Protein 4HLC (pdb70)

Organism: Staphylococcus aureus (strain MRSA252) (NCBI:txid282458)

Structure (mmCIF, N/CA/C/O backbone):
data_4HLC
#
_entry.id   4HLC
#
_cell.length_a   46.200
_cell.length_b   90.970
_cell.length_c   48.330
_cell.angle_alpha   90.00
_cell.angle_beta   102.85
_cell.angle_gamma   90.00
#
_symmetry.space_group_name_H-M   'P 1 21 1'
#
loop_
_entity.id
_entity.type
_entity.pdbx_description
1 polymer 'Thymidylate kinase'
2 non-polymer '4-{[(3S)-3-(5-methyl-2,4-dioxo-3,4-dihydropyrimidin-1(2H)-yl)piperidin-1-yl]sulfonyl}-2-(3-methylphenoxy)benzoic acid'
3 water water
#
loop_
_atom_site.group_PDB
_atom_site.id
_atom_site.type_symbol
_atom_site.label_atom_id
_atom_site.label_alt_id
_atom_site.label_comp_id
_atom_site.label_asym_id
_atom_site.label_entity_id
_atom_site.label_seq_id
_atom_site.pdbx_PDB_ins_code
_atom_site.Cartn_x
_atom_site.Cartn_y
_atom_site.Cartn_z
_atom_site.occupancy
_atom_site.B_iso_or_equiv
_atom_site.auth_seq_id
_atom_site.auth_comp_id
_atom_site.auth_asym_id
_atom_site.auth_atom_id
_atom_site.pdbx_PDB_model_num
ATOM 1 N N . SER A 1 2 ? 2.429 -26.814 46.413 1.00 26.92 2 SER A N 1
ATOM 2 C CA . SER A 1 2 ? 2.675 -25.409 46.740 1.00 25.70 2 SER A CA 1
ATOM 3 C C . SER A 1 2 ? 1.503 -24.531 46.303 1.00 24.17 2 SER A C 1
ATOM 4 O O . SER A 1 2 ? 0.736 -24.902 45.417 1.00 23.06 2 SER A O 1
ATOM 7 N N . ALA A 1 3 ? 1.389 -23.332 46.894 1.00 17.63 3 ALA A N 1
ATOM 8 C CA . ALA A 1 3 ? 0.299 -22.426 46.526 1.00 16.45 3 ALA A CA 1
ATOM 9 C C . ALA A 1 3 ? 0.688 -21.027 46.888 1.00 16.63 3 ALA A C 1
ATOM 10 O O . ALA A 1 3 ? 1.241 -20.790 47.965 1.00 18.23 3 ALA A O 1
ATOM 12 N N . PHE A 1 4 ? 0.411 -20.095 45.984 1.00 13.95 4 PHE A N 1
ATOM 13 C CA . PHE A 1 4 ? 0.725 -18.689 46.188 1.00 13.31 4 PHE A CA 1
ATOM 14 C C . PHE A 1 4 ? -0.618 -17.982 46.414 1.00 13.87 4 PHE A C 1
ATOM 15 O O . PHE A 1 4 ? -1.422 -17.847 45.486 1.00 15.33 4 PHE A O 1
ATOM 23 N N . ILE A 1 5 ? -0.866 -17.574 47.672 1.00 12.73 5 ILE A N 1
ATOM 24 C CA . ILE A 1 5 ? -2.140 -16.965 48.068 1.00 12.08 5 ILE A CA 1
ATOM 25 C C . ILE A 1 5 ? -1.912 -15.541 48.515 1.00 15.08 5 ILE A C 1
ATOM 26 O O . ILE A 1 5 ? -1.123 -15.313 49.438 1.00 15.61 5 ILE A O 1
ATOM 31 N N . THR A 1 6 ? -2.592 -14.567 47.869 1.00 12.71 6 THR A N 1
ATOM 32 C CA . THR A 1 6 ? -2.430 -13.180 48.267 1.00 11.45 6 THR A CA 1
ATOM 33 C C . THR A 1 6 ? -3.670 -12.709 48.977 1.00 15.29 6 THR A C 1
ATOM 34 O O . THR A 1 6 ? -4.757 -13.284 48.798 1.00 14.76 6 THR A O 1
ATOM 38 N N . PHE A 1 7 ? -3.495 -11.676 49.794 1.00 13.48 7 PHE A N 1
ATOM 39 C CA . PHE A 1 7 ? -4.569 -11.085 50.581 1.00 13.50 7 PHE A CA 1
ATOM 40 C C . PHE A 1 7 ? -4.627 -9.627 50.214 1.00 15.84 7 PHE A C 1
ATOM 41 O O . PHE A 1 7 ? -3.590 -8.935 50.180 1.00 15.69 7 PHE A O 1
ATOM 49 N N . GLU A 1 8 ? -5.840 -9.161 49.951 1.00 14.19 8 GLU A N 1
ATOM 50 C CA . GLU A 1 8 ? -6.063 -7.791 49.518 1.00 14.45 8 GLU A CA 1
ATOM 51 C C . GLU A 1 8 ? -7.210 -7.195 50.295 1.00 17.91 8 GLU A C 1
ATOM 52 O O . GLU A 1 8 ? -8.126 -7.900 50.713 1.00 17.21 8 GLU A O 1
ATOM 58 N N . GLY A 1 9 ? -7.182 -5.886 50.406 1.00 16.78 9 GLY A N 1
ATOM 59 C CA . GLY A 1 9 ? -8.260 -5.163 51.056 1.00 17.23 9 GLY A CA 1
ATOM 60 C C . GLY A 1 9 ? -7.772 -3.796 51.458 1.00 20.70 9 GLY A C 1
ATOM 61 O O . GLY A 1 9 ? -6.566 -3.530 51.507 1.00 19.33 9 GLY A O 1
ATOM 62 N N . PRO A 1 10 ? -8.692 -2.900 51.784 1.00 18.68 10 PRO A N 1
ATOM 63 C CA . PRO A 1 10 ? -8.272 -1.594 52.294 1.00 18.85 10 PRO A CA 1
ATOM 64 C C . PRO A 1 10 ? -7.877 -1.705 53.763 1.00 23.31 10 PRO A C 1
ATOM 65 O O . PRO A 1 10 ? -8.085 -2.761 54.386 1.00 22.69 10 PRO A O 1
ATOM 69 N N . GLU A 1 11 ? -7.389 -0.599 54.352 1.00 22.40 11 GLU A N 1
ATOM 70 C CA . GLU A 1 11 ? -7.125 -0.542 55.780 1.00 23.27 11 GLU A CA 1
ATOM 71 C C . GLU A 1 11 ? -8.476 -0.749 56.489 1.00 23.92 11 GLU A C 1
ATOM 72 O O . GLU A 1 11 ? -9.517 -0.378 55.928 1.00 21.62 11 GLU A O 1
ATOM 78 N N . GLY A 1 12 ? -8.465 -1.392 57.659 1.00 20.87 12 GLY A N 1
ATOM 79 C CA . GLY A 1 12 ? -9.697 -1.661 58.402 1.00 19.82 12 GLY A CA 1
ATOM 80 C C . GLY A 1 12 ? -10.489 -2.873 57.930 1.00 20.44 12 GLY A C 1
ATOM 81 O O . GLY A 1 12 ? -11.603 -3.126 58.402 1.00 20.29 12 GLY A O 1
ATOM 82 N N . SER A 1 13 ? -9.896 -3.681 57.035 1.00 17.08 13 SER A N 1
ATOM 83 C CA . SER A 1 13 ? -10.558 -4.893 56.558 1.00 16.56 13 SER A CA 1
ATOM 84 C C . SER A 1 13 ? -10.256 -6.114 57.454 1.00 21.46 13 SER A C 1
ATOM 85 O O . SER A 1 13 ? -10.781 -7.186 57.196 1.00 22.95 13 SER A O 1
ATOM 88 N N . GLY A 1 14 ? -9.400 -5.932 58.452 1.00 19.62 14 GLY A N 1
ATOM 89 C CA . GLY A 1 14 ? -8.997 -6.995 59.379 1.00 19.83 14 GLY A CA 1
ATOM 90 C C . GLY A 1 14 ? -7.925 -7.883 58.789 1.00 24.08 14 GLY A C 1
ATOM 91 O O . GLY A 1 14 ? -7.645 -8.952 59.342 1.00 22.98 14 GLY A O 1
ATOM 92 N N . LYS A 1 15 ? -7.314 -7.447 57.675 1.00 18.98 15 LYS A N 1
ATOM 93 C CA . LYS A 1 15 ? -6.311 -8.214 56.926 1.00 17.69 15 LYS A CA 1
ATOM 94 C C . LYS A 1 15 ? -5.162 -8.829 57.766 1.00 22.72 15 LYS A C 1
ATOM 95 O O . LYS A 1 15 ? -4.921 -10.035 57.638 1.00 20.90 15 LYS A O 1
ATOM 101 N N . THR A 1 16 ? -4.543 -8.057 58.697 1.00 20.46 16 THR A N 1
ATOM 102 C CA . THR A 1 16 ? -3.457 -8.543 59.599 1.00 21.35 16 THR A CA 1
ATOM 103 C C . THR A 1 16 ? -3.935 -9.678 60.513 1.00 25.93 16 THR A C 1
ATOM 104 O O . THR A 1 16 ? -3.283 -10.733 60.584 1.00 25.93 16 THR A O 1
ATOM 108 N N . THR A 1 17 ? -5.084 -9.492 61.186 1.00 22.19 17 THR A N 1
ATOM 109 C CA . THR A 1 17 ? -5.627 -10.519 62.080 1.00 21.00 17 THR A CA 1
ATOM 110 C C . THR A 1 17 ? -5.963 -11.756 61.274 1.00 22.96 17 THR A C 1
ATOM 111 O O . THR A 1 17 ? -5.651 -12.887 61.672 1.00 22.20 17 THR A O 1
ATOM 115 N N . VAL A 1 18 ? -6.583 -11.533 60.113 1.00 17.64 18 VAL A N 1
ATOM 116 C CA . VAL A 1 18 ? -7.000 -12.632 59.292 1.00 17.32 18 VAL A CA 1
ATOM 117 C C . VAL A 1 18 ? -5.797 -13.465 58.843 1.00 21.21 18 VAL A C 1
ATOM 118 O O . VAL A 1 18 ? -5.790 -14.688 59.046 1.00 19.79 18 VAL A O 1
ATOM 122 N N . ILE A 1 19 ? -4.791 -12.831 58.249 1.00 17.06 19 ILE A N 1
ATOM 123 C CA . ILE A 1 19 ? -3.642 -13.632 57.799 1.00 15.06 19 ILE A CA 1
ATOM 124 C C . ILE A 1 19 ? -2.989 -14.401 58.949 1.00 17.78 19 ILE A C 1
ATOM 125 O O . ILE A 1 19 ? -2.714 -15.604 58.785 1.00 18.09 19 ILE A O 1
ATOM 130 N N . ASN A 1 20 ? -2.746 -13.733 60.085 1.00 16.83 20 ASN A N 1
ATOM 131 C CA . ASN A 1 20 ? -2.090 -14.381 61.217 1.00 17.61 20 ASN A CA 1
ATOM 132 C C . ASN A 1 20 ? -2.878 -15.569 61.751 1.00 19.96 20 ASN A C 1
ATOM 133 O O . ASN A 1 20 ? -2.294 -16.648 61.995 1.00 18.49 20 ASN A O 1
ATOM 138 N N . GLU A 1 21 ? -4.212 -15.413 61.886 1.00 17.04 21 GLU A N 1
ATOM 139 C CA . GLU A 1 21 ? -5.061 -16.506 62.369 1.00 18.02 21 GLU A CA 1
ATOM 140 C C . GLU A 1 21 ? -5.146 -17.655 61.375 1.00 20.29 21 GLU A C 1
ATOM 141 O O . GLU A 1 21 ? -5.061 -18.820 61.770 1.00 21.55 21 GLU A O 1
ATOM 147 N N . VAL A 1 22 ? -5.245 -17.349 60.079 1.00 18.04 22 VAL A N 1
ATOM 148 C CA . VAL A 1 22 ? -5.303 -18.359 59.048 1.00 18.65 22 VAL A CA 1
ATOM 149 C C . VAL A 1 22 ? -3.935 -19.123 58.995 1.00 19.98 22 VAL A C 1
ATOM 150 O O . VAL A 1 22 ? -3.932 -20.353 58.886 1.00 20.55 22 VAL A O 1
ATOM 154 N N . TYR A 1 23 ? -2.790 -18.409 59.163 1.00 15.57 23 TYR A N 1
ATOM 155 C CA . TYR A 1 23 ? -1.441 -19.008 59.230 1.00 15.24 23 TYR A CA 1
ATOM 156 C C . TYR A 1 23 ? -1.396 -20.040 60.384 1.00 16.54 23 TYR A C 1
ATOM 157 O O . TYR A 1 23 ? -0.920 -21.165 60.187 1.00 16.32 23 TYR A O 1
ATOM 166 N N . HIS A 1 24 ? -1.843 -19.628 61.587 1.00 16.30 24 HIS A N 1
ATOM 167 C CA . HIS A 1 24 ? -1.796 -20.550 62.730 1.00 17.07 24 HIS A CA 1
ATOM 168 C C . HIS A 1 24 ? -2.632 -21.817 62.515 1.00 19.75 24 HIS A C 1
ATOM 169 O O . HIS A 1 24 ? -2.276 -22.876 63.045 1.00 20.16 24 HIS A O 1
ATOM 176 N N . ARG A 1 25 ? -3.707 -21.738 61.727 1.00 16.74 25 ARG A N 1
ATOM 177 C CA . ARG A 1 25 ? -4.533 -22.923 61.446 1.00 17.00 25 ARG A CA 1
ATOM 178 C C . ARG A 1 25 ? -3.910 -23.773 60.325 1.00 19.22 25 ARG A C 1
ATOM 179 O O . ARG A 1 25 ? -3.943 -25.006 60.377 1.00 19.83 25 ARG A O 1
ATOM 187 N N . LEU A 1 26 ? -3.377 -23.117 59.292 1.00 15.53 26 LEU A N 1
ATOM 188 C CA . LEU A 1 26 ? -2.814 -23.849 58.163 1.00 14.88 26 LEU A CA 1
ATOM 189 C C . LEU A 1 26 ? -1.513 -24.581 58.482 1.00 16.90 26 LEU A C 1
ATOM 190 O O . LEU A 1 26 ? -1.222 -25.605 57.863 1.00 16.70 26 LEU A O 1
ATOM 195 N N . VAL A 1 27 ? -0.732 -24.057 59.416 1.00 15.43 27 VAL A N 1
ATOM 196 C CA . VAL A 1 27 ? 0.592 -24.645 59.767 1.00 14.73 27 VAL A CA 1
ATOM 197 C C . VAL A 1 27 ? 0.454 -26.086 60.307 1.00 17.19 27 VAL A C 1
ATOM 198 O O . VAL A 1 27 ? 1.410 -26.868 60.244 1.00 16.23 27 VAL A O 1
ATOM 202 N N . LYS A 1 28 ? -0.747 -26.443 60.754 1.00 15.52 28 LYS A N 1
ATOM 203 C CA . LYS A 1 28 ? -0.995 -27.797 61.274 1.00 15.47 28 LYS A CA 1
ATOM 204 C C . LYS A 1 28 ? -0.852 -28.841 60.160 1.00 20.85 28 LYS A C 1
ATOM 205 O O . LYS A 1 28 ? -0.444 -29.968 60.428 1.00 21.30 28 LYS A O 1
ATOM 211 N N . ASP A 1 29 ? -1.188 -28.473 58.921 1.00 15.85 29 ASP A N 1
ATOM 212 C CA . ASP A 1 29 ? -1.226 -29.434 57.811 1.00 16.59 29 ASP A CA 1
ATOM 213 C C . ASP A 1 29 ? -0.320 -29.078 56.634 1.00 18.48 29 ASP A C 1
ATOM 214 O O . ASP A 1 29 ? -0.086 -29.923 55.778 1.00 17.80 29 ASP A O 1
ATOM 219 N N . TYR A 1 30 ? 0.157 -27.826 56.560 1.00 14.73 30 TYR A N 1
ATOM 220 C CA . TYR A 1 30 ? 0.957 -27.367 55.425 1.00 14.37 30 TYR A CA 1
ATOM 221 C C . TYR A 1 30 ? 2.265 -26.711 55.871 1.00 16.28 30 TYR A C 1
ATOM 222 O O . TYR A 1 30 ? 2.368 -26.245 57.013 1.00 16.28 30 TYR A O 1
ATOM 231 N N . ASP A 1 31 ? 3.264 -26.640 54.979 1.00 15.42 31 ASP A N 1
ATOM 232 C CA . ASP A 1 31 ? 4.490 -25.909 55.328 1.00 14.64 31 ASP A CA 1
ATOM 233 C C . ASP A 1 31 ? 4.153 -24.513 54.787 1.00 18.19 31 ASP A C 1
ATOM 234 O O . ASP A 1 31 ? 4.148 -24.302 53.577 1.00 19.01 31 ASP A O 1
ATOM 239 N N . VAL A 1 32 ? 3.803 -23.615 55.692 1.00 16.80 32 VAL A N 1
ATOM 240 C CA A VAL A 1 32 ? 3.300 -22.264 55.375 0.50 16.82 32 VAL A CA 1
ATOM 241 C CA B VAL A 1 32 ? 3.335 -22.272 55.340 0.50 16.34 32 VAL A CA 1
ATOM 242 C C . VAL A 1 32 ? 4.252 -21.180 55.815 1.00 19.76 32 VAL A C 1
ATOM 243 O O . VAL A 1 32 ? 4.844 -21.288 56.889 1.00 19.02 32 VAL A O 1
ATOM 250 N N . ILE A 1 33 ? 4.330 -20.094 55.038 1.00 15.20 33 ILE A N 1
ATOM 251 C CA . ILE A 1 33 ? 5.063 -18.896 55.427 1.00 14.83 33 ILE A CA 1
ATOM 252 C C . ILE A 1 33 ? 4.121 -17.726 55.182 1.00 17.65 33 ILE A C 1
ATOM 253 O O . ILE A 1 33 ? 3.253 -17.794 54.297 1.00 16.73 33 ILE A O 1
ATOM 258 N N . MET A 1 34 ? 4.310 -16.686 55.993 1.00 15.84 34 MET A N 1
ATOM 259 C CA . MET A 1 34 ? 3.655 -15.379 55.891 1.00 15.00 34 MET A CA 1
ATOM 260 C C . MET A 1 34 ? 4.719 -14.394 55.416 1.00 17.49 34 MET A C 1
ATOM 261 O O . MET A 1 34 ? 5.859 -14.402 55.888 1.00 16.49 34 MET A O 1
ATOM 266 N N . THR A 1 35 ? 4.337 -13.500 54.500 1.00 15.25 35 THR A N 1
ATOM 267 C CA . THR A 1 35 ? 5.273 -12.508 53.973 1.00 14.56 35 THR A CA 1
ATOM 268 C C . THR A 1 35 ? 4.520 -11.292 53.469 1.00 15.96 35 THR A C 1
ATOM 269 O O . THR A 1 35 ? 3.295 -11.304 53.345 1.00 15.98 35 THR A O 1
ATOM 273 N N . ARG A 1 36 ? 5.270 -10.225 53.239 1.00 14.58 36 ARG A N 1
ATOM 274 C CA . ARG A 1 36 ? 4.787 -9.016 52.603 1.00 14.34 36 ARG A CA 1
ATOM 275 C C . ARG A 1 36 ? 5.975 -8.363 51.939 1.00 15.24 36 ARG A C 1
ATOM 276 O O . ARG A 1 36 ? 7.108 -8.639 52.298 1.00 16.21 36 ARG A O 1
ATOM 284 N N . GLU A 1 37 ? 5.727 -7.517 50.933 1.00 13.07 37 GLU A N 1
ATOM 285 C CA . GLU A 1 37 ? 6.841 -6.834 50.287 1.00 13.42 37 GLU A CA 1
ATOM 286 C C . GLU A 1 37 ? 7.295 -5.664 51.166 1.00 15.51 37 GLU A C 1
ATOM 287 O O . GLU A 1 37 ? 6.452 -4.967 51.741 1.00 15.96 37 GLU A O 1
ATOM 293 N N . PRO A 1 38 ? 8.611 -5.355 51.198 1.00 15.13 38 PRO A N 1
ATOM 294 C CA . PRO A 1 38 ? 9.742 -6.041 50.544 1.00 15.32 38 PRO A CA 1
ATOM 295 C C . PRO A 1 38 ? 10.180 -7.346 51.199 1.00 17.88 38 PRO A C 1
ATOM 296 O O . PRO A 1 38 ? 10.892 -8.126 50.573 1.00 19.05 38 PRO A O 1
ATOM 300 N N . GLY A 1 39 ? 9.750 -7.567 52.435 1.00 17.42 39 GLY A N 1
ATOM 301 C CA . GLY A 1 39 ? 9.942 -8.824 53.142 1.00 18.63 39 GLY A CA 1
ATOM 302 C C . GLY A 1 39 ? 11.360 -9.248 53.455 1.00 22.33 39 GLY A C 1
ATOM 303 O O . GLY A 1 39 ? 11.626 -10.440 53.578 1.00 21.97 39 GLY A O 1
ATOM 304 N N . GLY A 1 40 ? 12.254 -8.289 53.633 1.00 19.80 40 GLY A N 1
ATOM 305 C CA . GLY A 1 40 ? 13.622 -8.618 54.017 1.00 19.99 40 GLY A CA 1
ATOM 306 C C . GLY A 1 40 ? 14.623 -8.770 52.893 1.00 24.60 40 GLY A C 1
ATOM 307 O O . GLY A 1 40 ? 15.809 -8.963 53.154 1.00 23.68 40 GLY A O 1
ATOM 308 N N . VAL A 1 41 ? 14.161 -8.722 51.626 1.00 20.72 41 VAL A N 1
ATOM 309 C CA . VAL A 1 41 ? 15.040 -8.836 50.464 1.00 20.52 41 VAL A CA 1
ATOM 310 C C . VAL A 1 41 ? 15.860 -7.530 50.377 1.00 23.61 41 VAL A C 1
ATOM 311 O O . VAL A 1 41 ? 15.247 -6.456 50.368 1.00 21.74 41 VAL A O 1
ATOM 315 N N . PRO A 1 42 ? 17.222 -7.597 50.402 1.00 22.97 42 PRO A N 1
ATOM 316 C CA . PRO A 1 42 ? 18.041 -6.359 50.477 1.00 23.57 42 PRO A CA 1
ATOM 317 C C . PRO A 1 42 ? 17.713 -5.223 49.527 1.00 24.83 42 PRO A C 1
ATOM 318 O O . PRO A 1 42 ? 17.516 -4.098 49.997 1.00 23.78 42 PRO A O 1
ATOM 322 N N A THR A 1 43 ? 17.632 -5.507 48.205 0.66 20.59 43 THR A N 1
ATOM 323 N N B THR A 1 43 ? 17.626 -5.507 48.222 0.34 19.99 43 THR A N 1
ATOM 324 C CA A THR A 1 43 ? 17.284 -4.494 47.196 0.66 19.66 43 THR A CA 1
ATOM 325 C CA B THR A 1 43 ? 17.275 -4.524 47.189 0.34 18.91 43 THR A CA 1
ATOM 326 C C A THR A 1 43 ? 15.889 -3.906 47.490 0.66 19.24 43 THR A C 1
ATOM 327 C C B THR A 1 43 ? 15.903 -3.914 47.477 0.34 20.31 43 THR A C 1
ATOM 328 O O A THR A 1 43 ? 15.711 -2.693 47.466 0.66 18.60 43 THR A O 1
ATOM 329 O O B THR A 1 43 ? 15.750 -2.698 47.403 0.34 20.05 43 THR A O 1
ATOM 336 N N . GLY A 1 44 ? 14.923 -4.762 47.802 1.00 16.76 44 GLY A N 1
ATOM 337 C CA . GLY A 1 44 ? 13.570 -4.315 48.129 1.00 16.17 44 GLY A CA 1
ATOM 338 C C . GLY A 1 44 ? 13.554 -3.439 49.366 1.00 17.39 44 GLY A C 1
ATOM 339 O O . GLY A 1 44 ? 12.843 -2.443 49.407 1.00 17.58 44 GLY A O 1
ATOM 340 N N . GLU A 1 45 ? 14.357 -3.799 50.385 1.00 16.99 45 GLU A N 1
ATOM 341 C CA . GLU A 1 45 ? 14.470 -2.966 51.589 1.00 17.96 45 GLU A CA 1
ATOM 342 C C . GLU A 1 45 ? 15.070 -1.586 51.241 1.00 19.32 45 GLU A C 1
ATOM 343 O O . GLU A 1 45 ? 14.584 -0.585 51.768 1.00 19.11 45 GLU A O 1
ATOM 349 N N . GLU A 1 46 ? 16.072 -1.537 50.340 1.00 17.66 46 GLU A N 1
ATOM 350 C CA . GLU A 1 46 ? 16.660 -0.265 49.894 1.00 17.66 46 GLU A CA 1
ATOM 351 C C . GLU A 1 46 ? 15.613 0.579 49.144 1.00 19.84 46 GLU A C 1
ATOM 352 O O . GLU A 1 46 ? 15.555 1.802 49.331 1.00 20.01 46 GLU A O 1
ATOM 358 N N . ILE A 1 47 ? 14.747 -0.076 48.333 1.00 15.81 47 ILE A N 1
ATOM 359 C CA . ILE A 1 47 ? 13.675 0.645 47.619 1.00 16.39 47 ILE A CA 1
ATOM 360 C C . ILE A 1 47 ? 12.665 1.223 48.626 1.00 19.18 47 ILE A C 1
ATOM 361 O O . ILE A 1 47 ? 12.254 2.381 48.520 1.00 18.99 47 ILE A O 1
ATOM 366 N N . ARG A 1 48 ? 12.325 0.425 49.650 1.00 17.06 48 ARG A N 1
ATOM 367 C CA . ARG A 1 48 ? 11.411 0.880 50.691 1.00 17.04 48 ARG A CA 1
ATOM 368 C C . ARG A 1 48 ? 11.963 2.129 51.419 1.00 20.15 48 ARG A C 1
ATOM 369 O O . ARG A 1 48 ? 11.210 3.058 51.649 1.00 20.60 48 ARG A O 1
ATOM 377 N N . LYS A 1 49 ? 13.287 2.174 51.679 1.00 17.98 49 LYS A N 1
ATOM 378 C CA . LYS A 1 49 ? 13.898 3.364 52.320 1.00 18.04 49 LYS A CA 1
ATOM 379 C C . LYS A 1 49 ? 13.702 4.586 51.424 1.00 21.89 49 LYS A C 1
ATOM 380 O O . LYS A 1 49 ? 13.421 5.655 51.946 1.00 24.35 49 LYS A O 1
ATOM 386 N N . ILE A 1 50 ? 13.817 4.441 50.077 1.00 18.20 50 ILE A N 1
ATOM 387 C CA . ILE A 1 50 ? 13.564 5.585 49.181 1.00 18.78 50 ILE A CA 1
ATOM 388 C C . ILE A 1 50 ? 12.122 6.069 49.314 1.00 22.92 50 ILE A C 1
ATOM 389 O O . ILE A 1 50 ? 11.884 7.279 49.424 1.00 22.50 50 ILE A O 1
ATOM 394 N N . VAL A 1 51 ? 11.157 5.126 49.293 1.00 21.29 51 VAL A N 1
ATOM 395 C CA . VAL A 1 51 ? 9.743 5.455 49.365 1.00 20.98 51 VAL A CA 1
ATOM 396 C C . VAL A 1 51 ? 9.447 6.195 50.704 1.00 26.24 51 VAL A C 1
ATOM 397 O O . VAL A 1 51 ? 8.768 7.234 50.714 1.00 29.13 51 VAL A O 1
ATOM 401 N N . LEU A 1 52 ? 9.978 5.664 51.810 1.00 22.58 52 LEU A N 1
ATOM 402 C CA . LEU A 1 52 ? 9.716 6.221 53.139 1.00 23.40 52 LEU A CA 1
ATOM 403 C C . LEU A 1 52 ? 10.537 7.435 53.547 1.00 29.53 52 LEU A C 1
ATOM 404 O O . LEU A 1 52 ? 10.015 8.277 54.289 1.00 28.19 52 LEU A O 1
ATOM 409 N N . GLU A 1 53 ? 11.850 7.464 53.207 1.00 28.02 53 GLU A N 1
ATOM 410 C CA . GLU A 1 53 ? 12.785 8.465 53.749 1.00 30.82 53 GLU A CA 1
ATOM 411 C C . GLU A 1 53 ? 12.984 9.821 53.059 1.00 43.69 53 GLU A C 1
ATOM 412 O O . GLU A 1 53 ? 14.040 10.446 53.223 1.00 42.74 53 GLU A O 1
ATOM 418 N N . GLY A 1 54 ? 11.940 10.326 52.404 1.00 46.17 54 GLY A N 1
ATOM 419 C CA . GLY A 1 54 ? 11.983 11.677 51.854 1.00 47.24 54 GLY A CA 1
ATOM 420 C C . GLY A 1 54 ? 11.939 11.907 50.363 1.00 53.85 54 GLY A C 1
ATOM 421 O O . GLY A 1 54 ? 12.857 11.517 49.630 1.00 54.14 54 GLY A O 1
ATOM 422 N N . ASN A 1 55 ? 10.904 12.677 49.953 1.00 51.52 55 ASN A N 1
ATOM 423 C CA . ASN A 1 55 ? 10.548 13.171 48.615 1.00 51.22 55 ASN A CA 1
ATOM 424 C C . ASN A 1 55 ? 9.066 13.566 48.618 1.00 55.25 55 ASN A C 1
ATOM 425 O O . ASN A 1 55 ? 8.317 13.177 49.522 1.00 56.18 55 ASN A O 1
ATOM 427 N N . ASP A 1 56 ? 8.650 14.345 47.611 1.00 49.99 56 ASP A N 1
ATOM 428 C CA . ASP A 1 56 ? 7.250 14.707 47.377 1.00 48.64 56 ASP A CA 1
ATOM 429 C C . ASP A 1 56 ? 6.804 13.790 46.222 1.00 47.09 56 ASP A C 1
ATOM 430 O O . ASP A 1 56 ? 5.671 13.886 45.735 1.00 47.32 56 ASP A O 1
ATOM 435 N N . MET A 1 57 ? 7.739 12.876 45.832 1.00 37.43 57 MET A N 1
ATOM 436 C CA . MET A 1 57 ? 7.732 11.851 44.783 1.00 32.13 57 MET A CA 1
ATOM 437 C C . MET A 1 57 ? 6.546 11.774 43.810 1.00 29.89 57 MET A C 1
ATOM 438 O O . MET A 1 57 ? 5.402 11.637 44.224 1.00 31.51 57 MET A O 1
ATOM 443 N N . ASP A 1 58 ? 6.860 11.766 42.509 1.00 25.08 58 ASP A N 1
ATOM 444 C CA . ASP A 1 58 ? 5.913 11.602 41.405 1.00 24.12 58 ASP A CA 1
ATOM 445 C C . ASP A 1 58 ? 5.225 10.235 41.556 1.00 23.94 58 ASP A C 1
ATOM 446 O O . ASP A 1 58 ? 5.900 9.238 41.844 1.00 22.55 58 ASP A O 1
ATOM 451 N N . ILE A 1 59 ? 3.908 10.192 41.340 1.00 19.81 59 ILE A N 1
ATOM 452 C CA . ILE A 1 59 ? 3.110 8.970 41.516 1.00 19.87 59 ILE A CA 1
ATOM 453 C C . ILE A 1 59 ? 3.561 7.813 40.622 1.00 20.09 59 ILE A C 1
ATOM 454 O O . ILE A 1 59 ? 3.483 6.647 41.040 1.00 19.55 59 ILE A O 1
ATOM 459 N N . ARG A 1 60 ? 4.039 8.125 39.400 1.00 17.46 60 ARG A N 1
ATOM 460 C CA . ARG A 1 60 ? 4.512 7.036 38.522 1.00 16.64 60 ARG A CA 1
ATOM 461 C C . ARG A 1 60 ? 5.847 6.501 39.009 1.00 17.01 60 ARG A C 1
ATOM 462 O O . ARG A 1 60 ? 6.064 5.290 38.930 1.00 15.35 60 ARG A O 1
ATOM 470 N N . THR A 1 61 ? 6.745 7.363 39.516 1.00 15.49 61 THR A N 1
ATOM 471 C CA . THR A 1 61 ? 7.997 6.860 40.072 1.00 14.01 61 THR A CA 1
ATOM 472 C C . THR A 1 61 ? 7.664 5.945 41.272 1.00 16.82 61 THR A C 1
ATOM 473 O O . THR A 1 61 ? 8.202 4.836 41.380 1.00 16.28 61 THR A O 1
ATOM 477 N N . GLU A 1 62 ? 6.729 6.389 42.130 1.00 14.96 62 GLU A N 1
ATOM 478 C CA . GLU A 1 62 ? 6.289 5.560 43.279 1.00 14.87 62 GLU A CA 1
ATOM 479 C C . GLU A 1 62 ? 5.749 4.205 42.791 1.00 16.23 62 GLU A C 1
ATOM 480 O O . GLU A 1 62 ? 6.157 3.159 43.321 1.00 16.11 62 GLU A O 1
ATOM 486 N N . ALA A 1 63 ? 4.880 4.201 41.751 1.00 14.56 63 ALA A N 1
ATOM 487 C CA . ALA A 1 63 ? 4.348 2.936 41.225 1.00 14.51 63 ALA A CA 1
ATOM 488 C C . ALA A 1 63 ? 5.495 2.022 40.736 1.00 15.78 63 ALA A C 1
ATOM 489 O O . ALA A 1 63 ? 5.467 0.784 40.981 1.00 14.91 63 ALA A O 1
ATOM 491 N N . MET A 1 64 ? 6.506 2.611 40.045 1.00 13.28 64 MET A N 1
ATOM 492 C CA . MET A 1 64 ? 7.638 1.789 39.575 1.00 11.80 64 MET A CA 1
ATOM 493 C C . MET A 1 64 ? 8.474 1.235 40.721 1.00 14.58 64 MET A C 1
ATOM 494 O O . MET A 1 64 ? 8.972 0.109 40.604 1.00 14.57 64 MET A O 1
ATOM 499 N N . LEU A 1 65 ? 8.605 1.995 41.836 1.00 14.19 65 LEU A N 1
ATOM 500 C CA . LEU A 1 65 ? 9.356 1.490 42.984 1.00 14.21 65 LEU A CA 1
ATOM 501 C C . LEU A 1 65 ? 8.582 0.350 43.664 1.00 16.23 65 LEU A C 1
ATOM 502 O O . LEU A 1 65 ? 9.212 -0.651 44.030 1.00 16.49 65 LEU A O 1
ATOM 507 N N . PHE A 1 66 ? 7.232 0.477 43.802 1.00 13.71 66 PHE A N 1
ATOM 508 C CA . PHE A 1 66 ? 6.457 -0.658 44.363 1.00 13.01 66 PHE A CA 1
ATOM 509 C C . PHE A 1 66 ? 6.623 -1.902 43.448 1.00 15.49 66 PHE A C 1
ATOM 510 O O . PHE A 1 66 ? 6.729 -3.037 43.945 1.00 14.56 66 PHE A O 1
ATOM 518 N N . ALA A 1 67 ? 6.642 -1.690 42.104 1.00 12.34 67 ALA A N 1
ATOM 519 C CA . ALA A 1 67 ? 6.763 -2.808 41.172 1.00 11.52 67 ALA A CA 1
ATOM 520 C C . ALA A 1 67 ? 8.151 -3.436 41.246 1.00 13.07 67 ALA A C 1
ATOM 521 O O . ALA A 1 67 ? 8.265 -4.663 41.147 1.00 13.18 67 ALA A O 1
ATOM 523 N N . ALA A 1 68 ? 9.221 -2.617 41.405 1.00 11.73 68 ALA A N 1
ATOM 524 C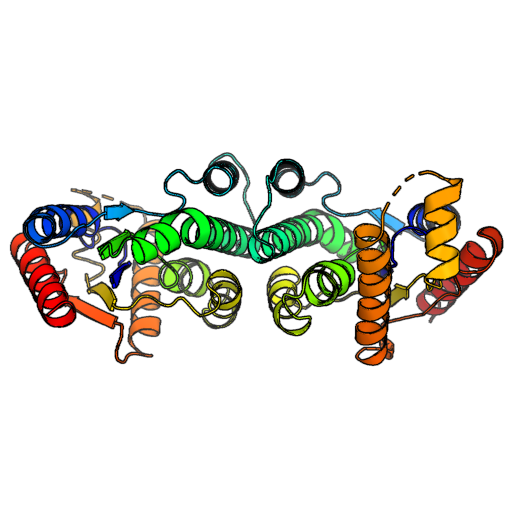 CA . ALA A 1 68 ? 10.589 -3.159 41.501 1.00 11.83 68 ALA A CA 1
ATOM 525 C C . ALA A 1 68 ? 10.751 -3.952 42.808 1.00 13.12 68 ALA A C 1
ATOM 526 O O . ALA A 1 68 ? 11.269 -5.067 42.767 1.00 13.74 68 ALA A O 1
ATOM 528 N N . SER A 1 69 ? 10.235 -3.423 43.932 1.00 11.97 69 SER A N 1
ATOM 529 C CA . SER A 1 69 ? 10.264 -4.150 45.218 1.00 12.53 69 SER A CA 1
ATOM 530 C C . SER A 1 69 ? 9.461 -5.468 45.067 1.00 14.60 69 SER A C 1
ATOM 531 O O . SER A 1 69 ? 9.883 -6.529 45.554 1.00 15.20 69 SER A O 1
ATOM 534 N N . ARG A 1 70 ? 8.329 -5.401 44.364 1.00 12.47 70 ARG A N 1
ATOM 535 C CA . ARG A 1 70 ? 7.476 -6.593 44.113 1.00 12.87 70 ARG A CA 1
ATOM 536 C C . ARG A 1 70 ? 8.281 -7.685 43.386 1.00 13.12 70 ARG A C 1
ATOM 537 O O . ARG A 1 70 ? 8.247 -8.852 43.804 1.00 13.82 70 ARG A O 1
ATOM 545 N N . ARG A 1 71 ? 9.020 -7.300 42.306 1.00 10.97 71 ARG A N 1
ATOM 546 C CA . ARG A 1 71 ? 9.814 -8.295 41.563 1.00 10.20 71 ARG A CA 1
ATOM 547 C C . ARG A 1 71 ? 10.917 -8.893 42.449 1.00 13.47 71 ARG A C 1
ATOM 548 O O . ARG A 1 71 ? 11.077 -10.105 42.454 1.00 13.10 71 ARG A O 1
ATOM 556 N N . GLU A 1 72 ? 11.621 -8.057 43.232 1.00 13.01 72 GLU A N 1
ATOM 557 C CA . GLU A 1 72 ? 12.698 -8.576 44.081 1.00 14.21 72 GLU A CA 1
ATOM 558 C C . GLU A 1 72 ? 12.149 -9.566 45.102 1.00 15.09 72 GLU A C 1
ATOM 559 O O . GLU A 1 72 ? 12.726 -10.633 45.283 1.00 14.94 72 GLU A O 1
ATOM 565 N N . HIS A 1 73 ? 10.986 -9.234 45.712 1.00 11.22 73 HIS A N 1
ATOM 566 C CA . HIS A 1 73 ? 10.350 -10.108 46.706 1.00 11.49 73 HIS A CA 1
ATOM 567 C C . HIS A 1 73 ? 9.892 -11.403 46.040 1.00 14.72 73 HIS A C 1
ATOM 568 O O . HIS A 1 73 ? 10.048 -12.491 46.608 1.00 15.05 73 HIS A O 1
ATOM 575 N N . LEU A 1 74 ? 9.347 -11.306 44.822 1.00 12.72 74 LEU A N 1
ATOM 576 C CA . LEU A 1 74 ? 8.885 -12.499 44.107 1.00 14.49 74 LEU A CA 1
ATOM 577 C C . LEU A 1 74 ? 10.051 -13.446 43.773 1.00 16.48 74 LEU A C 1
ATOM 578 O O . LEU A 1 74 ? 9.977 -14.652 44.054 1.00 16.81 74 LEU A O 1
ATOM 583 N N . VAL A 1 75 ? 11.131 -12.900 43.196 1.00 14.49 75 VAL A N 1
ATOM 584 C CA . VAL A 1 75 ? 12.258 -13.720 42.736 1.00 15.57 75 VAL A CA 1
ATOM 585 C C . VAL A 1 75 ? 13.105 -14.285 43.843 1.00 18.37 75 VAL A C 1
ATOM 586 O O . VAL A 1 75 ? 13.531 -15.440 43.733 1.00 19.37 75 VAL A O 1
ATOM 590 N N . LEU A 1 76 ? 13.360 -13.500 44.894 1.00 15.83 76 LEU A N 1
ATOM 591 C CA . LEU A 1 76 ? 14.236 -13.956 45.956 1.00 17.27 76 LEU A CA 1
ATOM 59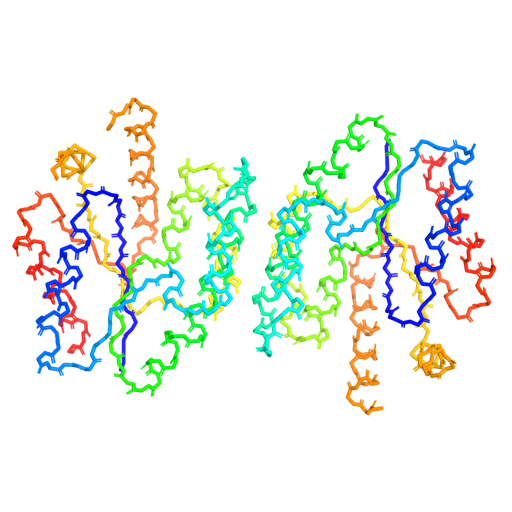2 C C . LEU A 1 76 ? 13.541 -14.564 47.160 1.00 19.94 76 LEU A C 1
ATOM 593 O O . LEU A 1 76 ? 14.204 -15.221 47.957 1.00 21.49 76 LEU A O 1
ATOM 598 N N . LYS A 1 77 ? 12.219 -14.383 47.293 1.00 14.47 77 LYS A N 1
ATOM 599 C CA . LYS A 1 77 ? 11.541 -14.936 48.443 1.00 15.08 77 LYS A CA 1
ATOM 600 C C . LYS A 1 77 ? 10.387 -15.865 48.084 1.00 17.88 77 LYS A C 1
ATOM 601 O O . LYS A 1 77 ? 10.377 -17.007 48.549 1.00 17.98 77 LYS A O 1
ATOM 607 N N . VAL A 1 78 ? 9.417 -15.403 47.281 1.00 13.39 78 VAL A N 1
ATOM 608 C CA . VAL A 1 78 ? 8.227 -16.180 46.935 1.00 11.83 78 VAL A CA 1
ATOM 609 C C . VAL A 1 78 ? 8.579 -17.408 46.105 1.00 16.04 78 VAL A C 1
ATOM 610 O O . VAL A 1 78 ? 8.207 -18.513 46.512 1.00 16.76 78 VAL A O 1
ATOM 614 N N . ILE A 1 79 ? 9.243 -17.219 44.951 1.00 14.13 79 ILE A N 1
ATOM 615 C CA . ILE A 1 79 ? 9.559 -18.354 44.057 1.00 13.51 79 ILE A CA 1
ATOM 616 C C . ILE A 1 79 ? 10.379 -19.454 44.757 1.00 17.27 79 ILE A C 1
ATOM 617 O O . ILE A 1 79 ? 9.971 -20.621 44.713 1.00 18.23 79 ILE A O 1
ATOM 622 N N . PRO A 1 80 ? 11.460 -19.128 45.497 1.00 16.39 80 PRO A N 1
ATOM 623 C CA . PRO A 1 80 ? 12.184 -20.188 46.223 1.00 16.41 80 PRO A CA 1
ATOM 624 C C . PRO A 1 80 ? 11.297 -20.933 47.229 1.00 20.50 80 PRO A C 1
ATOM 625 O O . PRO A 1 80 ? 11.407 -22.161 47.336 1.00 18.97 80 PRO A O 1
ATOM 629 N N . ALA A 1 81 ? 10.371 -20.214 47.928 1.00 15.40 81 ALA A N 1
ATOM 630 C CA . ALA A 1 81 ? 9.457 -20.890 48.867 1.00 15.99 81 ALA A CA 1
ATOM 631 C C . ALA A 1 81 ? 8.513 -21.839 48.117 1.00 18.10 81 ALA A C 1
ATOM 632 O O . ALA A 1 81 ? 8.291 -22.980 48.547 1.00 18.98 81 ALA A O 1
ATOM 634 N N . LEU A 1 82 ? 7.959 -21.393 46.977 1.00 15.58 82 LEU A N 1
ATOM 635 C CA . LEU A 1 82 ? 7.077 -22.246 46.172 1.00 15.80 82 LEU A CA 1
ATOM 636 C C . LEU A 1 82 ? 7.825 -23.491 45.672 1.00 19.75 82 LEU A C 1
ATOM 637 O O . LEU A 1 82 ? 7.256 -24.578 45.678 1.00 20.75 82 LEU A O 1
ATOM 642 N N . LYS A 1 83 ? 9.108 -23.341 45.327 1.00 16.45 83 LYS A N 1
ATOM 643 C CA . LYS A 1 83 ? 9.948 -24.486 44.864 1.00 17.97 83 LYS A CA 1
ATOM 644 C C . LYS A 1 83 ? 10.172 -25.505 45.989 1.00 23.35 83 LYS A C 1
ATOM 645 O O . LYS A 1 83 ? 10.401 -26.695 45.714 1.00 22.74 83 LYS A O 1
ATOM 651 N N . GLU A 1 84 ? 10.103 -25.053 47.253 1.00 20.49 84 GLU A N 1
ATOM 652 C CA . GLU A 1 84 ? 10.222 -25.932 48.421 1.00 21.53 84 GLU A CA 1
ATOM 653 C C . GLU A 1 84 ? 8.885 -26.621 48.751 1.00 24.72 84 GLU A C 1
ATOM 654 O O . GLU A 1 84 ? 8.835 -27.432 49.679 1.00 26.24 84 GLU A O 1
ATOM 660 N N . GLY A 1 85 ? 7.826 -26.283 48.013 1.00 20.66 85 GLY A N 1
ATOM 661 C CA . GLY A 1 85 ? 6.483 -26.840 48.188 1.00 20.65 85 GLY A CA 1
ATOM 662 C C . GLY A 1 85 ? 5.632 -26.119 49.216 1.00 22.90 85 GLY A C 1
ATOM 663 O O . GLY A 1 85 ? 4.585 -26.629 49.632 1.00 22.16 85 GLY A O 1
ATOM 664 N N . LYS A 1 86 ? 6.058 -24.910 49.620 1.00 17.76 86 LYS A N 1
ATOM 665 C CA . LYS A 1 86 ? 5.352 -24.122 50.613 1.00 15.39 86 LYS A CA 1
ATOM 666 C C . LYS A 1 86 ? 4.076 -23.465 50.113 1.00 18.08 86 LYS A C 1
ATOM 667 O O . LYS A 1 86 ? 3.912 -23.191 48.914 1.00 16.99 86 LYS A O 1
ATOM 673 N N . VAL A 1 87 ? 3.186 -23.193 51.074 1.00 14.16 87 VAL A N 1
ATOM 674 C CA . VAL A 1 87 ? 1.999 -22.379 50.866 1.00 14.24 87 VAL A CA 1
ATOM 675 C C . VAL A 1 87 ? 2.491 -20.998 51.289 1.00 16.71 87 VAL A C 1
ATOM 676 O O . VAL A 1 87 ? 2.908 -20.816 52.436 1.00 15.45 87 VAL A O 1
ATOM 680 N N . VAL A 1 88 ? 2.471 -20.017 50.359 1.00 13.60 88 VAL A N 1
ATOM 681 C CA . VAL A 1 88 ? 2.939 -18.685 50.664 1.00 12.57 88 VAL A CA 1
ATOM 682 C C . VAL A 1 88 ? 1.731 -17.787 50.842 1.00 15.36 88 VAL A C 1
ATOM 683 O O . VAL A 1 88 ? 0.968 -17.639 49.889 1.00 16.91 88 VAL A O 1
ATOM 687 N N . LEU A 1 89 ? 1.576 -17.193 52.040 1.00 12.76 89 LEU A N 1
ATOM 688 C CA . LEU A 1 89 ? 0.498 -16.230 52.307 1.00 12.14 89 LEU A CA 1
ATOM 689 C C . LEU A 1 89 ? 1.136 -14.848 52.187 1.00 16.22 89 LEU A C 1
ATOM 690 O O . LEU A 1 89 ? 2.029 -14.513 52.984 1.00 15.46 89 LEU A O 1
ATOM 695 N N . CYS A 1 90 ? 0.745 -14.065 51.162 1.00 14.53 90 CYS A N 1
ATOM 696 C CA . CYS A 1 90 ? 1.383 -12.777 50.892 1.00 14.94 90 CYS A CA 1
ATOM 697 C C . CYS A 1 90 ? 0.409 -11.657 51.129 1.00 14.84 90 CYS A C 1
ATOM 698 O O . CYS A 1 90 ? -0.668 -11.644 50.559 1.00 13.62 90 CYS A O 1
ATOM 701 N N . ASP A 1 91 ? 0.775 -10.747 52.012 1.00 13.71 91 ASP A N 1
ATOM 702 C CA . ASP A 1 91 ? -0.041 -9.603 52.379 1.00 12.91 91 ASP A CA 1
ATOM 703 C C . ASP A 1 91 ? 0.202 -8.506 51.345 1.00 15.56 91 ASP A C 1
ATOM 704 O O . ASP A 1 91 ? 1.245 -7.832 51.406 1.00 14.86 91 ASP A O 1
ATOM 709 N N . ARG A 1 92 ? -0.738 -8.351 50.380 1.00 12.37 92 ARG A N 1
ATOM 710 C CA . ARG A 1 92 ? -0.723 -7.358 49.284 1.00 12.15 92 ARG A CA 1
ATOM 711 C C . ARG A 1 92 ? 0.181 -7.781 48.132 1.00 13.91 92 ARG A C 1
ATOM 712 O O . ARG A 1 92 ? 1.297 -8.275 48.336 1.00 14.50 92 ARG A O 1
ATOM 720 N N . TYR A 1 93 ? -0.304 -7.573 46.917 1.00 12.08 93 TYR A N 1
ATOM 721 C CA . TYR A 1 93 ? 0.428 -7.920 45.698 1.00 12.37 93 TYR A CA 1
ATOM 722 C C . TYR A 1 93 ? -0.073 -6.999 44.575 1.00 13.33 93 TYR A C 1
ATOM 723 O O . TYR A 1 93 ? -0.388 -5.849 44.857 1.00 13.74 93 TYR A O 1
ATOM 732 N N . ILE A 1 94 ? -0.144 -7.484 43.327 1.00 12.12 94 ILE A N 1
ATOM 733 C CA A ILE A 1 94 ? -0.516 -6.627 42.192 0.49 12.09 94 ILE A CA 1
ATOM 734 C CA B ILE A 1 94 ? -0.520 -6.662 42.167 0.51 11.90 94 ILE A CA 1
ATOM 735 C C . ILE A 1 94 ? -1.793 -5.822 42.379 1.00 15.12 94 ILE A C 1
ATOM 736 O O . ILE A 1 94 ? -1.828 -4.646 42.008 1.00 15.07 94 ILE A O 1
ATOM 745 N N . ASP A 1 95 ? -2.817 -6.430 42.990 1.00 14.28 95 ASP A N 1
ATOM 746 C CA . ASP A 1 95 ? -4.095 -5.717 43.151 1.00 13.71 95 ASP A CA 1
ATOM 747 C C . ASP A 1 95 ? -4.010 -4.496 44.022 1.00 15.25 95 ASP A C 1
ATOM 748 O O . ASP A 1 95 ? -4.762 -3.537 43.791 1.00 16.54 95 ASP A O 1
ATOM 753 N N . SER A 1 96 ? -3.069 -4.472 44.991 1.00 13.02 96 SER A N 1
ATOM 754 C CA . SER A 1 96 ? -2.875 -3.249 45.803 1.00 13.40 96 SER A CA 1
ATOM 755 C C . SER A 1 96 ? -2.333 -2.117 44.896 1.00 15.50 96 SER A C 1
ATOM 756 O O . SER A 1 96 ? -2.782 -0.974 45.029 1.00 16.03 96 SER A O 1
ATOM 759 N N . SER A 1 97 ? -1.395 -2.421 43.964 1.00 12.63 97 SER A N 1
ATOM 760 C CA A SER A 1 97 ? -0.904 -1.377 43.065 0.14 12.18 97 SER A CA 1
ATOM 761 C CA B SER A 1 97 ? -0.910 -1.346 43.073 0.86 11.83 97 SER A CA 1
ATOM 762 C C . SER A 1 97 ? -2.057 -0.892 42.182 1.00 16.00 97 SER A C 1
ATOM 763 O O . SER A 1 97 ? -2.192 0.306 41.960 1.00 15.89 97 SER A O 1
ATOM 768 N N . LEU A 1 98 ? -2.892 -1.826 41.707 1.00 15.44 98 LEU A N 1
ATOM 769 C CA . LEU A 1 98 ? -4.017 -1.431 40.838 1.00 14.92 98 LEU A CA 1
ATOM 770 C C . LEU A 1 98 ? -5.000 -0.512 41.579 1.00 19.18 98 LEU A C 1
ATOM 771 O O . LEU A 1 98 ? -5.405 0.532 41.051 1.00 17.95 98 LEU A O 1
ATOM 776 N N . ALA A 1 99 ? -5.374 -0.892 42.812 1.00 15.43 99 ALA A N 1
ATOM 777 C CA . ALA A 1 99 ? -6.349 -0.091 43.577 1.00 15.50 99 ALA A CA 1
ATOM 778 C C . ALA A 1 99 ? -5.785 1.229 44.093 1.00 17.91 99 ALA A C 1
ATOM 779 O O . ALA A 1 99 ? -6.517 2.226 44.088 1.00 19.23 99 ALA A O 1
ATOM 781 N N . TYR A 1 100 ? -4.521 1.245 44.595 1.00 15.37 100 TYR A N 1
ATOM 782 C CA . TYR A 1 100 ? -3.912 2.443 45.186 1.00 16.11 100 TYR A CA 1
ATOM 783 C C . TYR A 1 100 ? -3.280 3.357 44.152 1.00 19.47 100 TYR A C 1
ATOM 784 O O . TYR A 1 100 ? -3.661 4.527 44.050 1.00 20.07 100 TYR A O 1
ATOM 793 N N . GLN A 1 101 ? -2.324 2.832 43.374 1.00 16.68 101 GLN A N 1
ATOM 794 C CA . GLN A 1 101 ? -1.652 3.660 42.348 1.00 16.32 101 GLN A CA 1
ATOM 795 C C . GLN A 1 101 ? -2.527 3.901 41.127 1.00 20.07 101 GLN A C 1
ATOM 796 O O . GLN A 1 101 ? -2.553 5.026 40.625 1.00 20.50 101 GLN A O 1
ATOM 802 N N . GLY A 1 102 ? -3.182 2.842 40.632 1.00 16.53 102 GLY A N 1
ATOM 803 C CA . GLY A 1 102 ? -4.008 2.909 39.431 1.00 16.85 102 GLY A CA 1
ATOM 804 C C . GLY A 1 102 ? -5.277 3.717 39.620 1.00 21.62 102 GLY A C 1
ATOM 805 O O . GLY A 1 102 ? -5.512 4.705 38.914 1.00 19.51 102 GLY A O 1
ATOM 806 N N . TYR A 1 103 ? -6.103 3.295 40.573 1.00 18.33 103 TYR A N 1
ATOM 807 C CA . TYR A 1 103 ? -7.399 3.937 40.797 1.00 18.73 103 TYR A CA 1
ATOM 808 C C . TYR A 1 103 ? -7.381 5.149 41.726 1.00 22.82 103 TYR A C 1
ATOM 809 O O . TYR A 1 103 ? -7.664 6.275 41.265 1.00 23.88 103 TYR A O 1
ATOM 818 N N . ALA A 1 104 ? -7.042 4.950 43.017 1.00 21.14 104 ALA A N 1
ATOM 819 C CA . ALA A 1 104 ? -7.072 6.008 44.042 1.00 21.42 104 ALA A CA 1
ATOM 820 C C . ALA A 1 104 ? -6.151 7.201 43.742 1.00 26.22 104 ALA A C 1
ATOM 821 O O . ALA A 1 104 ? -6.578 8.344 43.890 1.00 25.89 104 ALA A O 1
ATOM 823 N N . ARG A 1 105 ? -4.902 6.934 43.304 1.00 22.01 105 ARG A N 1
ATOM 824 C CA . ARG A 1 105 ? -3.947 8.007 42.955 1.00 21.65 105 ARG A CA 1
ATOM 825 C C . ARG A 1 105 ? -4.159 8.560 41.551 1.00 25.52 105 ARG A C 1
ATOM 826 O O . ARG A 1 105 ? -3.525 9.562 41.202 1.00 25.68 105 ARG A O 1
ATOM 834 N N . GLY A 1 106 ? -4.968 7.876 40.749 1.00 21.77 106 GLY A N 1
ATOM 835 C CA . GLY A 1 106 ? -5.371 8.305 39.417 1.00 22.56 106 GLY A CA 1
ATOM 836 C C . GLY A 1 106 ? -4.454 8.108 38.228 1.00 25.78 106 GLY A C 1
ATOM 837 O O . GLY A 1 106 ? -4.671 8.726 37.181 1.00 24.29 106 GLY A O 1
ATOM 838 N N . ILE A 1 107 ? -3.450 7.224 38.328 1.00 21.59 107 ILE A N 1
ATOM 839 C CA . ILE A 1 107 ? -2.608 6.964 37.154 1.00 19.14 107 ILE A CA 1
ATOM 840 C C .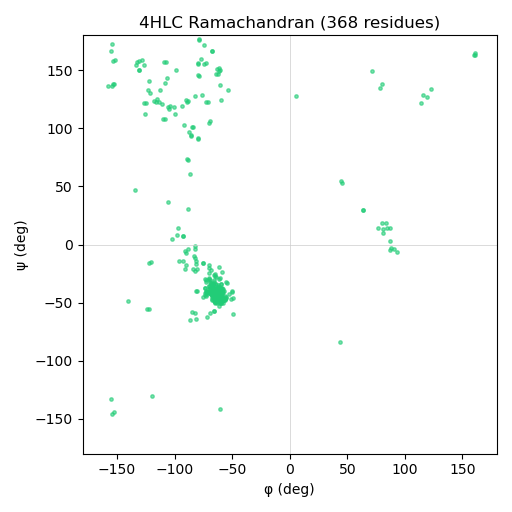 ILE A 1 107 ? -3.417 6.270 36.056 1.00 22.86 107 ILE A C 1
ATOM 841 O O . ILE A 1 107 ? -3.179 6.507 34.865 1.00 26.17 107 ILE A O 1
ATOM 846 N N . GLY A 1 108 ? -4.328 5.391 36.456 1.00 18.83 108 GLY A N 1
ATOM 847 C CA . GLY A 1 108 ? -5.088 4.578 35.529 1.00 19.77 108 GLY A CA 1
ATOM 848 C C . GLY A 1 108 ? -4.803 3.121 35.811 1.00 25.18 108 GLY A C 1
ATOM 849 O O . GLY A 1 108 ? -3.629 2.713 35.849 1.00 23.26 108 GLY A O 1
ATOM 850 N N . VAL A 1 109 ? -5.858 2.324 36.017 1.00 22.26 109 VAL A N 1
ATOM 851 C CA . VAL A 1 109 ? -5.703 0.897 36.318 1.00 21.48 109 VAL A CA 1
ATOM 852 C C . VAL A 1 109 ? -5.003 0.144 35.161 1.00 25.33 109 VAL A C 1
ATOM 853 O O . VAL A 1 109 ? -4.128 -0.677 35.425 1.00 23.95 109 VAL A O 1
ATOM 857 N N . GLU A 1 110 ? -5.358 0.437 33.881 1.00 23.98 110 GLU A N 1
ATOM 858 C CA . GLU A 1 110 ? -4.740 -0.264 32.747 1.00 25.20 110 GLU A CA 1
ATOM 859 C C . GLU A 1 110 ? -3.255 0.002 32.628 1.00 24.25 110 GLU A C 1
ATOM 860 O O . GLU A 1 110 ? -2.508 -0.935 32.370 1.00 24.07 110 GLU A O 1
ATOM 866 N N . GLU A 1 111 ? -2.825 1.250 32.891 1.00 21.01 111 GLU A N 1
ATOM 867 C CA . GLU A 1 111 ? -1.398 1.608 32.873 1.00 19.72 111 GLU A CA 1
ATOM 868 C C . GLU A 1 111 ? -0.659 0.870 33.983 1.00 20.58 111 GLU A C 1
ATOM 869 O O . GLU A 1 111 ? 0.411 0.286 33.751 1.00 19.85 111 GLU A O 1
ATOM 875 N N . VAL A 1 112 ? -1.241 0.880 35.182 1.00 16.46 112 VAL A N 1
ATOM 876 C CA . VAL A 1 112 ? -0.605 0.208 36.327 1.00 14.95 112 VAL A CA 1
ATOM 877 C C . VAL A 1 112 ? -0.578 -1.303 36.135 1.00 17.58 112 VAL A C 1
ATOM 878 O O . VAL A 1 112 ? 0.408 -1.945 36.517 1.00 16.69 112 VAL A O 1
ATOM 882 N N . ARG A 1 113 ? -1.618 -1.876 35.480 1.00 16.62 113 ARG A N 1
ATOM 883 C CA A ARG A 1 113 ? -1.624 -3.317 35.211 0.53 16.64 113 ARG A CA 1
ATOM 884 C CA B ARG A 1 113 ? -1.651 -3.310 35.198 0.47 16.84 113 ARG A CA 1
ATOM 885 C C . ARG A 1 113 ? -0.490 -3.678 34.279 1.00 19.27 113 ARG A C 1
ATOM 886 O O . ARG A 1 113 ? 0.174 -4.682 34.503 1.00 19.92 113 ARG A O 1
ATOM 901 N N . ALA A 1 114 ? -0.263 -2.872 33.236 1.00 19.11 114 ALA A N 1
ATOM 902 C CA . ALA A 1 114 ? 0.824 -3.146 32.275 1.00 19.99 114 ALA A CA 1
ATOM 903 C C . ALA A 1 114 ? 2.174 -3.095 32.989 1.00 18.20 114 ALA A C 1
ATOM 904 O O . ALA A 1 114 ? 3.016 -3.968 32.760 1.00 18.36 114 ALA A O 1
ATOM 906 N N . LEU A 1 115 ? 2.366 -2.107 33.883 1.00 14.58 115 LEU A N 1
ATOM 907 C CA . LEU A 1 115 ? 3.617 -2.018 34.648 1.00 13.24 115 LEU A CA 1
ATOM 908 C C . LEU A 1 115 ? 3.785 -3.275 35.514 1.00 15.74 115 LEU A C 1
ATOM 909 O O . LEU A 1 115 ? 4.869 -3.877 35.527 1.00 14.87 115 LEU A O 1
ATOM 914 N N . ASN A 1 116 ? 2.710 -3.686 36.206 1.00 14.09 116 ASN A N 1
ATOM 915 C CA . ASN A 1 116 ? 2.783 -4.858 37.077 1.00 14.06 116 ASN A CA 1
ATOM 916 C C . ASN A 1 116 ? 2.923 -6.188 36.378 1.00 16.92 116 ASN A C 1
ATOM 917 O O . ASN A 1 116 ? 3.591 -7.089 36.881 1.00 16.11 116 ASN A O 1
ATOM 922 N N . GLU A 1 117 ? 2.393 -6.287 35.161 1.00 14.95 117 GLU A N 1
ATOM 923 C CA . GLU A 1 117 ? 2.614 -7.498 34.375 1.00 15.92 117 GLU A CA 1
ATOM 924 C C . GLU A 1 117 ? 4.078 -7.606 33.951 1.00 16.67 117 GLU A C 1
ATOM 925 O O . GLU A 1 117 ? 4.611 -8.713 33.903 1.00 16.34 117 GLU A O 1
ATOM 931 N N . PHE A 1 118 ? 4.736 -6.451 33.702 1.00 14.16 118 PHE A N 1
ATOM 932 C CA . PHE A 1 118 ? 6.180 -6.474 33.430 1.00 14.17 118 PHE A CA 1
ATOM 933 C C . PHE A 1 118 ? 6.914 -7.021 34.687 1.00 16.78 118 PHE A C 1
ATOM 934 O O . PHE A 1 118 ? 7.820 -7.847 34.570 1.00 14.47 118 PHE A O 1
ATOM 942 N N . ALA A 1 119 ? 6.516 -6.557 35.881 1.00 13.93 119 ALA A N 1
ATOM 943 C CA . ALA A 1 119 ? 7.166 -6.962 37.134 1.00 14.44 119 ALA A CA 1
ATOM 944 C C . ALA A 1 119 ? 6.929 -8.419 37.489 1.00 17.06 119 ALA A C 1
ATOM 945 O O . ALA A 1 119 ? 7.843 -9.062 37.958 1.00 15.97 119 ALA A O 1
ATOM 947 N N . ILE A 1 120 ? 5.698 -8.927 37.318 1.00 12.78 120 ILE A N 1
ATOM 948 C CA . ILE A 1 120 ? 5.454 -10.305 37.748 1.00 12.04 120 ILE A CA 1
ATOM 949 C C . ILE A 1 120 ? 5.704 -11.373 36.691 1.00 15.25 120 ILE A C 1
ATOM 950 O O . ILE A 1 120 ? 5.782 -12.564 37.022 1.00 15.30 120 ILE A O 1
ATOM 955 N N . ASN A 1 121 ? 5.763 -10.940 35.410 1.00 14.05 121 ASN A N 1
ATOM 956 C CA . ASN A 1 121 ? 6.041 -11.832 34.277 1.00 14.17 121 ASN A CA 1
ATOM 957 C C . ASN A 1 121 ? 5.259 -13.156 34.335 1.00 18.95 121 ASN A C 1
ATOM 958 O O . ASN A 1 121 ? 5.867 -14.242 34.329 1.00 20.23 121 ASN A O 1
ATOM 963 N N . GLY A 1 122 ? 3.941 -13.044 34.448 1.00 18.68 122 GLY A N 1
ATOM 964 C CA . GLY A 1 122 ? 3.050 -14.197 34.442 1.00 20.36 122 GLY A CA 1
ATOM 965 C C . GLY A 1 122 ? 2.778 -14.881 35.768 1.00 23.95 122 GLY A C 1
ATOM 966 O O . GLY A 1 122 ? 1.948 -15.803 35.819 1.00 24.26 122 GLY A O 1
ATOM 967 N N . LEU A 1 123 ? 3.446 -14.447 36.844 1.00 19.39 123 LEU A N 1
ATOM 968 C CA . LEU A 1 123 ? 3.246 -15.074 38.137 1.00 19.06 123 LEU A CA 1
ATOM 969 C C . LEU A 1 123 ? 2.117 -14.453 38.921 1.00 19.99 123 LEU A C 1
ATOM 970 O O . LEU A 1 123 ? 2.323 -13.717 39.887 1.00 18.76 123 LEU A O 1
ATOM 975 N N . TYR A 1 124 ? 0.880 -14.748 38.460 1.00 18.58 124 TYR A N 1
ATOM 976 C CA . TYR A 1 124 ? -0.307 -14.273 39.150 1.00 18.78 124 TYR A CA 1
ATOM 977 C C . TYR A 1 124 ? -0.542 -15.222 40.360 1.00 21.10 124 TYR A C 1
ATOM 978 O O . TYR A 1 124 ? -0.091 -16.378 40.367 1.00 19.73 124 TYR A O 1
ATOM 987 N N . PRO A 1 125 ? -1.227 -14.750 41.418 1.00 16.68 125 PRO A N 1
ATOM 988 C CA . PRO A 1 125 ? -1.510 -15.638 42.563 1.00 16.60 125 PRO A CA 1
ATOM 989 C C . PRO A 1 125 ? -2.372 -16.825 42.121 1.00 18.17 125 PRO A C 1
ATOM 990 O O . PRO A 1 125 ? -3.165 -16.701 41.178 1.00 19.14 125 PRO A O 1
ATOM 994 N N . ASP A 1 126 ? -2.245 -17.956 42.819 1.00 15.60 126 ASP A N 1
ATOM 995 C CA . ASP A 1 126 ? -3.131 -19.075 42.543 1.00 15.71 126 ASP A CA 1
ATOM 996 C C . ASP A 1 126 ? -4.521 -18.750 43.100 1.00 19.00 126 ASP A C 1
ATOM 997 O O . ASP A 1 126 ? -5.526 -19.236 42.578 1.00 19.07 126 ASP A O 1
ATOM 1002 N N . LEU A 1 127 ? -4.580 -17.951 44.171 1.00 14.69 127 LEU A N 1
ATOM 1003 C CA . LEU A 1 127 ? -5.821 -17.565 44.828 1.00 14.62 127 LEU A CA 1
ATOM 1004 C C . LEU A 1 127 ? -5.619 -16.221 45.495 1.00 17.72 127 LEU A C 1
ATOM 1005 O O . LEU A 1 127 ? -4.553 -15.992 46.064 1.00 15.80 127 LEU A O 1
ATOM 1010 N N . THR A 1 128 ? -6.600 -15.326 45.406 1.00 13.60 128 THR A N 1
ATOM 1011 C CA . THR A 1 128 ? -6.500 -14.034 46.079 1.00 13.63 128 THR A CA 1
ATOM 1012 C C . THR A 1 128 ? -7.731 -13.835 46.938 1.00 17.59 128 THR A C 1
ATOM 1013 O O . THR A 1 128 ? -8.842 -13.852 46.426 1.00 17.66 128 THR A O 1
ATOM 1017 N N . ILE A 1 129 ? -7.528 -13.638 48.241 1.00 14.97 129 ILE A N 1
ATOM 1018 C CA . ILE A 1 129 ? -8.630 -13.365 49.155 1.00 14.63 129 ILE A CA 1
ATOM 1019 C C . ILE A 1 129 ? -8.809 -11.859 49.177 1.00 17.52 129 ILE A C 1
ATOM 1020 O O . ILE A 1 129 ? -7.869 -11.151 49.520 1.00 16.11 129 ILE A O 1
ATOM 1025 N N . TYR A 1 130 ? -10.010 -11.384 48.844 1.00 16.42 130 TYR A N 1
ATOM 1026 C CA . TYR A 1 130 ? -10.320 -9.964 48.948 1.00 16.37 130 TYR A CA 1
ATOM 1027 C C . TYR A 1 130 ? -11.217 -9.801 50.192 1.00 18.08 130 TYR A C 1
ATOM 1028 O O . TYR A 1 130 ? -12.306 -10.385 50.255 1.00 18.88 130 TYR A O 1
ATOM 1037 N N . LEU A 1 131 ? -10.728 -9.070 51.184 1.00 15.50 131 LEU A N 1
ATOM 1038 C CA . LEU A 1 131 ? -11.468 -8.822 52.420 1.00 16.08 131 LEU A CA 1
ATOM 1039 C C . LEU A 1 131 ? -12.358 -7.618 52.157 1.00 18.68 131 LEU A C 1
ATOM 1040 O O . LEU A 1 131 ? -11.926 -6.459 52.205 1.00 18.43 131 LEU A O 1
ATOM 1045 N N . ASN A 1 132 ? -13.584 -7.939 51.754 1.00 17.47 132 ASN A N 1
ATOM 1046 C CA . ASN A 1 132 ? -14.598 -6.992 51.308 1.00 17.08 132 ASN A CA 1
ATOM 1047 C C . ASN A 1 132 ? -15.281 -6.309 52.484 1.00 20.61 132 ASN A C 1
ATOM 1048 O O . ASN A 1 132 ? -16.264 -6.824 53.026 1.00 20.40 132 ASN A O 1
ATOM 1053 N N . VAL A 1 133 ? -14.726 -5.162 52.888 1.00 18.58 133 VAL A N 1
ATOM 1054 C CA . VAL A 1 133 ? -15.260 -4.379 53.993 1.00 16.33 133 VAL A CA 1
ATOM 1055 C C . VAL A 1 133 ? -15.951 -3.126 53.428 1.00 19.40 133 VAL A C 1
ATOM 1056 O O . VAL A 1 133 ? -15.452 -2.533 52.465 1.00 19.35 133 VAL A O 1
ATOM 1060 N N . SER A 1 134 ? -17.074 -2.699 54.040 1.00 16.69 134 SER A N 1
ATOM 1061 C CA . SER A 1 134 ? -17.669 -1.433 53.639 1.00 16.89 134 SER A CA 1
ATOM 1062 C C . SER A 1 134 ? -16.774 -0.298 54.177 1.00 20.21 134 SER A C 1
ATOM 1063 O O . SER A 1 134 ? -16.067 -0.469 55.192 1.00 19.11 134 SER A O 1
ATOM 1066 N N . ALA A 1 135 ? -16.832 0.878 53.550 1.00 17.80 135 ALA A N 1
ATOM 1067 C CA . ALA A 1 135 ? -16.046 2.015 54.002 1.00 18.71 135 ALA A CA 1
ATOM 1068 C C . ALA A 1 135 ? -16.337 2.363 55.476 1.00 21.03 135 ALA A C 1
ATOM 1069 O O . ALA A 1 135 ? -15.414 2.620 56.245 1.00 19.48 135 ALA A O 1
ATOM 1071 N N . GLU A 1 136 ? -17.619 2.296 55.882 1.00 18.34 136 GLU A N 1
ATOM 1072 C CA . GLU A 1 136 ? -18.048 2.654 57.241 1.00 18.10 136 GLU A CA 1
ATOM 1073 C C . GLU A 1 136 ? -17.513 1.704 58.301 1.00 20.93 136 GLU A C 1
ATOM 1074 O O . GLU A 1 136 ? -17.043 2.163 59.343 1.00 23.35 136 GLU A O 1
ATOM 1080 N N . VAL A 1 137 ? -17.562 0.378 58.044 1.00 18.38 137 VAL A N 1
ATOM 1081 C CA . VAL A 1 137 ? -17.041 -0.607 59.013 1.00 17.84 137 VAL A CA 1
ATOM 1082 C C . VAL A 1 137 ? -15.506 -0.455 59.085 1.00 21.70 137 VAL A C 1
ATOM 1083 O O . VAL A 1 137 ? -14.931 -0.420 60.172 1.00 21.90 137 VAL A O 1
ATOM 1087 N N . GLY A 1 138 ? -14.885 -0.303 57.906 1.00 20.20 138 GLY A N 1
ATOM 1088 C CA . GLY A 1 138 ? -13.449 -0.104 57.816 1.00 20.10 138 GLY A CA 1
ATOM 1089 C C . GLY A 1 138 ? -12.984 1.088 58.628 1.00 24.69 138 GLY A C 1
ATOM 1090 O O . GLY A 1 138 ? -12.011 0.976 59.372 1.00 24.25 138 GLY A O 1
ATOM 1091 N N . ARG A 1 139 ? -13.685 2.225 58.494 1.00 23.21 139 ARG A N 1
ATOM 1092 C CA A ARG A 1 139 ? -13.339 3.436 59.229 0.56 24.05 139 ARG A CA 1
ATOM 1093 C CA B ARG A 1 139 ? -13.402 3.450 59.244 0.44 23.81 139 ARG A CA 1
ATOM 1094 C C . ARG A 1 139 ? -13.405 3.200 60.744 1.00 29.53 139 ARG A C 1
ATOM 1095 O O . ARG A 1 139 ? -12.517 3.671 61.455 1.00 30.10 139 ARG A O 1
ATOM 1110 N N . GLU A 1 140 ? -14.394 2.420 61.231 1.00 27.30 140 GLU A N 1
ATOM 1111 C CA . GLU A 1 140 ? -14.511 2.096 62.658 1.00 28.33 140 GLU A CA 1
ATOM 1112 C C . GLU A 1 140 ? -13.373 1.178 63.141 1.00 34.88 140 GLU A C 1
ATOM 1113 O O . GLU A 1 140 ? -12.906 1.334 64.277 1.00 37.13 140 GLU A O 1
ATOM 1119 N N . ARG A 1 141 ? -12.892 0.264 62.279 1.00 29.72 141 ARG A N 1
ATOM 1120 C CA . ARG A 1 141 ? -11.761 -0.601 62.634 1.00 29.37 141 ARG A CA 1
ATOM 1121 C C . ARG A 1 141 ? -10.445 0.179 62.652 1.00 34.07 141 ARG A C 1
ATOM 1122 O O . ARG A 1 141 ? -9.534 -0.158 63.418 1.00 34.00 141 ARG A O 1
ATOM 1130 N N . ILE A 1 142 ? -10.330 1.191 61.780 1.00 30.67 142 ILE A N 1
ATOM 1131 C CA . 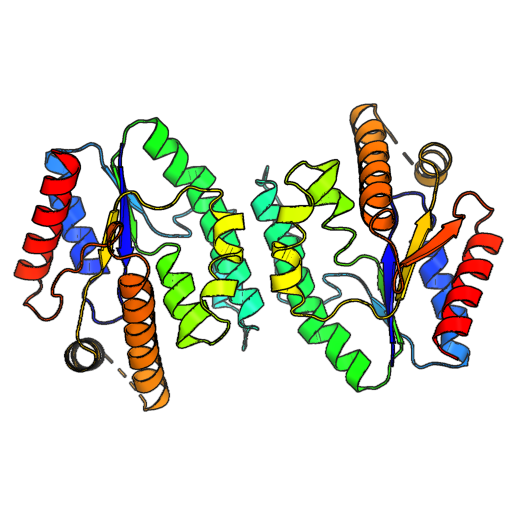ILE A 1 142 ? -9.143 2.049 61.704 1.00 30.88 142 ILE A CA 1
ATOM 1132 C C . ILE A 1 142 ? -8.954 2.778 63.042 1.00 40.71 142 ILE A C 1
ATOM 1133 O O . ILE A 1 142 ? -7.846 2.768 63.581 1.00 40.43 142 ILE A O 1
ATOM 1138 N N . ILE A 1 143 ? -10.040 3.337 63.606 1.00 41.72 143 ILE A N 1
ATOM 1139 C CA . ILE A 1 143 ? -9.967 4.043 64.892 1.00 43.83 143 ILE A CA 1
ATOM 1140 C C . ILE A 1 143 ? -9.722 3.139 66.120 1.00 49.09 143 ILE A C 1
ATOM 1141 O O . ILE A 1 143 ? -9.250 3.631 67.147 1.00 49.63 143 ILE A O 1
ATOM 1146 N N . LYS A 1 144 ? -9.958 1.816 65.979 1.00 45.15 144 LYS A N 1
ATOM 1147 C CA . LYS A 1 144 ? -9.710 0.812 67.017 1.00 66.10 144 LYS A CA 1
ATOM 1148 C C . LYS A 1 144 ? -8.358 0.138 66.763 1.00 87.59 144 LYS A C 1
ATOM 1149 O O . LYS A 1 144 ? -7.482 0.136 67.628 1.00 45.34 144 LYS A O 1
ATOM 1151 N N . LEU A 1 152 ? -9.893 9.129 59.743 1.00 51.85 152 LEU A N 1
ATOM 1152 C CA . LEU A 1 152 ? -9.201 10.369 60.095 1.00 51.55 152 LEU A CA 1
ATOM 1153 C C . LEU A 1 152 ? -9.925 11.579 59.513 1.00 53.55 152 LEU A C 1
ATOM 1154 O O . LEU A 1 152 ? -11.148 11.672 59.624 1.00 53.76 152 LEU A O 1
ATOM 1155 N N . ASP A 1 153 ? -9.171 12.497 58.879 1.00 48.04 153 ASP A N 1
ATOM 1156 C CA . ASP A 1 153 ? -9.721 13.701 58.247 1.00 46.89 153 ASP A CA 1
ATOM 1157 C C . ASP A 1 153 ? -10.449 13.386 56.927 1.00 46.78 153 ASP A C 1
ATOM 1158 O O . ASP A 1 153 ? -10.376 12.246 56.452 1.00 45.01 153 ASP A O 1
ATOM 1163 N N . GLN A 1 154 ? -11.150 14.393 56.344 1.00 41.05 154 GLN A N 1
ATOM 1164 C CA . GLN A 1 154 ? -11.921 14.273 55.101 1.00 40.08 154 GLN A CA 1
ATOM 1165 C C . GLN A 1 154 ? -11.132 13.696 53.920 1.00 41.81 154 GLN A C 1
ATOM 1166 O O . GLN A 1 154 ? -11.666 12.849 53.197 1.00 40.87 154 GLN A O 1
ATOM 1172 N N . GLU A 1 155 ? -9.868 14.145 53.746 1.00 36.71 155 GLU A N 1
ATOM 1173 C CA . GLU A 1 155 ? -8.964 13.695 52.685 1.00 35.49 155 GLU A CA 1
ATOM 1174 C C . GLU A 1 155 ? -8.699 12.201 52.805 1.00 35.83 155 GLU A C 1
ATOM 1175 O O . GLU A 1 155 ? -8.835 11.477 51.818 1.00 34.02 155 GLU A O 1
ATOM 1177 N N . ASP A 1 156 ? -8.362 11.748 54.027 1.00 32.88 156 ASP A N 1
ATOM 1178 C CA . ASP A 1 156 ? -8.071 10.350 54.371 1.00 32.45 156 ASP A CA 1
ATOM 1179 C C . ASP A 1 156 ? -9.303 9.482 54.163 1.00 32.86 156 ASP A C 1
ATOM 1180 O O . ASP A 1 156 ? -9.179 8.402 53.577 1.00 30.91 156 ASP A O 1
ATOM 1185 N N . LEU A 1 157 ? -10.499 9.960 54.615 1.00 27.17 157 LEU A N 1
ATOM 1186 C CA . LEU A 1 157 ? -11.762 9.242 54.450 1.00 26.60 157 LEU A CA 1
ATOM 1187 C C . LEU A 1 157 ? -12.095 9.074 52.978 1.00 25.72 157 LEU A C 1
ATOM 1188 O O . LEU A 1 157 ? -12.513 7.986 52.566 1.00 24.00 157 LEU A O 1
ATOM 1193 N N . LYS A 1 158 ? -11.948 10.154 52.174 1.00 22.09 158 LYS A N 1
ATOM 1194 C CA . LYS A 1 158 ? -12.239 10.059 50.744 1.00 20.13 158 LYS A CA 1
ATOM 1195 C C . LYS A 1 158 ? -11.252 9.124 50.014 1.00 22.05 158 LYS A C 1
ATOM 1196 O O . LYS A 1 158 ? -11.688 8.394 49.116 1.00 22.12 158 LYS A O 1
ATOM 1202 N N . PHE A 1 159 ? -9.956 9.145 50.414 1.00 19.79 159 PHE A N 1
ATOM 1203 C CA . PHE A 1 159 ? -8.927 8.270 49.813 1.00 20.85 159 PHE A CA 1
ATOM 1204 C C . PHE A 1 159 ? -9.277 6.808 50.094 1.00 24.47 159 PHE A C 1
ATOM 1205 O O . PHE A 1 159 ? -9.207 5.986 49.193 1.00 23.42 159 PHE A O 1
ATOM 1213 N N . HIS A 1 160 ? -9.680 6.507 51.341 1.00 21.78 160 HIS A N 1
ATOM 1214 C CA . HIS A 1 160 ? -10.094 5.158 51.771 1.00 19.59 160 HIS A CA 1
ATOM 1215 C C . HIS A 1 160 ? -11.284 4.708 50.918 1.00 20.57 160 HIS A C 1
ATOM 1216 O O . HIS A 1 160 ? -11.328 3.579 50.427 1.00 19.71 160 HIS A O 1
ATOM 1223 N N . GLU A 1 161 ? -12.267 5.611 50.711 1.00 17.59 161 GLU A N 1
ATOM 1224 C CA . GLU A 1 161 ? -13.425 5.297 49.860 1.00 17.90 161 GLU A CA 1
ATOM 1225 C C . GLU A 1 161 ? -12.996 5.011 48.429 1.00 21.55 161 GLU A C 1
ATOM 1226 O O . GLU A 1 161 ? -13.539 4.105 47.794 1.00 20.77 161 GLU A O 1
ATOM 1232 N N . LYS A 1 162 ? -12.030 5.794 47.906 1.00 20.73 162 LYS A N 1
ATOM 1233 C CA . LYS A 1 162 ? -11.514 5.629 46.549 1.00 20.59 162 LYS A CA 1
ATOM 1234 C C . LYS A 1 162 ? -10.782 4.276 46.404 1.00 21.60 162 LYS A C 1
ATOM 1235 O O . LYS A 1 162 ? -10.956 3.625 45.380 1.00 21.64 162 LYS A O 1
ATOM 1241 N N . VAL A 1 163 ? -10.000 3.853 47.430 1.00 18.99 163 VAL A N 1
ATOM 1242 C CA . VAL A 1 163 ? -9.319 2.542 47.424 1.00 16.93 163 VAL A CA 1
ATOM 1243 C C . VAL A 1 163 ? -10.386 1.427 47.278 1.00 19.36 163 VAL A C 1
ATOM 1244 O O . VAL A 1 163 ? -10.262 0.528 46.433 1.00 18.88 163 VAL A O 1
ATOM 1248 N N . ILE A 1 164 ? -11.468 1.523 48.079 1.00 17.10 164 ILE A N 1
ATOM 1249 C CA . ILE A 1 164 ? -12.544 0.533 48.004 1.00 16.77 164 ILE A CA 1
ATOM 1250 C C . ILE A 1 164 ? -13.214 0.528 46.636 1.00 19.26 164 ILE A C 1
ATOM 1251 O O . ILE A 1 164 ? -13.428 -0.530 46.062 1.00 18.98 164 ILE A O 1
ATOM 1256 N N . GLU A 1 165 ? -13.477 1.714 46.076 1.00 19.96 165 GLU A N 1
ATOM 1257 C CA . GLU A 1 165 ? -14.045 1.824 44.731 1.00 20.65 165 GLU A CA 1
ATOM 1258 C C . GLU A 1 165 ? -13.112 1.160 43.693 1.00 22.90 165 GLU A C 1
ATOM 1259 O O . GLU A 1 165 ? -13.578 0.456 42.790 1.00 22.73 165 GLU A O 1
ATOM 1261 N N . GLY A 1 166 ? -11.810 1.336 43.894 1.00 18.68 166 GLY A N 1
ATOM 1262 C CA . GLY A 1 166 ? -10.770 0.727 43.071 1.00 18.22 166 GLY A CA 1
ATOM 1263 C C . GLY A 1 166 ? -10.825 -0.782 43.108 1.00 20.39 166 GLY A C 1
ATOM 1264 O O . GLY A 1 166 ? -10.863 -1.435 42.066 1.00 21.15 166 GLY A O 1
ATOM 1265 N N . TYR A 1 167 ? -10.870 -1.359 44.315 1.00 17.13 167 TYR A N 1
ATOM 1266 C CA . TYR A 1 167 ? -10.965 -2.812 44.427 1.00 16.84 167 TYR A CA 1
ATOM 1267 C C . TYR A 1 167 ? -12.259 -3.335 43.789 1.00 21.60 167 TYR A C 1
ATOM 1268 O O . TYR A 1 167 ? -12.221 -4.376 43.158 1.00 22.56 167 TYR A O 1
ATOM 1277 N N . GLN A 1 168 ? -13.396 -2.618 43.939 1.00 20.23 168 GLN A N 1
ATOM 1278 C CA . GLN A 1 168 ? -14.639 -3.079 43.313 1.00 21.94 168 GLN A CA 1
ATOM 1279 C C . GLN A 1 168 ? -14.517 -3.180 41.801 1.00 28.97 168 GLN A C 1
ATOM 1280 O O . GLN A 1 168 ? -15.004 -4.154 41.230 1.00 29.69 168 GLN A O 1
ATOM 1286 N N . GLU A 1 169 ? -13.795 -2.233 41.164 1.00 26.74 169 GLU A N 1
ATOM 1287 C CA . GLU A 1 169 ? -13.574 -2.215 39.715 1.00 27.88 169 GLU A CA 1
ATOM 1288 C C . GLU A 1 169 ? -12.738 -3.416 39.294 1.00 35.40 169 GLU A C 1
ATOM 1289 O O . GLU A 1 169 ? -13.058 -4.068 38.292 1.00 34.41 169 GLU A O 1
ATOM 1295 N N . ILE A 1 170 ? -11.694 -3.732 40.094 1.00 33.37 170 ILE A N 1
ATOM 1296 C CA . ILE A 1 170 ? -10.780 -4.858 39.858 1.00 35.08 170 ILE A CA 1
ATOM 1297 C C . ILE A 1 170 ? -11.499 -6.198 40.022 1.00 44.29 170 ILE A C 1
ATOM 1298 O O . ILE A 1 170 ? -11.365 -7.078 39.170 1.00 45.06 170 ILE A O 1
ATOM 1303 N N . ILE A 1 171 ? -12.275 -6.333 41.110 1.00 45.28 171 ILE A N 1
ATOM 1304 C CA . ILE A 1 171 ? -13.090 -7.506 41.429 1.00 47.88 171 ILE A CA 1
ATOM 1305 C C . ILE A 1 171 ? -14.303 -7.626 40.454 1.00 57.58 171 ILE A C 1
ATOM 1306 O O . ILE A 1 171 ? -14.829 -8.724 40.289 1.00 57.60 171 ILE A O 1
ATOM 1311 N N . HIS A 1 172 ? -14.700 -6.515 39.775 1.00 57.93 172 HIS A N 1
ATOM 1312 C CA . HIS A 1 172 ? -15.766 -6.510 38.755 1.00 59.46 172 HIS A CA 1
ATOM 1313 C C . HIS A 1 172 ? -15.291 -7.266 37.510 1.00 64.89 172 HIS A C 1
ATOM 1314 O O . HIS A 1 172 ? -16.075 -8.002 36.905 1.00 64.14 172 HIS A O 1
ATOM 1321 N N . ASN A 1 173 ? -13.990 -7.115 37.156 1.00 62.69 173 ASN A N 1
ATOM 1322 C CA . ASN A 1 173 ? -13.332 -7.871 36.085 1.00 63.03 173 ASN A CA 1
ATOM 1323 C C . ASN A 1 173 ? -12.870 -9.158 36.809 1.00 67.43 173 ASN A C 1
ATOM 1324 O O . ASN A 1 173 ? -11.678 -9.448 36.930 1.00 67.06 173 ASN A O 1
ATOM 1326 N N . GLU A 1 174 ? -13.876 -9.886 37.338 1.00 64.47 174 GLU A N 1
ATOM 1327 C CA . GLU A 1 174 ? -13.852 -11.067 38.202 1.00 64.25 174 GLU A CA 1
ATOM 1328 C C . GLU A 1 174 ? -13.185 -12.336 37.676 1.00 67.32 174 GLU A C 1
ATOM 1329 O O . GLU A 1 174 ? -12.120 -12.283 37.057 1.00 67.62 174 GLU A O 1
ATOM 1331 N N . SER A 1 175 ? -13.805 -13.489 38.012 1.00 61.95 175 SER A N 1
ATOM 1332 C CA . SER A 1 175 ? -13.451 -14.859 37.665 1.00 60.59 175 SER A CA 1
ATOM 1333 C C . SER A 1 175 ? -12.213 -15.461 38.332 1.00 60.05 175 SER A C 1
ATOM 1334 O O . SER A 1 175 ? -11.273 -14.759 38.708 1.00 59.82 175 SER A O 1
ATOM 1337 N N . GLN A 1 176 ? -12.284 -16.781 38.515 1.00 52.66 176 GLN A N 1
ATOM 1338 C CA . GLN A 1 176 ? -11.306 -17.715 39.061 1.00 49.98 176 GLN A CA 1
ATOM 1339 C C . GLN A 1 176 ? -10.504 -17.361 40.313 1.00 46.38 176 GLN A C 1
ATOM 1340 O O . GLN A 1 176 ? -10.860 -17.839 41.387 1.00 46.30 176 GLN A O 1
ATOM 1346 N N . ARG A 1 177 ? -9.388 -16.614 40.178 1.00 36.81 177 ARG A N 1
ATOM 1347 C CA . ARG A 1 177 ? -8.490 -16.347 41.303 1.00 33.52 177 ARG A CA 1
ATOM 1348 C C . ARG A 1 177 ? -9.057 -15.587 42.489 1.00 31.13 177 ARG A C 1
ATOM 1349 O O . ARG A 1 177 ? -8.749 -15.943 43.628 1.00 27.06 177 ARG A O 1
ATOM 1357 N N . PHE A 1 178 ? -9.920 -14.590 42.234 1.00 26.70 178 PHE A N 1
ATOM 1358 C CA . PHE A 1 178 ? -10.507 -13.776 43.303 1.00 26.37 178 PHE A CA 1
ATOM 1359 C C . PHE A 1 178 ? -11.613 -14.464 44.082 1.00 28.82 178 PHE A C 1
ATOM 1360 O O . PHE A 1 178 ? -12.591 -14.933 43.483 1.00 29.24 178 PHE A O 1
ATOM 1368 N N . LYS A 1 179 ? -11.492 -14.465 45.427 1.00 23.29 179 LYS A N 1
ATOM 1369 C CA . LYS A 1 179 ? -12.539 -14.974 46.309 1.00 22.79 179 LYS A CA 1
ATOM 1370 C C . LYS A 1 179 ? -12.841 -13.843 47.287 1.00 25.38 179 LYS A C 1
ATOM 1371 O O . LYS A 1 179 ? -11.969 -13.426 48.052 1.00 23.46 179 LYS A O 1
ATOM 1377 N N . SER A 1 180 ? -14.049 -13.268 47.183 1.00 21.19 180 SER A N 1
ATOM 1378 C CA . SER A 1 180 ? -14.487 -12.180 48.063 1.00 21.26 180 SER A CA 1
ATOM 1379 C C . SER A 1 180 ? -15.012 -12.753 49.381 1.00 27.05 180 SER A C 1
ATOM 1380 O O . SER A 1 180 ? -15.835 -13.671 49.368 1.00 28.50 180 SER A O 1
ATOM 1383 N N . VAL A 1 181 ? -14.490 -12.254 50.513 1.00 20.34 181 VAL A N 1
ATOM 1384 C CA . VAL A 1 181 ? -14.923 -12.676 51.850 1.00 19.76 181 VAL A CA 1
ATOM 1385 C C . VAL A 1 181 ? -15.608 -11.452 52.470 1.00 22.91 181 VAL A C 1
ATOM 1386 O O . VAL A 1 181 ? -15.078 -10.344 52.383 1.00 21.37 181 VAL A O 1
ATOM 1390 N N . ASN A 1 182 ? -16.800 -11.649 53.075 1.00 20.77 182 ASN A N 1
ATOM 1391 C CA . ASN A 1 182 ? -17.522 -10.540 53.704 1.00 20.52 182 ASN A CA 1
ATOM 1392 C C . ASN A 1 182 ? -16.764 -10.120 54.956 1.00 22.00 182 ASN A C 1
ATOM 1393 O O . ASN A 1 182 ? -16.789 -10.818 55.970 1.00 22.97 182 ASN A O 1
ATOM 1398 N N . ALA A 1 183 ? -16.061 -8.979 54.877 1.00 16.41 183 ALA A N 1
ATOM 1399 C CA . ALA A 1 183 ? -15.256 -8.511 55.996 1.00 15.95 183 ALA A CA 1
ATOM 1400 C C . ALA A 1 183 ? -15.995 -7.560 56.930 1.00 20.98 183 ALA A C 1
ATOM 1401 O O . ALA A 1 183 ? -15.382 -7.052 57.870 1.00 19.32 183 ALA A O 1
ATOM 1403 N N . ASP A 1 184 ? -17.327 -7.380 56.714 1.00 19.25 184 ASP A N 1
ATOM 1404 C CA . ASP A 1 184 ? -18.167 -6.591 57.620 1.00 19.15 184 ASP A CA 1
ATOM 1405 C C . ASP A 1 184 ? -18.596 -7.438 58.833 1.00 24.92 184 ASP A C 1
ATOM 1406 O O . ASP A 1 184 ? -18.992 -6.898 59.877 1.00 24.51 184 ASP A O 1
ATOM 1411 N N . GLN A 1 185 ? -18.471 -8.760 58.713 1.00 22.86 185 GLN A N 1
ATOM 1412 C CA . GLN A 1 185 ? -18.789 -9.697 59.800 1.00 21.33 185 GLN A CA 1
ATOM 1413 C C . GLN A 1 185 ? -17.805 -9.546 60.961 1.00 25.42 185 GLN A C 1
ATOM 1414 O O . GLN A 1 185 ? -16.723 -8.981 60.775 1.00 25.25 185 GLN A O 1
ATOM 1420 N N . PRO A 1 186 ? -18.085 -10.125 62.158 1.00 23.41 186 PRO A N 1
ATOM 1421 C CA . PRO A 1 186 ? -17.072 -10.121 63.225 1.00 23.48 186 PRO A CA 1
ATOM 1422 C C . PRO A 1 186 ? -15.830 -10.877 62.737 1.00 24.77 186 PRO A C 1
ATOM 1423 O O . PRO A 1 186 ? -15.962 -11.800 61.920 1.00 23.27 186 PRO A O 1
ATOM 1427 N N . LEU A 1 187 ? -14.640 -10.497 63.229 1.00 23.58 187 LEU A N 1
ATOM 1428 C CA . LEU A 1 187 ? -13.401 -11.125 62.757 1.00 23.75 187 LEU A CA 1
ATOM 1429 C C . LEU A 1 187 ? -13.311 -12.651 62.843 1.00 27.02 187 LEU A C 1
ATOM 1430 O O . LEU A 1 187 ? -12.742 -13.265 61.938 1.00 22.34 187 LEU A O 1
ATOM 1435 N N . GLU A 1 188 ? -13.938 -13.273 63.870 1.00 26.00 188 GLU A N 1
ATOM 1436 C CA . GLU A 1 188 ? -13.938 -14.736 63.986 1.00 26.41 1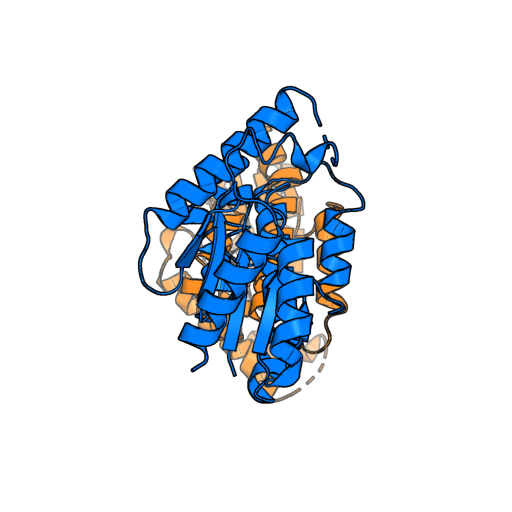88 GLU A CA 1
ATOM 1437 C C . GLU A 1 188 ? -14.597 -15.370 62.760 1.00 25.97 188 GLU A C 1
ATOM 1438 O O . GLU A 1 188 ? -14.108 -16.384 62.270 1.00 25.16 188 GLU A O 1
ATOM 1444 N N . ASN A 1 189 ? -15.677 -14.749 62.239 1.00 20.21 189 ASN A N 1
ATOM 1445 C CA . ASN A 1 189 ? -16.391 -15.218 61.049 1.00 20.01 189 ASN A CA 1
ATOM 1446 C C . ASN A 1 189 ? -15.562 -14.962 59.776 1.00 21.93 189 ASN A C 1
ATOM 1447 O O . ASN A 1 189 ? -15.567 -15.788 58.859 1.00 21.93 189 ASN A O 1
ATOM 1452 N N . VAL A 1 190 ? -14.903 -13.785 59.690 1.00 19.52 190 VAL A N 1
ATOM 1453 C CA . VAL A 1 190 ? -14.062 -13.462 58.525 1.00 18.54 190 VAL A CA 1
ATOM 1454 C C . VAL A 1 190 ? -12.926 -14.493 58.456 1.00 20.23 190 VAL A C 1
ATOM 1455 O O . VAL A 1 190 ? -12.637 -15.001 57.373 1.00 20.53 190 VAL A O 1
ATOM 1459 N N . VAL A 1 191 ? -12.304 -14.796 59.602 1.00 18.92 191 VAL A N 1
ATOM 1460 C CA . VAL A 1 191 ? -11.224 -15.801 59.688 1.00 18.44 191 VAL A CA 1
ATOM 1461 C C . VAL A 1 191 ? -11.766 -17.164 59.224 1.00 22.00 191 VAL A C 1
ATOM 1462 O O . VAL A 1 191 ? -11.146 -17.829 58.398 1.00 19.93 191 VAL A O 1
ATOM 1466 N N . GLU A 1 192 ? -12.925 -17.597 59.782 1.00 20.25 192 GLU A N 1
ATOM 1467 C CA . GLU A 1 192 ? -13.491 -18.873 59.390 1.00 19.46 192 GLU A CA 1
ATOM 1468 C C . GLU A 1 192 ? -13.777 -18.969 57.892 1.00 21.45 192 GLU A C 1
ATOM 1469 O O . GLU A 1 192 ? -13.369 -19.946 57.262 1.00 22.82 192 GLU A O 1
ATOM 1475 N N . ASP A 1 193 ? -14.436 -17.944 57.308 1.00 16.28 193 ASP A N 1
ATOM 1476 C CA . ASP A 1 193 ? -14.747 -17.944 55.896 1.00 17.74 193 ASP A CA 1
ATOM 1477 C C . ASP A 1 193 ? -13.458 -17.964 55.059 1.00 20.75 193 ASP A C 1
ATOM 1478 O O . ASP A 1 193 ? -13.404 -18.677 54.062 1.00 22.07 193 ASP A O 1
ATOM 1483 N N . THR A 1 194 ? -12.429 -17.199 55.479 1.00 17.96 194 THR A N 1
ATOM 1484 C CA . THR A 1 194 ? -11.145 -17.158 54.770 1.00 17.21 194 THR A CA 1
ATOM 1485 C C . THR A 1 194 ? -10.453 -18.525 54.831 1.00 19.66 194 THR A C 1
ATOM 1486 O O . THR A 1 194 ? -10.036 -19.039 53.788 1.00 20.25 194 THR A O 1
ATOM 1490 N N . TYR A 1 195 ? -10.384 -19.125 56.025 1.00 18.24 195 TYR A N 1
ATOM 1491 C CA . TYR A 1 195 ? -9.779 -20.438 56.193 1.00 19.13 195 TYR A CA 1
ATOM 1492 C C . TYR A 1 195 ? -10.489 -21.479 55.335 1.00 22.51 195 TYR A C 1
ATOM 1493 O O . TYR A 1 195 ? -9.826 -22.211 54.589 1.00 19.98 195 TYR A O 1
ATOM 1502 N N . GLN A 1 196 ? -11.839 -21.516 55.385 1.00 19.44 196 GLN A N 1
ATOM 1503 C CA . GLN A 1 196 ? -12.597 -22.476 54.589 1.00 21.14 196 GLN A CA 1
ATOM 1504 C C . GLN A 1 196 ? -12.409 -22.276 53.093 1.00 23.05 196 GLN A C 1
ATOM 1505 O O . GLN A 1 196 ? -12.281 -23.255 52.364 1.00 23.18 196 GLN A O 1
ATOM 1511 N N . THR A 1 197 ? -12.303 -21.005 52.638 1.00 19.26 197 THR A N 1
ATOM 1512 C CA . THR A 1 197 ? -12.066 -20.740 51.221 1.00 19.64 197 THR A CA 1
ATOM 1513 C C . THR A 1 197 ? -10.697 -21.318 50.805 1.00 20.18 197 THR A C 1
ATOM 1514 O O . THR A 1 197 ? -10.566 -21.898 49.725 1.00 20.40 197 THR A O 1
ATOM 1518 N N . ILE A 1 198 ? -9.682 -21.121 51.650 1.00 18.20 198 ILE A N 1
ATOM 1519 C CA . ILE A 1 198 ? -8.308 -21.581 51.377 1.00 17.68 198 ILE A CA 1
ATOM 1520 C C . ILE A 1 198 ? -8.217 -23.105 51.351 1.00 21.31 198 ILE A C 1
ATOM 1521 O O . ILE A 1 198 ? -7.646 -23.647 50.407 1.00 19.30 198 ILE A O 1
ATOM 1526 N N . ILE A 1 199 ? -8.778 -23.788 52.371 1.00 20.23 199 ILE A N 1
ATOM 1527 C CA . ILE A 1 199 ? -8.781 -25.265 52.427 1.00 20.31 199 ILE A CA 1
ATOM 1528 C C . ILE A 1 199 ? -9.472 -25.880 51.207 1.00 25.24 199 ILE A C 1
ATOM 1529 O O . ILE A 1 199 ? -8.963 -26.864 50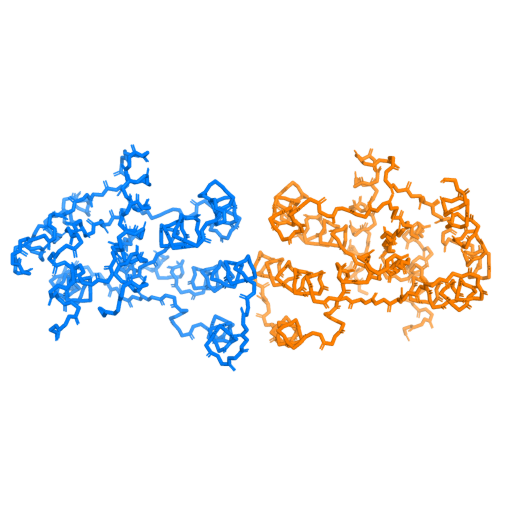.657 1.00 25.11 199 ILE A O 1
ATOM 1534 N N . LYS A 1 200 ? -10.607 -25.297 50.774 1.00 24.22 200 LYS A N 1
ATOM 1535 C CA . LYS A 1 200 ? -11.343 -25.754 49.588 1.00 25.24 200 LYS A CA 1
ATOM 1536 C C . LYS A 1 200 ? -10.410 -25.724 48.378 1.00 28.55 200 LYS A C 1
ATOM 1537 O O . LYS A 1 200 ? -10.337 -26.701 47.634 1.00 29.97 200 LYS A O 1
ATOM 1540 N N . TYR A 1 201 ? -9.661 -24.608 48.202 1.00 22.66 201 TYR A N 1
ATOM 1541 C CA . TYR A 1 201 ? -8.710 -24.499 47.118 1.00 22.17 201 TYR A CA 1
ATOM 1542 C C . TYR A 1 201 ? -7.555 -25.529 47.267 1.00 24.10 201 TYR A C 1
ATOM 1543 O O . TYR A 1 201 ? -7.238 -26.230 46.299 1.00 23.53 201 TYR A O 1
ATOM 1552 N N . LEU A 1 202 ? -6.917 -25.592 48.453 1.00 20.13 202 LEU A N 1
ATOM 1553 C CA . LEU A 1 202 ? -5.756 -26.457 48.670 1.00 19.54 202 LEU A CA 1
ATOM 1554 C C . LEU A 1 202 ? -6.060 -27.931 48.484 1.00 24.17 202 LEU A C 1
ATOM 1555 O O . LEU A 1 202 ? -5.219 -28.663 47.949 1.00 23.43 202 LEU A O 1
ATOM 1560 N N . GLU A 1 203 ? -7.265 -28.342 48.912 1.00 22.26 203 GLU A N 1
ATOM 1561 C CA . GLU A 1 203 ? -7.707 -29.743 48.814 1.00 24.37 203 GLU A CA 1
ATOM 1562 C C . GLU A 1 203 ? -8.234 -30.095 47.429 1.00 60.04 203 GLU A C 1
ATOM 1563 O O . GLU A 1 203 ? -8.553 -29.203 46.649 1.00 42.20 203 GLU A O 1
ATOM 1569 N N . SER B 1 2 ? 11.573 24.860 21.643 1.00 30.01 2 SER B N 1
ATOM 1570 C CA . SER B 1 2 ? 12.306 23.873 22.449 1.00 28.31 2 SER B CA 1
ATOM 1571 C C . SER B 1 2 ? 12.553 22.625 21.614 1.00 27.23 2 SER B C 1
ATOM 1572 O O . SER B 1 2 ? 11.882 22.419 20.602 1.00 25.84 2 SER B O 1
ATOM 1575 N N . ALA B 1 3 ? 13.520 21.790 22.018 1.00 20.39 3 ALA B N 1
ATOM 1576 C CA . ALA B 1 3 ? 13.791 20.545 21.316 1.00 18.99 3 ALA B CA 1
ATOM 1577 C C . ALA B 1 3 ? 14.415 19.576 22.302 1.00 18.32 3 ALA B C 1
ATOM 1578 O O . ALA B 1 3 ? 15.297 19.956 23.084 1.00 18.30 3 ALA B O 1
ATOM 1580 N N . PHE B 1 4 ? 13.948 18.331 22.260 1.00 15.11 4 PHE B N 1
ATOM 1581 C CA . PHE B 1 4 ? 14.471 17.296 23.132 1.00 13.58 4 PHE B CA 1
ATOM 1582 C C . PHE B 1 4 ? 15.252 16.324 22.245 1.00 15.36 4 PHE B C 1
ATOM 1583 O O . PHE B 1 4 ? 14.664 15.596 21.440 1.00 15.40 4 PHE B O 1
ATOM 1591 N N . ILE B 1 5 ? 16.594 16.365 22.358 1.00 11.84 5 ILE B N 1
ATOM 1592 C CA . ILE B 1 5 ? 17.465 15.552 21.503 1.00 11.84 5 ILE B CA 1
ATOM 1593 C C . ILE B 1 5 ? 18.225 14.540 22.361 1.00 15.09 5 ILE B C 1
ATOM 1594 O O . ILE B 1 5 ? 18.939 14.948 23.289 1.00 15.66 5 ILE B O 1
ATOM 1599 N N . THR B 1 6 ? 18.132 13.238 22.024 1.00 12.29 6 THR B N 1
ATOM 1600 C CA . THR B 1 6 ? 18.876 12.228 22.766 1.00 11.09 6 THR B CA 1
ATOM 1601 C C . THR B 1 6 ? 19.994 11.674 21.913 1.00 14.11 6 THR B C 1
ATOM 1602 O O . THR B 1 6 ? 19.964 11.782 20.676 1.00 13.94 6 THR B O 1
ATOM 1606 N N . PHE B 1 7 ? 21.008 11.124 22.585 1.00 12.25 7 PHE B N 1
ATOM 1607 C CA . PHE B 1 7 ? 22.198 10.532 21.963 1.00 11.89 7 PHE B CA 1
ATOM 1608 C C . PHE B 1 7 ? 22.295 9.099 22.390 1.00 13.47 7 PHE B C 1
ATOM 1609 O O . PHE B 1 7 ? 22.149 8.789 23.583 1.00 13.23 7 PHE B O 1
ATOM 1617 N N . GLU B 1 8 ? 22.472 8.204 21.403 1.00 11.43 8 GLU B N 1
ATOM 1618 C CA . GLU B 1 8 ? 22.530 6.788 21.656 1.00 11.70 8 GLU B CA 1
ATOM 1619 C C . GLU B 1 8 ? 23.716 6.144 20.927 1.00 14.94 8 GLU B C 1
ATOM 1620 O O . GLU B 1 8 ? 24.184 6.659 19.915 1.00 14.90 8 GLU B O 1
ATOM 1626 N N . GLY B 1 9 ? 24.149 5.005 21.437 1.00 15.05 9 GLY B N 1
ATOM 1627 C CA . GLY B 1 9 ? 25.223 4.240 20.823 1.00 15.12 9 GLY B CA 1
ATOM 1628 C C . GLY B 1 9 ? 25.812 3.280 21.816 1.00 18.89 9 GLY B C 1
ATOM 1629 O O . GLY B 1 9 ? 25.619 3.428 23.019 1.00 18.69 9 GLY B O 1
ATOM 1630 N N . PRO B 1 10 ? 26.554 2.280 21.318 1.00 17.41 10 PRO B N 1
ATOM 1631 C CA . PRO B 1 10 ? 27.229 1.352 22.222 1.00 17.52 10 PRO B CA 1
ATOM 1632 C C . PRO B 1 10 ? 28.496 1.991 22.778 1.00 23.96 10 PRO B C 1
ATOM 1633 O O . PRO B 1 10 ? 28.906 3.071 22.329 1.00 22.07 10 PRO B O 1
ATOM 1637 N N . GLU B 1 11 ? 29.179 1.274 23.681 1.00 22.69 11 GLU B N 1
ATOM 1638 C CA . GLU B 1 11 ? 30.500 1.671 24.153 1.00 23.46 11 GLU B CA 1
ATOM 1639 C C . GLU B 1 11 ? 31.451 1.611 22.914 1.00 25.41 11 GLU B C 1
ATOM 1640 O O . GLU B 1 11 ? 31.244 0.814 22.004 1.00 26.08 11 GLU B O 1
ATOM 1642 N N . GLY B 1 12 ? 32.433 2.491 22.856 1.00 22.15 12 GLY B N 1
ATOM 1643 C CA . GLY B 1 12 ? 33.345 2.518 21.720 1.00 20.44 12 GLY B CA 1
ATOM 1644 C C . GLY B 1 12 ? 32.845 3.360 20.569 1.00 21.17 12 GLY B C 1
ATOM 1645 O O . GLY B 1 12 ? 33.498 3.406 19.526 1.00 20.85 12 GLY B O 1
ATOM 1646 N N . SER B 1 13 ? 31.670 4.045 20.726 1.00 17.97 13 SER B N 1
ATOM 1647 C CA . SER B 1 13 ? 31.102 4.877 19.650 1.00 17.43 13 SER B CA 1
ATOM 1648 C C . SER B 1 13 ? 31.585 6.314 19.695 1.00 21.23 13 SER B C 1
ATOM 1649 O O . SER B 1 13 ? 31.260 7.089 18.795 1.00 22.09 13 SER B O 1
ATOM 1652 N N . GLY B 1 14 ? 32.313 6.672 20.753 1.00 20.50 14 GLY B N 1
ATOM 1653 C CA . GLY B 1 14 ? 32.787 8.041 20.962 1.00 20.53 14 GLY B CA 1
ATOM 1654 C C . GLY B 1 14 ? 31.696 8.988 21.457 1.00 23.94 14 GLY B C 1
ATOM 1655 O O . GLY B 1 14 ? 31.871 10.207 21.455 1.00 24.26 14 GLY B O 1
ATOM 1656 N N . LYS B 1 15 ? 30.561 8.428 21.919 1.00 19.56 15 LYS B N 1
ATOM 1657 C CA . LYS B 1 15 ? 29.407 9.200 22.379 1.00 18.71 15 LYS B CA 1
ATOM 1658 C C . LYS B 1 15 ? 29.650 10.318 23.357 1.00 23.17 15 LYS B C 1
ATOM 1659 O O . LYS B 1 15 ? 29.216 11.449 23.081 1.00 21.85 15 LYS B O 1
ATOM 1665 N N . THR B 1 16 ? 30.207 10.010 24.532 1.00 23.49 16 THR B N 1
ATOM 1666 C CA . THR B 1 16 ? 30.452 11.071 25.516 1.00 24.58 16 THR B CA 1
ATOM 1667 C C . THR B 1 16 ? 31.289 12.196 24.935 1.00 27.27 16 THR B C 1
ATOM 1668 O O . THR B 1 16 ? 30.932 13.364 25.081 1.00 25.49 16 THR B O 1
ATOM 1672 N N . THR B 1 17 ? 32.368 11.843 24.224 1.00 23.49 17 THR B N 1
ATOM 1673 C CA . THR B 1 17 ? 33.227 12.842 23.616 1.00 23.44 17 THR B CA 1
ATOM 1674 C C . THR B 1 17 ? 32.483 13.702 22.584 1.00 24.71 17 THR B C 1
ATOM 1675 O O . THR B 1 17 ? 32.602 14.933 22.631 1.00 24.41 17 THR B O 1
ATOM 1679 N N . VAL B 1 18 ? 31.657 13.070 21.720 1.00 18.46 18 VAL B N 1
ATOM 1680 C CA . VAL B 1 18 ? 30.819 13.738 20.709 1.00 17.17 18 VAL B CA 1
ATOM 1681 C C . VAL B 1 18 ? 29.770 14.661 21.360 1.00 19.95 18 VAL B C 1
ATOM 1682 O O . VAL B 1 18 ? 29.677 15.832 20.981 1.00 21.16 18 VAL B O 1
ATOM 1686 N N . ILE B 1 19 ? 29.006 14.167 22.340 1.00 15.76 19 ILE B N 1
ATOM 1687 C CA . ILE B 1 19 ? 28.007 15.048 22.964 1.00 15.31 19 ILE B CA 1
ATOM 1688 C C . ILE B 1 19 ? 28.655 16.293 23.583 1.00 18.26 19 ILE B C 1
ATOM 1689 O O . ILE B 1 19 ? 28.141 17.393 23.383 1.00 17.63 19 ILE B O 1
ATOM 1694 N N . ASN B 1 20 ? 29.784 16.120 24.290 1.00 16.08 20 ASN B N 1
ATOM 1695 C CA . ASN B 1 20 ? 30.470 17.239 24.932 1.00 16.79 20 ASN B CA 1
ATOM 1696 C C . ASN B 1 20 ? 30.915 18.284 23.938 1.00 19.90 20 ASN B C 1
ATOM 1697 O O . ASN B 1 20 ? 30.653 19.470 24.165 1.00 19.67 20 ASN B O 1
ATOM 1702 N N . GLU B 1 21 ? 31.506 17.851 22.803 1.00 17.27 21 GLU B N 1
ATOM 1703 C CA . GLU B 1 21 ? 31.968 18.791 21.762 1.00 17.03 21 GLU B CA 1
ATOM 1704 C C . GLU B 1 21 ? 30.800 19.460 21.060 1.00 19.71 21 GLU B C 1
ATOM 1705 O O . GLU B 1 21 ? 30.852 20.665 20.827 1.00 19.64 21 GLU B O 1
ATOM 1711 N N . VAL B 1 22 ? 29.737 18.702 20.749 1.00 17.09 22 VAL B N 1
ATOM 1712 C CA . VAL B 1 22 ? 28.556 19.271 20.092 1.00 15.91 22 VAL B CA 1
ATOM 1713 C C . VAL B 1 22 ? 27.896 20.305 21.007 1.00 18.91 22 VAL B C 1
ATOM 1714 O O . VAL B 1 22 ? 27.534 21.403 20.563 1.00 17.91 22 VAL B O 1
ATOM 1718 N N . TYR B 1 23 ? 27.803 19.971 22.295 1.00 15.29 23 TYR B N 1
ATOM 1719 C CA . TYR B 1 23 ? 27.203 20.877 23.256 1.00 15.45 23 TYR B CA 1
ATOM 1720 C C . TYR B 1 23 ? 27.967 22.188 23.348 1.00 19.63 23 TYR B C 1
ATOM 1721 O O . TYR B 1 23 ? 27.341 23.238 23.294 1.00 18.86 23 TYR B O 1
ATOM 1730 N N . HIS B 1 24 ? 29.303 22.118 23.380 1.00 20.86 24 HIS B N 1
ATOM 1731 C CA . HIS B 1 24 ? 30.178 23.294 23.457 1.00 24.03 24 HIS B CA 1
ATOM 1732 C C . HIS B 1 24 ? 29.960 24.187 22.226 1.00 24.98 24 HIS B C 1
ATOM 1733 O O . HIS B 1 24 ? 29.949 25.420 22.358 1.00 25.78 24 HIS B O 1
ATOM 1740 N N . ARG B 1 25 ? 29.738 23.579 21.044 1.00 18.80 25 ARG B N 1
ATOM 1741 C CA . ARG B 1 25 ? 29.475 24.357 19.823 1.00 19.15 25 ARG B CA 1
ATOM 1742 C C . ARG B 1 25 ? 28.080 24.952 19.825 1.00 24.10 25 ARG B C 1
ATOM 1743 O O . ARG B 1 25 ? 27.925 26.104 19.417 1.00 25.24 25 ARG B O 1
ATOM 1751 N N . LEU B 1 26 ? 27.058 24.178 20.273 1.00 17.83 26 LEU B N 1
ATOM 1752 C CA . LEU B 1 26 ? 25.661 24.630 20.261 1.00 17.41 26 LEU B CA 1
ATOM 1753 C C . LEU B 1 26 ? 25.363 25.774 21.205 1.00 20.40 26 LEU B C 1
ATOM 1754 O O . LEU B 1 26 ? 24.503 26.612 20.887 1.00 19.70 26 LEU B O 1
ATOM 1759 N N . VAL B 1 27 ? 26.041 25.818 22.373 1.00 17.59 27 VAL B N 1
ATOM 1760 C CA . VAL B 1 27 ? 25.808 26.884 23.383 1.00 19.00 27 VAL B CA 1
ATOM 1761 C C . VAL B 1 27 ? 26.070 28.293 22.794 1.00 24.39 27 VAL B C 1
ATOM 1762 O O . VAL B 1 27 ? 25.531 29.290 23.300 1.00 25.42 27 VAL B O 1
ATOM 1766 N N . LYS B 1 28 ? 26.904 28.352 21.733 1.00 21.35 28 LYS B N 1
ATOM 1767 C CA . LYS B 1 28 ? 27.240 29.633 21.093 1.00 21.34 28 LYS B CA 1
ATOM 1768 C C . LYS B 1 28 ? 26.019 30.259 20.437 1.00 25.87 28 LYS B C 1
ATOM 1769 O O . LYS B 1 28 ? 25.949 31.485 20.350 1.00 25.96 28 LYS B O 1
ATOM 1775 N N . ASP B 1 29 ? 25.066 29.441 19.955 1.00 19.99 29 ASP B N 1
ATOM 1776 C CA . ASP B 1 29 ? 23.918 29.921 19.201 1.00 19.52 29 ASP B CA 1
ATOM 1777 C C . ASP B 1 29 ? 22.559 29.612 19.788 1.00 21.98 29 ASP B C 1
ATOM 1778 O O . ASP B 1 29 ? 21.573 30.167 19.321 1.00 20.82 29 ASP B O 1
ATOM 1783 N N . TYR B 1 30 ? 22.492 28.679 20.770 1.00 17.56 30 TYR B N 1
ATOM 1784 C CA . TYR B 1 30 ? 21.219 28.228 21.343 1.00 17.90 30 TYR B CA 1
ATOM 1785 C C . TYR B 1 30 ? 21.208 28.233 22.842 1.00 19.11 30 TYR B C 1
ATOM 1786 O O . TYR B 1 30 ? 22.280 28.194 23.448 1.00 20.16 30 TYR B O 1
ATOM 1795 N N . ASP B 1 31 ? 19.980 28.282 23.442 1.00 17.70 31 ASP B N 1
ATOM 1796 C CA . ASP B 1 31 ? 19.802 28.160 24.898 1.00 18.62 31 ASP B CA 1
ATOM 1797 C C . ASP B 1 31 ? 19.688 26.662 25.114 1.00 20.68 31 ASP B C 1
ATOM 1798 O O . ASP B 1 31 ? 18.623 26.087 24.903 1.00 20.79 31 ASP B O 1
ATOM 1803 N N . VAL B 1 32 ? 20.800 26.043 25.471 1.00 17.12 32 VAL B N 1
ATOM 1804 C CA . VAL B 1 32 ? 20.839 24.585 25.546 1.00 17.76 32 VAL B CA 1
ATOM 1805 C C . VAL B 1 32 ? 21.434 24.123 26.851 1.00 19.52 32 VAL B C 1
ATOM 1806 O O . VAL B 1 32 ? 22.300 24.775 27.429 1.00 19.47 32 VAL B O 1
ATOM 1810 N N . ILE B 1 33 ? 20.984 22.952 27.298 1.00 15.82 33 ILE B N 1
ATOM 1811 C CA . ILE B 1 33 ? 21.584 22.246 28.433 1.00 15.42 33 ILE B CA 1
ATOM 1812 C C . ILE B 1 33 ? 21.921 20.820 27.971 1.00 16.12 33 ILE B C 1
ATOM 1813 O O . ILE B 1 33 ? 21.306 20.308 27.026 1.00 16.87 33 ILE B O 1
ATOM 1818 N N . MET B 1 34 ? 22.890 20.201 28.610 1.00 13.77 34 MET B N 1
ATOM 1819 C CA . MET B 1 34 ? 23.229 18.786 28.352 1.00 13.04 34 MET B CA 1
ATOM 1820 C C . MET B 1 34 ? 23.081 18.075 29.697 1.00 16.01 34 MET B C 1
ATOM 1821 O O . MET B 1 34 ? 23.470 18.604 30.728 1.00 15.94 34 MET B O 1
ATOM 1826 N N . THR B 1 35 ? 22.539 16.858 29.692 1.00 12.54 35 THR B N 1
ATOM 1827 C CA . THR B 1 35 ? 22.337 16.128 30.945 1.00 13.15 35 THR B CA 1
ATOM 1828 C C . THR B 1 35 ? 22.342 14.651 30.611 1.00 15.50 35 THR B C 1
ATOM 1829 O O . THR B 1 35 ? 22.364 14.264 29.427 1.00 14.45 35 THR B O 1
ATOM 1833 N N . ARG B 1 36 ? 22.329 13.837 31.661 1.00 12.68 36 ARG B N 1
ATOM 1834 C CA . ARG B 1 36 ? 22.205 12.397 31.548 1.00 11.95 36 ARG B CA 1
ATOM 1835 C C . ARG B 1 36 ? 21.542 11.904 32.825 1.00 13.77 36 ARG B C 1
ATOM 1836 O O . ARG B 1 36 ? 21.540 12.623 33.835 1.00 15.42 36 ARG B O 1
ATOM 1844 N N . GLU B 1 37 ? 20.944 10.729 32.786 1.00 12.87 37 GLU B N 1
ATOM 1845 C CA . GLU B 1 37 ? 20.313 10.190 33.976 1.00 12.48 37 GLU B CA 1
ATOM 1846 C C . GLU B 1 37 ? 21.404 9.576 34.864 1.00 14.53 37 GLU B C 1
ATOM 1847 O O . GLU B 1 37 ? 22.336 8.938 34.347 1.00 14.38 37 GLU B O 1
ATOM 1853 N N . PRO B 1 38 ? 21.246 9.651 36.205 1.00 14.26 38 PRO B N 1
ATOM 1854 C CA . PRO B 1 38 ? 20.180 10.351 36.956 1.00 13.59 38 PRO B CA 1
ATOM 1855 C C . PRO B 1 38 ? 20.308 11.889 37.010 1.00 17.43 38 PRO B C 1
ATOM 1856 O O . PRO B 1 38 ? 19.333 12.583 37.317 1.00 19.02 38 PRO B O 1
ATOM 1860 N N . GLY B 1 39 ? 21.494 12.384 36.677 1.00 15.56 39 GLY B N 1
ATOM 1861 C CA . GLY B 1 39 ? 21.754 13.817 36.518 1.00 15.07 39 GLY B CA 1
ATOM 1862 C C . GLY B 1 39 ? 21.602 14.686 37.749 1.00 19.40 39 GLY B C 1
ATOM 1863 O O . GLY B 1 39 ? 21.316 15.881 37.619 1.00 18.65 39 GLY B O 1
ATOM 1864 N N . GLY B 1 40 ? 21.860 14.101 38.918 1.00 17.06 40 GLY B N 1
ATOM 1865 C CA . GLY B 1 40 ? 21.845 14.854 40.172 1.00 17.20 40 GLY B CA 1
ATOM 1866 C C . GLY B 1 40 ? 20.519 14.905 40.899 1.00 21.64 40 GLY B C 1
ATOM 1867 O O . GLY B 1 40 ? 20.451 15.477 41.986 1.00 21.98 40 GLY B O 1
ATOM 1868 N N . VAL B 1 41 ? 19.439 14.327 40.321 1.00 17.49 41 VAL B N 1
ATOM 1869 C CA . VAL B 1 41 ? 18.120 14.315 40.950 1.00 17.57 41 VAL B CA 1
ATOM 1870 C C . VAL B 1 41 ? 18.202 13.299 42.126 1.00 19.59 41 VAL B C 1
ATOM 1871 O O . VAL B 1 41 ? 18.637 12.163 41.899 1.00 18.54 41 VAL B O 1
ATOM 1875 N N . PRO B 1 42 ? 17.912 13.722 43.387 1.00 18.69 42 PRO B N 1
ATOM 1876 C CA . PRO B 1 42 ? 18.168 12.846 44.556 1.00 18.29 42 PRO B CA 1
ATOM 1877 C C . PRO B 1 42 ? 17.621 11.429 44.494 1.00 18.75 42 PRO B C 1
ATOM 1878 O O . PRO B 1 42 ? 18.375 10.491 44.767 1.00 18.56 42 PRO B O 1
ATOM 1882 N N . THR B 1 43 ? 16.340 11.271 44.097 1.00 16.46 43 THR B N 1
ATOM 1883 C CA . THR B 1 43 ? 15.760 9.907 44.030 1.00 16.14 43 THR B CA 1
ATOM 1884 C C . THR B 1 43 ? 16.471 9.099 42.958 1.00 18.42 43 THR B C 1
ATOM 1885 O O . THR B 1 43 ? 16.774 7.928 43.167 1.00 17.01 43 THR B O 1
ATOM 1889 N N . GLY B 1 44 ? 16.793 9.741 41.829 1.00 17.05 44 GLY B N 1
ATOM 1890 C CA . GLY B 1 44 ? 17.520 9.045 40.781 1.00 14.84 44 GLY B CA 1
ATOM 1891 C C . GLY B 1 44 ? 18.914 8.638 41.213 1.00 16.43 44 GLY B C 1
ATOM 1892 O O . GLY B 1 44 ? 19.380 7.548 40.871 1.00 16.95 44 GLY B O 1
ATOM 1893 N N . GLU B 1 45 ? 19.594 9.507 41.998 1.00 14.86 45 GLU B N 1
ATOM 1894 C CA . GLU B 1 45 ? 20.923 9.176 42.517 1.00 15.70 45 GLU B CA 1
ATOM 1895 C C . GLU B 1 45 ? 20.839 7.971 43.482 1.00 17.74 45 GLU B C 1
ATOM 1896 O O . GLU B 1 45 ? 21.690 7.078 43.426 1.00 16.85 45 GLU B O 1
ATOM 1902 N N . GLU B 1 46 ? 19.787 7.929 44.325 1.00 16.19 46 GLU B N 1
ATOM 1903 C CA . GLU B 1 46 ? 19.576 6.799 45.244 1.00 15.94 46 GLU B CA 1
ATOM 1904 C C . GLU B 1 46 ? 19.299 5.511 44.462 1.00 17.06 46 GLU B C 1
ATOM 1905 O O . GLU B 1 46 ? 19.835 4.459 44.811 1.00 17.34 46 GLU B O 1
ATOM 1911 N N . ILE B 1 47 ? 18.556 5.620 43.350 1.00 14.47 47 ILE B N 1
ATOM 1912 C CA . ILE B 1 47 ? 18.263 4.445 42.493 1.00 13.47 47 ILE B CA 1
ATOM 1913 C C . ILE B 1 47 ? 19.553 3.953 41.847 1.00 15.29 47 ILE B C 1
ATOM 1914 O O . ILE B 1 47 ? 19.813 2.738 41.814 1.00 16.37 47 ILE B O 1
ATOM 1919 N N . ARG B 1 48 ? 20.407 4.892 41.370 1.00 13.63 48 ARG B N 1
ATOM 1920 C CA . ARG B 1 48 ? 21.694 4.524 40.768 1.00 14.41 48 ARG B CA 1
ATOM 1921 C C . ARG B 1 48 ? 22.557 3.722 41.761 1.00 17.63 48 ARG B C 1
ATOM 1922 O O . ARG B 1 48 ? 23.131 2.710 41.366 1.00 17.82 48 ARG B O 1
ATOM 1930 N N . LYS B 1 49 ? 22.571 4.123 43.060 1.00 16.45 49 LYS B N 1
ATOM 1931 C CA . LYS B 1 49 ? 23.342 3.392 44.078 1.00 16.77 49 LYS B CA 1
ATOM 1932 C C . LYS B 1 49 ? 22.838 1.957 44.191 1.00 19.56 49 LYS B C 1
ATOM 1933 O O . LYS B 1 49 ? 23.651 1.045 44.284 1.00 20.14 49 LYS B O 1
ATOM 1939 N N . ILE B 1 50 ? 21.500 1.752 44.115 1.00 15.69 50 ILE B N 1
ATOM 1940 C CA . ILE B 1 50 ? 20.948 0.391 44.174 1.00 15.57 50 ILE B CA 1
ATOM 1941 C C . ILE B 1 50 ? 21.417 -0.433 42.973 1.00 18.37 50 ILE B C 1
ATOM 1942 O O . ILE B 1 50 ? 21.801 -1.600 43.119 1.00 20.38 50 ILE B O 1
ATOM 1947 N N . VAL B 1 51 ? 21.364 0.166 41.760 1.00 16.01 51 VAL B N 1
ATOM 1948 C CA . VAL B 1 51 ? 21.769 -0.525 40.534 1.00 15.49 51 VAL B CA 1
ATOM 1949 C C . VAL B 1 51 ? 23.239 -0.933 40.616 1.00 19.59 51 VAL B C 1
ATOM 1950 O O . VAL B 1 51 ? 23.584 -2.080 40.294 1.00 20.10 51 VAL B O 1
ATOM 1954 N N . LEU B 1 52 ? 24.092 0.009 41.034 1.00 17.38 52 LEU B N 1
ATOM 1955 C CA . LEU B 1 52 ? 25.537 -0.237 41.094 1.00 19.37 52 LEU B CA 1
ATOM 1956 C C . LEU B 1 52 ? 25.953 -1.210 42.187 1.00 24.00 52 LEU B C 1
ATOM 1957 O O . LEU B 1 52 ? 26.948 -1.925 42.013 1.00 24.06 52 LEU B O 1
ATOM 1962 N N . GLU B 1 53 ? 25.124 -1.335 43.234 1.00 22.33 53 GLU B N 1
ATOM 1963 C CA . GLU B 1 53 ? 25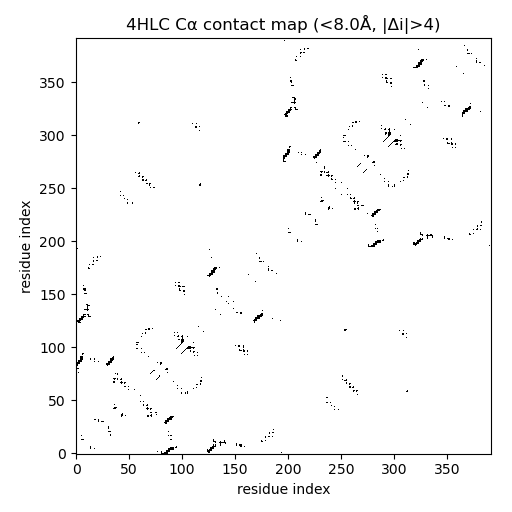.364 -2.257 44.356 1.00 23.10 53 GLU B CA 1
ATOM 1964 C C . GLU B 1 53 ? 24.733 -3.624 44.140 1.00 33.22 53 GLU B C 1
ATOM 1965 O O . GLU B 1 53 ? 24.946 -4.539 44.956 1.00 35.17 53 GLU B O 1
ATOM 1971 N N . GLY B 1 54 ? 23.974 -3.757 43.053 1.00 31.50 54 GLY B N 1
ATOM 1972 C CA . GLY B 1 54 ? 23.281 -4.983 42.682 1.00 32.80 54 GLY B CA 1
ATOM 1973 C C . GLY B 1 54 ? 24.191 -6.173 42.474 1.00 39.52 54 GLY B C 1
ATOM 1974 O O . GLY B 1 54 ? 25.137 -6.111 41.682 1.00 40.46 54 GLY B O 1
ATOM 1975 N N . ASN B 1 55 ? 23.912 -7.252 43.213 1.00 37.38 55 ASN B N 1
ATOM 1976 C CA . ASN B 1 55 ? 24.647 -8.511 43.120 1.00 37.56 55 ASN B CA 1
ATOM 1977 C C . ASN B 1 55 ? 23.750 -9.428 42.296 1.00 36.97 55 ASN B C 1
ATOM 1978 O O . ASN B 1 55 ? 22.705 -9.859 42.801 1.00 38.45 55 ASN B O 1
ATOM 1983 N N A ASP B 1 56 ? 24.132 -9.663 41.012 0.39 30.56 56 ASP B N 1
ATOM 1984 N N B ASP B 1 56 ? 24.136 -9.687 41.030 0.61 30.53 56 ASP B N 1
ATOM 1985 C CA A ASP B 1 56 ? 23.453 -10.506 40.010 0.39 29.24 56 ASP B CA 1
ATOM 1986 C CA B ASP B 1 56 ? 23.403 -10.517 40.067 0.61 29.38 56 ASP B CA 1
ATOM 1987 C C A ASP B 1 56 ? 21.961 -10.154 39.835 0.39 28.77 56 ASP B C 1
ATOM 1988 C C B ASP B 1 56 ? 21.904 -10.154 40.060 0.61 29.44 56 ASP B C 1
ATOM 1989 O O A ASP B 1 56 ? 21.134 -11.044 39.606 0.39 27.42 56 ASP B O 1
ATOM 1990 O O B ASP B 1 56 ? 21.027 -11.007 40.259 0.61 28.84 56 ASP B O 1
ATOM 1999 N N . MET B 1 57 ? 21.633 -8.846 39.920 1.00 23.09 57 MET B N 1
ATOM 2000 C CA . MET B 1 57 ? 20.270 -8.321 39.885 1.00 20.23 57 MET B CA 1
ATOM 2001 C C . MET B 1 57 ? 19.439 -8.863 38.761 1.00 19.83 57 MET B C 1
ATOM 2002 O O . MET B 1 57 ? 19.901 -8.889 37.608 1.00 20.77 57 MET B O 1
ATOM 2007 N N . ASP B 1 58 ? 18.186 -9.267 39.096 1.00 16.35 58 ASP B N 1
ATOM 2008 C CA . ASP B 1 58 ? 17.231 -9.685 38.108 1.00 14.86 58 ASP B CA 1
ATOM 2009 C C . ASP B 1 58 ? 17.129 -8.563 37.061 1.00 16.99 58 ASP B C 1
ATOM 2010 O O . ASP B 1 58 ? 16.997 -7.370 37.417 1.00 16.15 58 ASP B O 1
ATOM 2015 N N . ILE B 1 59 ? 17.179 -8.945 35.782 1.00 14.99 59 ILE B N 1
ATOM 2016 C CA . ILE B 1 59 ? 17.165 -8.012 34.656 1.00 15.63 59 ILE B CA 1
ATOM 2017 C C . ILE B 1 59 ? 15.920 -7.149 34.601 1.00 17.14 59 ILE B C 1
ATOM 2018 O O . ILE B 1 59 ? 16.013 -5.974 34.217 1.00 15.62 59 ILE B O 1
ATOM 2023 N N . ARG B 1 60 ? 14.751 -7.700 35.014 1.00 13.91 60 ARG B N 1
ATOM 2024 C CA . ARG B 1 60 ? 13.534 -6.886 35.000 1.00 12.71 60 ARG B CA 1
ATOM 2025 C C . ARG B 1 60 ? 13.564 -5.865 36.142 1.00 16.38 60 ARG B C 1
ATOM 2026 O O . ARG B 1 60 ? 13.107 -4.734 35.957 1.00 16.12 60 ARG B O 1
ATOM 2034 N N . THR B 1 61 ? 14.096 -6.235 37.330 1.00 12.48 61 THR B N 1
ATOM 2035 C CA . THR B 1 61 ? 14.207 -5.245 38.411 1.00 11.56 61 THR B CA 1
ATOM 2036 C C . THR B 1 61 ? 15.137 -4.118 37.931 1.00 13.81 61 THR B C 1
ATOM 2037 O O . THR B 1 61 ? 14.815 -2.936 38.093 1.00 14.13 61 THR B O 1
ATOM 2041 N N . GLU B 1 62 ? 16.283 -4.496 37.310 1.00 13.25 62 GLU B N 1
ATOM 2042 C CA . GLU B 1 62 ? 17.215 -3.491 36.774 1.00 13.28 62 GLU B CA 1
ATOM 2043 C C . GLU B 1 62 ? 16.505 -2.573 35.764 1.00 15.75 62 GLU B C 1
ATOM 2044 O O . GLU B 1 62 ? 16.624 -1.351 35.854 1.00 14.28 62 GLU B O 1
ATOM 2050 N N . ALA B 1 63 ? 15.717 -3.156 34.819 1.00 14.19 63 ALA B N 1
ATOM 2051 C CA . ALA B 1 63 ? 14.998 -2.334 33.837 1.00 13.52 63 ALA B CA 1
ATOM 2052 C C . ALA B 1 63 ? 14.036 -1.366 34.550 1.00 14.10 63 ALA B C 1
ATOM 2053 O O . ALA B 1 63 ? 13.944 -0.195 34.174 1.00 12.81 63 ALA B O 1
ATOM 2055 N N . MET B 1 64 ? 13.304 -1.859 35.598 1.00 11.84 64 MET B N 1
ATOM 2056 C CA . MET B 1 64 ? 12.409 -0.938 36.326 1.00 10.38 64 MET B CA 1
ATOM 2057 C C . MET B 1 64 ? 13.130 0.181 37.056 1.00 13.97 64 MET B C 1
ATOM 2058 O O . MET B 1 64 ? 12.610 1.306 37.115 1.00 14.93 64 MET B O 1
ATOM 2063 N N . LEU B 1 65 ? 14.353 -0.107 37.578 1.00 11.61 65 LEU B N 1
ATOM 2064 C CA . LEU B 1 65 ? 15.130 0.942 38.248 1.00 12.82 65 LEU B CA 1
ATOM 2065 C C . LEU B 1 65 ? 15.633 1.978 37.226 1.00 13.07 65 LEU B C 1
ATOM 2066 O O . LEU B 1 65 ? 15.549 3.188 37.495 1.00 13.85 65 LEU B O 1
ATOM 2071 N N . PHE B 1 66 ? 16.088 1.518 36.028 1.00 11.30 66 PHE B N 1
ATOM 2072 C CA . PHE B 1 66 ? 16.459 2.512 34.992 1.00 11.57 66 PHE B CA 1
ATOM 2073 C C . PHE B 1 66 ? 15.248 3.381 34.610 1.00 14.33 66 PHE B C 1
ATOM 2074 O O . PHE B 1 66 ? 15.392 4.590 34.388 1.00 14.58 66 PHE B O 1
ATOM 2082 N N . ALA B 1 67 ? 14.060 2.775 34.544 1.00 12.78 67 ALA B N 1
ATOM 2083 C CA . ALA B 1 67 ? 12.849 3.495 34.160 1.00 13.15 67 ALA B CA 1
ATOM 2084 C C . ALA B 1 67 ? 12.423 4.485 35.245 1.00 14.30 67 ALA B C 1
ATOM 2085 O O . ALA B 1 67 ? 11.976 5.587 34.911 1.00 13.51 67 ALA B O 1
ATOM 2087 N N . ALA B 1 68 ? 12.558 4.110 36.536 1.00 11.80 68 ALA B N 1
ATOM 2088 C CA . ALA B 1 68 ? 12.186 5.023 37.626 1.00 12.33 68 ALA B CA 1
ATOM 2089 C C . ALA B 1 68 ? 13.159 6.215 37.681 1.00 13.82 68 ALA B C 1
ATOM 2090 O O . ALA B 1 68 ? 12.701 7.369 37.799 1.00 14.99 68 ALA B O 1
ATOM 2092 N N . SER B 1 69 ? 14.485 5.952 37.528 1.00 12.60 69 SER B N 1
ATOM 2093 C CA . SER B 1 69 ? 15.482 7.038 37.440 1.00 12.75 69 SER B CA 1
ATOM 2094 C C . SER B 1 69 ? 15.162 7.952 36.245 1.00 14.98 69 SER B C 1
ATOM 2095 O O . SER B 1 69 ? 15.242 9.184 36.345 1.00 16.33 69 SER B O 1
ATOM 2098 N N . ARG B 1 70 ? 14.757 7.338 35.126 1.00 12.35 70 ARG B N 1
ATOM 2099 C CA . ARG B 1 70 ? 14.403 8.088 33.900 1.00 12.99 70 ARG B CA 1
ATOM 2100 C C . ARG B 1 70 ? 13.248 9.054 34.165 1.00 16.00 70 ARG B C 1
ATOM 2101 O O . ARG B 1 70 ? 13.330 10.230 33.759 1.00 13.75 70 ARG B O 1
ATOM 2109 N N . ARG B 1 71 ? 12.190 8.580 34.868 1.00 13.49 71 ARG B N 1
ATOM 2110 C CA . ARG B 1 71 ? 11.053 9.454 35.176 1.00 14.95 71 ARG B CA 1
ATOM 2111 C C . ARG B 1 71 ? 11.462 10.605 36.093 1.00 16.34 71 ARG B C 1
ATOM 2112 O O . ARG B 1 71 ? 11.088 11.741 35.809 1.00 16.27 71 ARG B O 1
ATOM 2120 N N . GLU B 1 72 ? 12.275 10.334 37.125 1.00 14.21 72 GLU B N 1
ATOM 2121 C CA . GLU B 1 72 ? 12.673 11.410 38.041 1.00 15.40 72 GLU B CA 1
ATOM 2122 C C . GLU B 1 72 ? 13.461 12.487 37.290 1.00 15.78 72 GLU B C 1
ATOM 2123 O O . GLU B 1 72 ? 13.221 13.690 37.458 1.00 16.52 72 GLU B O 1
ATOM 2129 N N . HIS B 1 73 ? 14.387 12.035 36.433 1.00 12.78 73 HIS B N 1
ATOM 2130 C CA . HIS B 1 73 ? 15.213 12.974 35.646 1.00 12.30 73 HIS B CA 1
ATOM 2131 C C . HIS B 1 73 ? 14.350 13.770 34.647 1.00 17.89 73 HIS B C 1
ATOM 2132 O O . HIS B 1 73 ? 14.529 14.992 34.462 1.00 16.65 73 HIS B O 1
ATOM 2139 N N . LEU B 1 74 ? 13.375 13.106 34.052 1.00 16.22 74 LEU B N 1
ATOM 2140 C CA . LEU B 1 74 ? 12.472 13.739 33.099 1.00 18.27 74 LEU B CA 1
ATOM 2141 C C . LEU B 1 74 ? 11.620 14.812 33.757 1.00 23.29 74 LEU B C 1
ATOM 2142 O O . LEU B 1 74 ? 11.556 15.938 33.248 1.00 22.48 74 LEU B O 1
ATOM 2147 N N . VAL B 1 75 ? 10.993 14.485 34.889 1.00 20.62 75 VAL B N 1
ATOM 2148 C CA . VAL B 1 75 ? 10.074 15.391 35.575 1.00 22.20 75 VAL B CA 1
ATOM 2149 C C . VAL B 1 75 ? 10.745 16.568 36.228 1.00 26.94 75 VAL B C 1
ATOM 2150 O O . VAL B 1 75 ? 10.221 17.678 36.142 1.00 27.52 75 VAL B O 1
ATOM 2154 N N . LEU B 1 76 ? 11.906 16.346 36.867 1.00 22.64 76 LEU B N 1
ATOM 2155 C CA . LEU B 1 76 ? 12.587 17.388 37.607 1.00 25.29 76 LEU B CA 1
ATOM 2156 C C . LEU B 1 76 ? 13.596 18.192 36.809 1.00 26.28 76 LEU B C 1
ATOM 2157 O O . LEU B 1 76 ? 13.902 19.332 37.169 1.00 26.77 76 LEU B O 1
ATOM 2162 N N . LYS B 1 77 ? 14.086 17.645 35.688 1.00 20.32 77 LYS B N 1
ATOM 2163 C CA . LYS B 1 77 ? 15.114 18.335 34.937 1.00 19.48 77 LYS B CA 1
ATOM 2164 C C . LYS B 1 77 ? 14.748 18.637 33.482 1.00 21.80 77 LYS B C 1
ATOM 2165 O O . LYS B 1 77 ? 14.800 19.795 33.063 1.00 22.33 77 LYS B O 1
ATOM 2171 N N . VAL B 1 78 ? 14.385 17.604 32.710 1.00 14.95 78 VAL B N 1
ATOM 2172 C CA . VAL B 1 78 ? 14.087 17.752 31.286 1.00 13.63 78 VAL B CA 1
ATOM 2173 C C . VAL B 1 78 ? 12.845 18.597 31.008 1.00 18.50 78 VAL B C 1
ATOM 2174 O O . VAL B 1 78 ? 12.930 19.588 30.267 1.00 18.35 78 VAL B O 1
ATOM 2178 N N . ILE B 1 79 ? 11.679 18.183 31.572 1.00 15.60 79 ILE B N 1
ATOM 2179 C CA . ILE B 1 79 ? 10.432 18.896 31.314 1.00 15.48 79 ILE B CA 1
ATOM 2180 C C . ILE B 1 79 ? 10.500 20.389 31.680 1.00 18.49 79 ILE B C 1
ATOM 2181 O O . ILE B 1 79 ? 10.168 21.219 30.822 1.00 17.98 79 ILE B O 1
ATOM 2186 N N . PRO B 1 80 ? 11.010 20.768 32.878 1.00 17.23 80 PRO B N 1
ATOM 2187 C CA . PRO B 1 80 ? 11.108 22.207 33.184 1.00 18.00 80 PRO B CA 1
ATOM 2188 C C . PRO B 1 80 ? 11.979 22.945 32.171 1.00 23.56 80 PRO B C 1
ATOM 2189 O O . PRO B 1 80 ? 11.619 24.065 31.794 1.00 23.72 80 PRO B O 1
ATOM 2193 N N . ALA B 1 81 ? 13.109 22.324 31.697 1.00 18.46 81 ALA B N 1
ATOM 2194 C CA . ALA B 1 81 ? 13.954 23.000 30.697 1.00 17.88 81 ALA B CA 1
ATOM 2195 C C . ALA B 1 81 ? 13.202 23.197 29.373 1.00 21.11 81 ALA B C 1
ATOM 2196 O O . ALA B 1 81 ? 13.264 24.274 28.775 1.00 21.63 81 ALA B O 1
ATOM 2198 N N . LEU B 1 82 ? 12.465 22.171 28.921 1.00 17.04 82 LEU B N 1
ATOM 2199 C CA . LEU B 1 82 ? 11.680 22.280 27.682 1.00 17.31 82 LEU B CA 1
ATOM 2200 C C . LEU B 1 82 ? 10.597 23.361 27.804 1.00 22.33 82 LEU B C 1
ATOM 2201 O O . LEU B 1 82 ? 10.380 24.104 26.850 1.00 22.19 82 LEU B O 1
ATOM 2206 N N . LYS B 1 83 ? 9.984 23.487 28.990 1.00 20.70 83 LYS B N 1
ATOM 2207 C CA . LYS B 1 83 ? 8.963 24.529 29.254 1.00 21.09 83 LYS B CA 1
ATOM 2208 C C . LYS B 1 83 ? 9.569 25.940 29.188 1.00 27.66 83 LYS B C 1
ATOM 2209 O O . LYS B 1 83 ? 8.860 26.905 28.868 1.00 28.33 83 LYS B O 1
ATOM 2215 N N . GLU B 1 84 ? 10.879 26.060 29.469 1.00 24.58 84 GLU B N 1
ATOM 2216 C CA . GLU B 1 84 ? 11.609 27.338 29.363 1.00 25.28 84 GLU B CA 1
ATOM 2217 C C . GLU B 1 84 ? 12.044 27.633 27.917 1.00 29.48 84 GLU B C 1
ATOM 2218 O O . GLU B 1 84 ? 12.657 28.678 27.679 1.00 31.18 84 GLU B O 1
ATOM 2224 N N . GLY B 1 85 ? 11.744 26.718 26.985 1.00 24.04 85 GLY B N 1
ATOM 2225 C CA . GLY B 1 85 ? 12.077 26.841 25.567 1.00 22.90 85 GLY B CA 1
ATOM 2226 C C . GLY B 1 85 ? 13.483 26.392 25.189 1.00 25.66 85 GLY B C 1
ATOM 2227 O O . GLY B 1 85 ? 13.960 26.659 24.077 1.00 24.81 85 GLY B O 1
ATOM 2228 N N . LYS B 1 86 ? 14.143 25.667 26.099 1.00 20.07 86 LYS B N 1
ATOM 2229 C CA . LYS B 1 86 ? 15.508 25.198 25.854 1.00 18.82 86 LYS B CA 1
ATOM 2230 C C . LYS B 1 86 ? 15.612 24.005 24.922 1.00 21.00 86 LYS B C 1
ATOM 2231 O O . LYS B 1 86 ? 14.658 23.230 24.732 1.00 20.19 86 LYS B O 1
ATOM 2237 N N . VAL B 1 87 ? 16.807 23.856 24.370 1.00 16.16 87 VAL B N 1
ATOM 2238 C CA . VAL B 1 87 ? 17.209 22.670 23.626 1.00 16.29 87 VAL B CA 1
ATOM 2239 C C . VAL B 1 87 ? 17.821 21.780 24.726 1.00 18.33 87 VAL B C 1
ATOM 2240 O O . VAL B 1 87 ? 18.733 22.217 25.433 1.00 18.70 87 VAL B O 1
ATOM 2244 N N . VAL B 1 88 ? 17.329 20.549 24.880 1.00 14.48 88 VAL B N 1
ATOM 2245 C CA . VAL B 1 88 ? 17.878 19.647 25.889 1.00 13.64 88 VAL B CA 1
ATOM 2246 C C . VAL B 1 88 ? 18.615 18.523 25.181 1.00 15.91 88 VAL B C 1
ATOM 2247 O O . VAL B 1 88 ? 17.998 17.816 24.394 1.00 17.10 88 VAL B O 1
ATOM 2251 N N . LEU B 1 89 ? 19.911 18.368 25.456 1.00 13.31 89 LEU B N 1
ATOM 2252 C CA . LEU B 1 89 ? 20.735 17.271 24.908 1.00 14.21 89 LEU B CA 1
ATOM 2253 C C . LEU B 1 89 ? 20.850 16.225 26.000 1.00 17.28 89 LEU B C 1
ATOM 2254 O O . LEU B 1 89 ? 21.366 16.515 27.076 1.00 17.30 89 LEU B O 1
ATOM 2259 N N . CYS B 1 90 ? 20.347 15.019 25.755 1.00 13.25 90 CYS B N 1
ATOM 2260 C CA . CYS B 1 90 ? 20.356 13.986 26.801 1.00 14.16 90 CYS B CA 1
ATOM 2261 C C . CYS B 1 90 ? 21.194 12.796 26.360 1.00 14.99 90 CYS B C 1
ATOM 2262 O O . CYS B 1 90 ? 20.952 12.231 25.291 1.00 14.51 90 CYS B O 1
ATOM 2265 N N . ASP B 1 91 ? 22.194 12.452 27.157 1.00 12.49 91 ASP B N 1
ATOM 2266 C CA . ASP B 1 91 ? 23.097 11.345 26.868 1.00 11.68 91 ASP B CA 1
ATOM 2267 C C . ASP B 1 91 ? 22.445 10.056 27.373 1.00 15.04 91 ASP B C 1
ATOM 2268 O O . ASP B 1 91 ? 22.480 9.797 28.577 1.00 13.96 91 ASP B O 1
ATOM 2273 N N . ARG B 1 92 ? 21.837 9.264 26.448 1.00 12.46 92 ARG B N 1
ATOM 2274 C CA . ARG B 1 92 ? 21.110 7.999 26.709 1.00 11.24 92 ARG B CA 1
ATOM 2275 C C . ARG B 1 92 ? 19.704 8.260 27.254 1.00 13.12 92 ARG B C 1
ATOM 2276 O O . ARG B 1 92 ? 19.504 9.093 28.156 1.00 14.13 92 ARG B O 1
ATOM 2284 N N . TYR B 1 93 ? 18.722 7.535 26.696 1.00 11.42 93 TYR B N 1
ATOM 2285 C CA . TYR B 1 93 ? 17.332 7.667 27.125 1.00 11.48 93 TYR B CA 1
ATOM 2286 C C . TYR B 1 93 ? 16.668 6.330 26.835 1.00 13.42 93 TYR B C 1
ATOM 2287 O O . TYR B 1 93 ? 17.305 5.282 27.020 1.00 14.14 93 TYR B O 1
ATOM 2296 N N . ILE B 1 94 ? 15.396 6.336 26.432 1.00 11.13 94 ILE B N 1
ATOM 2297 C CA . ILE B 1 94 ? 14.625 5.097 26.233 1.00 12.07 94 ILE B CA 1
ATOM 2298 C C . ILE B 1 94 ? 15.317 4.055 25.372 1.00 13.28 94 ILE B C 1
ATOM 2299 O O . ILE B 1 94 ? 15.268 2.869 25.714 1.00 14.27 94 ILE B O 1
ATOM 2304 N N . ASP B 1 95 ? 15.987 4.491 24.275 1.00 11.81 95 ASP B N 1
ATOM 2305 C CA . ASP B 1 95 ? 16.611 3.505 23.382 1.00 11.66 95 ASP B CA 1
ATOM 2306 C C . ASP B 1 95 ? 17.748 2.719 24.024 1.00 12.88 95 ASP B C 1
ATOM 2307 O O . ASP B 1 95 ? 17.971 1.567 23.643 1.00 13.39 95 ASP B O 1
ATOM 2312 N N . SER B 1 96 ? 18.424 3.287 25.056 1.00 12.11 96 SER B N 1
ATOM 2313 C CA . SER B 1 96 ? 19.448 2.503 25.776 1.00 12.54 96 SER B CA 1
ATOM 2314 C C . SER B 1 96 ? 18.742 1.364 26.549 1.00 14.29 96 SER B C 1
ATOM 2315 O O . SER B 1 96 ? 19.259 0.250 26.556 1.00 14.30 96 SER B O 1
ATOM 2318 N N . SER B 1 97 ? 17.555 1.629 27.169 1.00 11.69 97 SER B N 1
ATOM 2319 C CA . SER B 1 97 ? 16.865 0.521 27.846 1.00 11.56 97 SER B CA 1
ATOM 2320 C C . SER B 1 97 ? 16.414 -0.500 26.802 1.00 13.40 97 SER B C 1
ATOM 2321 O O . SER B 1 97 ? 16.518 -1.700 27.033 1.00 14.17 97 SER B O 1
ATOM 2324 N N . LEU B 1 98 ? 15.924 -0.022 25.638 1.00 12.62 98 LEU B N 1
ATOM 2325 C CA . LEU B 1 98 ? 15.499 -0.987 24.602 1.00 12.29 98 LEU B CA 1
ATOM 2326 C C . LEU B 1 98 ? 16.642 -1.856 24.114 1.00 14.78 98 LEU B C 1
ATOM 2327 O O . LEU B 1 98 ? 16.481 -3.083 24.001 1.00 15.63 98 LEU B O 1
ATOM 2332 N N . ALA B 1 99 ? 17.807 -1.247 23.846 1.00 11.77 99 ALA B N 1
ATOM 2333 C CA . ALA B 1 99 ? 18.928 -2.029 23.315 1.00 12.53 99 ALA B CA 1
ATOM 2334 C C . ALA B 1 99 ? 19.570 -2.932 24.351 1.00 15.34 99 ALA B C 1
ATOM 2335 O O . ALA B 1 99 ? 19.949 -4.080 24.031 1.00 16.58 99 ALA B O 1
ATOM 2337 N N . TYR B 1 100 ? 19.791 -2.394 25.578 1.00 13.51 100 TYR B N 1
ATOM 2338 C CA . TYR B 1 100 ? 20.502 -3.134 26.618 1.00 13.97 100 TYR B CA 1
ATOM 2339 C C . TYR B 1 100 ? 19.599 -4.101 27.349 1.00 15.84 100 TYR B C 1
ATOM 2340 O O . TYR B 1 100 ? 19.878 -5.299 27.373 1.00 15.72 100 TYR B O 1
ATOM 2349 N N . GLN B 1 101 ? 18.533 -3.587 27.977 1.00 13.85 101 GLN B N 1
ATOM 2350 C CA . GLN B 1 101 ? 17.623 -4.457 28.743 1.00 14.11 101 GLN B CA 1
ATOM 2351 C C . GLN B 1 101 ? 16.744 -5.298 27.829 1.00 17.75 101 GLN B C 1
ATOM 2352 O O . GLN B 1 101 ? 16.551 -6.482 28.099 1.00 17.60 101 GLN B O 1
ATOM 2358 N N . GLY B 1 102 ? 16.197 -4.692 26.782 1.00 16.70 102 GLY B N 1
ATOM 2359 C CA . GLY B 1 102 ? 15.285 -5.367 25.873 1.00 17.46 102 GLY B CA 1
ATOM 2360 C C . GLY B 1 102 ? 15.984 -6.377 24.991 1.00 20.38 102 GLY B C 1
ATOM 2361 O O . GLY B 1 102 ? 15.695 -7.575 25.059 1.00 19.35 102 GLY B O 1
ATOM 2362 N N . TYR B 1 103 ? 16.902 -5.895 24.161 1.00 16.15 103 TYR B N 1
ATOM 2363 C CA . TYR B 1 103 ? 17.541 -6.777 23.211 1.00 16.28 103 TYR B CA 1
ATOM 2364 C C . TYR B 1 103 ? 18.691 -7.606 23.766 1.00 20.39 103 TYR B C 1
ATOM 2365 O O . TYR B 1 103 ? 18.610 -8.860 23.782 1.00 20.49 103 TYR B O 1
ATOM 2374 N N . ALA B 1 104 ? 19.781 -6.938 24.202 1.00 17.64 104 ALA B N 1
ATOM 2375 C CA . ALA B 1 104 ? 21.012 -7.609 24.650 1.00 17.44 104 ALA B CA 1
ATOM 2376 C C . ALA B 1 104 ? 20.810 -8.528 25.855 1.00 21.35 104 ALA B C 1
ATOM 2377 O O . ALA B 1 104 ? 21.313 -9.664 25.840 1.00 21.33 104 ALA B O 1
ATOM 2379 N N . ARG B 1 105 ? 20.053 -8.067 26.871 1.00 17.91 105 ARG B N 1
ATOM 2380 C CA . ARG B 1 105 ? 19.780 -8.886 28.073 1.00 18.17 105 ARG B CA 1
ATOM 2381 C C . ARG B 1 105 ? 18.647 -9.880 27.856 1.00 19.96 105 ARG B C 1
ATOM 2382 O O . ARG B 1 105 ? 18.444 -10.763 28.692 1.00 21.24 105 ARG B O 1
ATOM 2390 N N . GLY B 1 106 ? 17.894 -9.694 26.784 1.00 19.19 106 GLY B N 1
ATOM 2391 C CA . GLY B 1 106 ? 16.850 -10.624 26.361 1.00 19.20 106 GLY B CA 1
ATOM 2392 C C . GLY B 1 106 ? 15.471 -10.541 26.978 1.00 22.90 106 GLY B C 1
ATOM 2393 O O . GLY B 1 106 ? 14.680 -11.487 26.848 1.00 23.46 106 GLY B O 1
ATOM 2394 N N . ILE B 1 107 ? 15.131 -9.410 27.610 1.00 16.70 107 ILE B N 1
ATOM 2395 C CA . ILE B 1 107 ? 13.770 -9.268 28.122 1.00 16.03 107 ILE B CA 1
ATOM 2396 C C . ILE B 1 107 ? 12.776 -9.167 26.978 1.00 22.58 107 ILE B C 1
ATOM 2397 O O . ILE B 1 107 ? 11.655 -9.663 27.077 1.00 22.62 107 ILE B O 1
ATOM 2402 N N . GLY B 1 108 ? 13.187 -8.517 25.899 1.00 20.46 108 GLY B N 1
ATOM 2403 C CA . GLY B 1 108 ? 12.314 -8.266 24.770 1.00 21.63 108 GLY B CA 1
ATOM 2404 C C . GLY B 1 108 ? 12.122 -6.773 24.623 1.00 25.08 108 GLY B C 1
ATOM 2405 O O . GLY B 1 108 ? 11.779 -6.080 25.593 1.00 24.56 108 GLY B O 1
ATOM 2406 N N . VAL B 1 109 ? 12.356 -6.265 23.405 1.00 20.63 109 VAL B N 1
ATOM 2407 C CA . VAL B 1 109 ? 12.215 -4.844 23.135 1.00 18.88 109 VAL B CA 1
ATOM 2408 C C . VAL B 1 109 ? 10.799 -4.375 23.438 1.00 21.63 109 VAL B C 1
ATOM 2409 O O . VAL B 1 109 ? 10.645 -3.341 24.086 1.00 18.94 109 VAL B O 1
ATOM 2413 N N . GLU B 1 110 ? 9.769 -5.111 22.982 1.00 20.27 110 GLU B N 1
ATOM 2414 C CA . GLU B 1 110 ? 8.358 -4.743 23.185 1.00 21.12 110 GLU B CA 1
ATOM 2415 C C . GLU B 1 110 ? 8.019 -4.565 24.666 1.00 22.48 110 GLU B C 1
ATOM 2416 O O . GLU B 1 110 ? 7.368 -3.585 25.032 1.00 21.33 110 GLU B O 1
ATOM 2422 N N . GLU B 1 111 ? 8.448 -5.526 25.509 1.00 19.24 111 GLU B N 1
ATOM 2423 C CA . GLU B 1 111 ? 8.170 -5.471 26.939 1.00 18.60 111 GLU B CA 1
ATOM 2424 C C . GLU B 1 111 ? 8.844 -4.250 27.578 1.00 17.23 111 GLU B C 1
ATOM 2425 O O . GLU B 1 111 ? 8.229 -3.524 28.366 1.00 17.24 111 GLU B O 1
ATOM 2431 N N . VAL B 1 112 ? 10.122 -4.049 27.218 1.00 15.24 112 VAL B N 1
ATOM 2432 C CA . VAL B 1 112 ? 10.851 -2.887 27.758 1.00 14.10 112 VAL B CA 1
ATOM 2433 C C . VAL B 1 112 ? 10.248 -1.564 27.249 1.00 17.78 112 VAL B C 1
ATOM 2434 O O . VAL B 1 112 ? 10.203 -0.578 28.003 1.00 15.59 112 VAL B O 1
ATOM 2438 N N A ARG B 1 113 ? 9.737 -1.542 25.998 0.70 15.93 113 ARG B N 1
ATOM 2439 N N B ARG B 1 113 ? 9.733 -1.549 26.007 0.30 15.61 113 ARG B N 1
ATOM 2440 C CA A ARG B 1 113 ? 9.090 -0.346 25.472 0.70 15.19 113 ARG B CA 1
ATOM 2441 C CA B ARG B 1 113 ? 9.084 -0.371 25.440 0.30 15.45 113 ARG B CA 1
ATOM 2442 C C A ARG B 1 113 ? 7.836 -0.012 26.289 0.70 15.78 113 ARG B C 1
ATOM 2443 C C B ARG B 1 113 ? 7.838 -0.014 26.245 0.30 17.84 113 ARG B C 1
ATOM 2444 O O A ARG B 1 113 ? 7.653 1.137 26.673 0.70 16.33 113 ARG B O 1
ATOM 2445 O O B ARG B 1 113 ? 7.641 1.158 26.554 0.30 18.10 113 ARG B O 1
ATOM 2460 N N . ALA B 1 114 ? 7.042 -1.029 26.643 1.00 14.74 114 ALA B N 1
ATOM 2461 C CA . ALA B 1 114 ? 5.820 -0.815 27.443 1.00 16.29 114 ALA B CA 1
ATOM 2462 C C . ALA B 1 114 ? 6.167 -0.246 28.818 1.00 16.97 114 ALA B C 1
ATOM 2463 O O . ALA B 1 114 ? 5.526 0.701 29.281 1.00 17.17 114 ALA B O 1
ATOM 2465 N N . LEU B 1 115 ? 7.243 -0.778 29.434 1.00 14.81 115 LEU B N 1
ATOM 2466 C CA . LEU B 1 115 ? 7.686 -0.248 30.724 1.00 14.51 115 LEU B CA 1
ATOM 2467 C C . LEU B 1 115 ? 8.098 1.226 30.580 1.00 16.30 115 LEU B C 1
ATOM 2468 O O . LEU B 1 115 ? 7.715 2.078 31.397 1.00 15.96 115 LEU B O 1
ATOM 2473 N N . ASN B 1 116 ? 8.884 1.528 29.536 1.00 14.01 116 ASN B N 1
ATOM 2474 C CA . ASN B 1 116 ? 9.359 2.876 29.331 1.00 14.09 116 ASN B CA 1
ATOM 2475 C C . ASN B 1 116 ? 8.290 3.863 28.943 1.00 15.63 116 ASN B C 1
ATOM 2476 O O . ASN B 1 116 ? 8.379 5.027 29.321 1.00 15.65 116 ASN B O 1
ATOM 2481 N N . GLU B 1 117 ? 7.252 3.409 28.242 1.00 15.54 117 GLU B N 1
ATOM 2482 C CA . GLU B 1 117 ? 6.132 4.282 27.924 1.00 15.64 117 GLU B CA 1
ATOM 2483 C C . GLU B 1 117 ? 5.386 4.669 29.201 1.00 17.70 117 GLU B C 1
ATOM 2484 O O . GLU B 1 117 ? 4.916 5.805 29.317 1.00 17.16 117 GLU B O 1
ATOM 2490 N N . PHE B 1 118 ? 5.325 3.755 30.193 1.00 14.89 118 PHE B N 1
ATOM 2491 C CA . PHE B 1 118 ? 4.746 4.114 31.496 1.00 14.63 118 PHE B CA 1
ATOM 2492 C C . PHE B 1 118 ? 5.597 5.235 32.137 1.00 16.84 118 PHE B C 1
ATOM 2493 O O . PHE B 1 118 ? 5.056 6.202 32.672 1.00 17.45 118 PHE B O 1
ATOM 2501 N N . ALA B 1 119 ? 6.934 5.113 32.070 1.00 14.18 119 ALA B N 1
ATOM 2502 C CA . ALA B 1 119 ? 7.841 6.074 32.677 1.00 14.73 119 ALA B CA 1
ATOM 2503 C C . ALA B 1 119 ? 7.836 7.425 31.975 1.00 16.73 119 ALA B C 1
ATOM 2504 O O . ALA B 1 119 ? 7.922 8.456 32.643 1.00 16.71 119 ALA B O 1
ATOM 2506 N N . ILE B 1 120 ? 7.813 7.441 30.632 1.00 13.05 120 ILE B N 1
ATOM 2507 C CA . ILE B 1 120 ? 7.954 8.735 29.948 1.00 14.34 120 ILE B CA 1
ATOM 2508 C C . ILE B 1 120 ? 6.630 9.416 29.622 1.00 18.98 120 ILE B C 1
ATOM 2509 O O . ILE B 1 120 ? 6.623 10.586 29.245 1.00 18.89 120 ILE B O 1
ATOM 2514 N N . ASN B 1 121 ? 5.533 8.665 29.716 1.00 18.57 121 ASN B N 1
ATOM 2515 C CA . ASN B 1 121 ? 4.172 9.174 29.493 1.00 19.14 121 ASN B CA 1
ATOM 2516 C C . ASN B 1 121 ? 4.046 10.062 28.230 1.00 24.67 121 ASN B C 1
ATOM 2517 O O . ASN B 1 121 ? 3.625 11.213 28.327 1.00 25.80 121 ASN B O 1
ATOM 2522 N N . GLY B 1 122 ? 4.502 9.536 27.096 1.00 25.49 122 GLY B N 1
ATOM 2523 C CA . GLY B 1 122 ? 4.411 10.201 25.799 1.00 26.36 122 GLY B CA 1
ATOM 2524 C C . GLY B 1 122 ? 5.541 11.132 25.413 1.00 30.31 122 GLY B C 1
ATOM 2525 O O . GLY B 1 122 ? 5.541 11.670 24.301 1.00 30.59 122 GLY B O 1
ATOM 2526 N N . LEU B 1 123 ? 6.5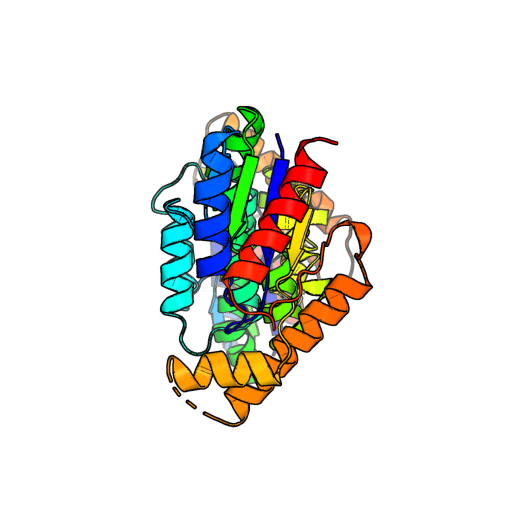16 11.332 26.307 1.00 23.14 123 LEU B N 1
ATOM 2527 C CA . LEU B 1 123 ? 7.603 12.249 26.019 1.00 23.72 123 LEU B CA 1
ATOM 2528 C C . LEU B 1 123 ? 8.768 11.573 25.326 1.00 23.11 123 LEU B C 1
ATOM 2529 O O . LEU B 1 123 ? 9.842 11.331 25.921 1.00 20.31 123 LEU B O 1
ATOM 2534 N N . TYR B 1 124 ? 8.556 11.267 24.037 1.00 19.26 124 TYR B N 1
ATOM 2535 C CA . TYR B 1 124 ? 9.603 10.692 23.216 1.00 17.63 124 TYR B CA 1
ATOM 2536 C C . TYR B 1 124 ? 10.531 11.833 22.758 1.00 18.34 124 TYR B C 1
ATOM 2537 O O . TYR B 1 124 ? 10.097 12.983 22.656 1.00 19.24 124 TYR B O 1
ATOM 2546 N N . PRO B 1 125 ? 11.806 11.532 22.409 1.00 15.50 125 PRO B N 1
ATOM 2547 C CA . PRO B 1 125 ? 12.669 12.598 21.874 1.00 16.08 125 PRO B CA 1
ATOM 2548 C C . PRO B 1 125 ? 12.147 13.151 20.549 1.00 18.54 125 PRO B C 1
ATOM 2549 O O . PRO B 1 125 ? 11.536 12.401 19.781 1.00 19.30 125 PRO B O 1
ATOM 2553 N N . ASP B 1 126 ? 12.431 14.420 20.264 1.00 16.53 126 ASP B N 1
ATOM 2554 C CA . ASP B 1 126 ? 12.114 15.009 18.950 1.00 17.01 126 ASP B CA 1
ATOM 2555 C C . ASP B 1 126 ? 13.083 14.456 17.901 1.00 21.74 126 ASP B C 1
ATOM 2556 O O . ASP B 1 126 ? 12.749 14.360 16.727 1.00 21.48 126 ASP B O 1
ATOM 2561 N N . LEU B 1 127 ? 14.309 14.136 18.335 1.00 17.01 127 LEU B N 1
ATOM 2562 C CA . LEU B 1 127 ? 15.361 13.658 17.455 1.00 16.42 127 LEU B CA 1
ATOM 2563 C C . LEU B 1 127 ? 16.305 12.819 18.283 1.00 17.79 127 LEU B C 1
ATOM 2564 O O . LEU B 1 127 ? 16.592 13.180 19.424 1.00 15.99 127 LEU B O 1
ATOM 2569 N N . THR B 1 128 ? 16.750 11.681 17.740 1.00 15.14 128 THR B N 1
ATOM 2570 C CA . THR B 1 128 ? 17.725 10.838 18.416 1.00 14.41 128 THR B CA 1
ATOM 2571 C C . THR B 1 128 ? 18.919 10.628 17.486 1.00 16.76 128 THR B C 1
ATOM 2572 O O . THR B 1 128 ? 18.752 10.152 16.357 1.00 16.93 128 THR B O 1
ATOM 2576 N N . ILE B 1 129 ? 20.121 11.021 17.952 1.00 12.95 129 ILE B N 1
ATOM 2577 C CA . ILE B 1 129 ? 21.337 10.806 17.189 1.00 13.78 129 ILE B CA 1
ATOM 2578 C C . ILE B 1 129 ? 21.849 9.432 17.575 1.00 17.58 129 ILE B C 1
ATOM 2579 O O . ILE B 1 129 ? 22.089 9.193 18.750 1.00 16.60 129 ILE B O 1
ATOM 2584 N N . TYR B 1 130 ? 22.027 8.545 16.588 1.00 15.08 130 TYR B N 1
ATOM 2585 C CA . TYR B 1 130 ? 22.599 7.242 16.842 1.00 13.75 130 TYR B CA 1
ATOM 2586 C C . TYR B 1 130 ? 24.036 7.242 16.295 1.00 16.64 130 TYR B C 1
ATOM 2587 O O . TYR B 1 130 ? 24.250 7.477 15.102 1.00 16.95 130 TYR B O 1
ATOM 2596 N N . LEU B 1 131 ? 25.009 7.042 17.176 1.00 14.68 131 LEU B N 1
ATOM 2597 C CA . LEU B 1 131 ? 26.434 7.000 16.779 1.00 15.19 131 LEU B CA 1
ATOM 2598 C C . LEU B 1 131 ? 26.725 5.570 16.336 1.00 17.29 131 LEU B C 1
ATOM 2599 O O . LEU B 1 131 ? 26.957 4.653 17.138 1.00 16.84 131 LEU B O 1
ATOM 2604 N N . ASN B 1 132 ? 26.594 5.388 15.020 1.00 16.23 132 ASN B N 1
ATOM 2605 C CA . ASN B 1 132 ? 26.678 4.110 14.342 1.00 16.92 132 ASN B CA 1
ATOM 2606 C C . ASN B 1 132 ? 28.122 3.681 14.145 1.00 20.20 132 ASN B C 1
ATOM 2607 O O . ASN B 1 132 ? 28.766 4.048 13.151 1.00 20.31 132 ASN B O 1
ATOM 2612 N N . VAL B 1 133 ? 28.625 2.931 15.112 1.00 18.32 133 VAL B N 1
ATOM 2613 C CA . VAL B 1 133 ? 29.984 2.392 15.039 1.00 17.74 133 VAL B CA 1
ATOM 2614 C C . VAL B 1 133 ? 29.872 0.896 14.715 1.00 21.21 133 VAL B C 1
ATOM 2615 O O . VAL B 1 133 ? 29.009 0.202 15.278 1.00 20.45 133 VAL B O 1
ATOM 2619 N N A SER B 1 134 ? 30.733 0.395 13.814 0.17 17.92 134 SER B N 1
ATOM 2620 N N B SER B 1 134 ? 30.749 0.404 13.836 0.83 17.78 134 SER B N 1
ATOM 2621 C CA A SER B 1 134 ? 30.749 -1.029 13.481 0.17 17.66 134 SER B CA 1
ATOM 2622 C CA B SER B 1 134 ? 30.766 -1.013 13.521 0.83 16.79 134 SER B CA 1
ATOM 2623 C C A SER B 1 134 ? 31.280 -1.796 14.688 0.17 21.31 134 SER B C 1
ATOM 2624 C C B SER B 1 134 ? 31.248 -1.798 14.747 0.83 18.48 134 SER B C 1
ATOM 2625 O O A SER B 1 134 ? 32.064 -1.236 15.465 0.17 21.02 134 SER B O 1
ATOM 2626 O O B SER B 1 134 ? 31.997 -1.252 15.575 0.83 18.82 134 SER B O 1
ATOM 2631 N N . ALA B 1 135 ? 30.856 -3.062 14.856 1.00 18.46 135 ALA B N 1
ATOM 2632 C CA . ALA B 1 135 ? 31.308 -3.913 15.976 1.00 20.29 135 ALA B CA 1
ATOM 2633 C C . ALA B 1 135 ? 32.834 -3.988 15.995 1.00 23.35 135 ALA B C 1
ATOM 2634 O O . ALA B 1 135 ? 33.431 -3.862 17.058 1.00 24.60 135 ALA B O 1
ATOM 2636 N N . GLU B 1 136 ? 33.466 -4.063 14.797 1.00 20.65 136 GLU B N 1
ATOM 2637 C CA . GLU B 1 136 ? 34.924 -4.134 14.694 1.00 20.85 136 GLU B CA 1
ATOM 2638 C C . GLU B 1 136 ? 35.626 -2.873 15.170 1.00 22.50 136 GLU B C 1
ATOM 2639 O O . GLU B 1 136 ? 36.587 -2.980 15.925 1.00 23.49 136 GLU B O 1
ATOM 2645 N N . VAL B 1 137 ? 35.164 -1.677 14.747 1.00 19.36 137 VAL B N 1
ATOM 2646 C CA . VAL B 1 137 ? 35.776 -0.420 15.197 1.00 17.60 137 VAL B CA 1
ATOM 2647 C C . VAL B 1 137 ? 35.516 -0.239 16.695 1.00 24.94 137 VAL B C 1
ATOM 2648 O O . VAL B 1 137 ? 36.450 0.113 17.420 1.00 25.45 137 VAL B O 1
ATOM 2652 N N . GLY B 1 138 ? 34.271 -0.496 17.140 1.00 22.88 138 GLY B N 1
ATOM 2653 C CA . GLY B 1 138 ? 33.896 -0.386 18.554 1.00 24.14 138 GLY B CA 1
ATOM 2654 C C . GLY B 1 138 ? 34.791 -1.250 19.425 1.00 30.11 138 GLY B C 1
ATOM 2655 O O . GLY B 1 138 ? 35.317 -0.768 20.432 1.00 30.57 138 GLY B O 1
ATOM 2656 N N . ARG B 1 139 ? 35.048 -2.521 18.981 1.00 29.00 139 ARG B N 1
ATOM 2657 C CA . ARG B 1 139 ? 35.911 -3.513 19.653 1.00 29.90 139 ARG B CA 1
ATOM 2658 C C . ARG B 1 139 ? 37.310 -2.915 19.868 1.00 38.52 139 ARG B C 1
ATOM 2659 O O . ARG B 1 139 ? 37.857 -3.020 20.964 1.00 38.60 139 ARG B O 1
ATOM 2667 N N . GLU B 1 140 ? 37.863 -2.265 18.826 1.00 37.27 140 GLU B N 1
ATOM 2668 C CA . GLU B 1 140 ? 39.189 -1.645 18.882 1.00 38.86 140 GLU B CA 1
ATOM 2669 C C . GLU B 1 140 ? 39.226 -0.406 19.781 1.00 48.71 140 GLU B C 1
ATOM 2670 O O . GLU B 1 140 ? 40.235 -0.221 20.462 1.00 49.56 140 GLU B O 1
ATOM 2676 N N . ARG B 1 141 ? 38.129 0.415 19.826 1.00 48.40 141 ARG B N 1
ATOM 2677 C CA . ARG B 1 141 ? 38.037 1.586 20.709 1.00 49.23 141 ARG B CA 1
ATOM 2678 C C . ARG B 1 141 ? 37.945 1.105 22.183 1.00 56.95 141 ARG B C 1
ATOM 2679 O O . ARG B 1 141 ? 38.363 1.839 23.075 1.00 57.54 141 ARG B O 1
ATOM 2687 N N . ILE B 1 142 ? 37.509 -0.173 22.413 1.00 55.13 142 ILE B N 1
ATOM 2688 C CA . ILE B 1 142 ? 37.436 -0.831 23.734 1.00 56.05 142 ILE B CA 1
ATOM 2689 C C . ILE B 1 142 ? 38.589 -1.879 23.882 1.00 64.77 142 ILE B C 1
ATOM 2690 O O . ILE B 1 142 ? 38.406 -2.951 24.469 1.00 64.43 142 ILE B O 1
ATOM 2695 N N . ILE B 1 143 ? 39.768 -1.551 23.319 1.00 64.71 143 ILE B N 1
ATOM 2696 C CA . ILE B 1 143 ? 41.008 -2.335 23.367 1.00 65.99 143 ILE B CA 1
ATOM 2697 C C . ILE B 1 143 ? 42.171 -1.347 23.539 1.00 73.75 143 ILE B C 1
ATOM 2698 O O . ILE B 1 143 ? 42.998 -1.535 24.434 1.00 73.64 143 ILE B O 1
ATOM 2703 N N . LYS B 1 144 ? 42.205 -0.280 22.705 1.00 72.82 144 LYS B N 1
ATOM 2704 C CA . LYS B 1 144 ? 43.234 0.766 22.759 1.00 73.93 144 LYS B CA 1
ATOM 2705 C C . LYS B 1 144 ? 43.106 1.644 24.012 1.00 80.12 144 LYS B C 1
ATOM 2706 O O . LYS B 1 144 ? 44.122 2.076 24.563 1.00 80.07 144 LYS B O 1
ATOM 2712 N N . ASN B 1 145 ? 41.855 1.898 24.449 1.00 77.88 145 ASN B N 1
ATOM 2713 C CA . ASN B 1 145 ? 41.515 2.701 25.625 1.00 78.15 145 ASN B CA 1
ATOM 2714 C C . ASN B 1 145 ? 41.262 1.800 26.850 1.00 82.90 145 ASN B C 1
ATOM 2715 O O . ASN B 1 145 ? 40.728 2.256 27.869 1.00 82.72 145 ASN B O 1
ATOM 2720 N N . SER B 1 146 ? 41.679 0.520 26.745 1.00 79.51 146 SER B N 1
ATOM 2721 C CA . SER B 1 146 ? 41.549 -0.493 27.787 1.00 110.61 146 SER B CA 1
ATOM 2722 C C . SER B 1 146 ? 42.930 -1.001 28.197 1.00 136.49 146 SER B C 1
ATOM 2723 O O . SER B 1 146 ? 43.758 -0.229 28.681 1.00 95.46 146 SER B O 1
ATOM 2726 N N . ASP B 1 153 ? 37.663 -10.597 26.483 1.00 58.08 153 ASP B N 1
ATOM 2727 C CA . ASP B 1 153 ? 36.622 -11.535 26.896 1.00 57.63 153 ASP B CA 1
ATOM 2728 C C . ASP B 1 153 ? 35.638 -11.787 25.765 1.00 59.99 153 ASP B C 1
ATOM 2729 O O . ASP B 1 153 ? 35.180 -10.840 25.123 1.00 59.82 153 ASP B O 1
ATOM 2734 N N . GLN B 1 154 ? 35.306 -13.064 25.534 1.00 55.50 154 GLN B N 1
ATOM 2735 C CA . GLN B 1 154 ? 34.356 -13.480 24.501 1.00 55.11 154 GLN B CA 1
ATOM 2736 C C . GLN B 1 154 ? 32.923 -13.047 24.844 1.00 57.97 154 GLN B C 1
ATOM 2737 O O . GLN B 1 154 ? 32.199 -12.610 23.947 1.00 57.56 154 GLN B O 1
ATOM 2739 N N . GLU B 1 155 ? 32.515 -13.173 26.132 1.00 53.30 155 GLU B N 1
ATOM 2740 C CA . GLU B 1 155 ? 31.167 -12.794 26.574 1.00 52.28 155 GLU B CA 1
ATOM 2741 C C . GLU B 1 155 ? 30.911 -11.286 26.552 1.00 52.70 155 GLU B C 1
ATOM 2742 O O . GLU B 1 155 ? 29.787 -10.877 26.274 1.00 51.38 155 GLU B O 1
ATOM 2748 N N . ASP B 1 156 ? 31.950 -10.467 26.811 1.00 47.86 156 ASP B N 1
ATOM 2749 C CA . ASP B 1 156 ? 31.872 -9.008 26.717 1.00 46.78 156 ASP B CA 1
ATOM 2750 C C . ASP B 1 156 ? 31.795 -8.589 25.233 1.00 47.87 156 ASP B C 1
ATOM 2751 O O . ASP B 1 156 ? 31.001 -7.713 24.872 1.00 46.19 156 ASP B O 1
ATOM 2756 N N . LEU B 1 157 ? 32.611 -9.229 24.375 1.00 43.44 157 LEU B N 1
ATOM 2757 C CA . LEU B 1 157 ? 32.602 -8.968 22.928 1.00 42.47 157 LEU B CA 1
ATOM 2758 C C . LEU B 1 157 ? 31.238 -9.359 22.316 1.00 39.86 157 LEU B C 1
ATOM 2759 O O . LEU B 1 157 ? 30.703 -8.607 21.497 1.00 38.77 157 LEU B O 1
ATOM 2764 N N . LYS B 1 158 ? 30.662 -10.508 22.761 1.00 32.79 158 LYS B N 1
ATOM 2765 C CA . LYS B 1 158 ? 29.354 -11.010 22.309 1.00 31.06 158 LYS B CA 1
ATOM 2766 C C . LYS B 1 158 ? 28.223 -10.067 22.760 1.00 29.75 158 LYS B C 1
ATOM 2767 O O . LYS B 1 158 ? 27.265 -9.856 22.013 1.00 28.87 158 LYS B O 1
ATOM 2769 N N . PHE B 1 159 ? 28.344 -9.503 23.968 1.00 24.71 159 PHE B N 1
ATOM 2770 C CA . PHE B 1 159 ? 27.350 -8.569 24.525 1.00 22.65 159 PHE B CA 1
ATOM 2771 C C . PHE B 1 159 ? 27.373 -7.278 23.723 1.00 25.46 159 PHE B C 1
ATOM 2772 O O . PHE B 1 159 ? 26.317 -6.769 23.382 1.00 22.06 159 PHE B O 1
ATOM 2780 N N . HIS B 1 160 ? 28.585 -6.755 23.424 1.00 24.32 160 HIS B N 1
ATOM 2781 C CA . HIS B 1 160 ? 28.787 -5.531 22.634 1.00 23.81 160 HIS B CA 1
ATOM 2782 C C . HIS B 1 160 ? 28.144 -5.723 21.249 1.00 24.23 160 HIS B C 1
ATOM 2783 O O . HIS B 1 160 ? 27.406 -4.847 20.780 1.00 22.96 160 HIS B O 1
ATOM 2790 N N . GLU B 1 161 ? 28.380 -6.885 20.610 1.00 21.69 161 GLU B N 1
ATOM 2791 C CA . GLU B 1 161 ? 27.761 -7.186 19.314 1.00 21.72 161 GLU B CA 1
ATOM 2792 C C . GLU B 1 161 ? 26.238 -7.201 19.417 1.00 22.28 161 GLU B C 1
ATOM 2793 O O . GLU B 1 161 ? 25.558 -6.704 18.513 1.00 21.29 161 GLU B O 1
ATOM 2799 N N . LYS B 1 162 ? 25.704 -7.780 20.512 1.00 20.25 162 LYS B N 1
ATOM 2800 C CA . LYS B 1 162 ? 24.257 -7.866 20.735 1.00 19.65 162 LYS B CA 1
ATOM 2801 C C . LYS B 1 162 ? 23.651 -6.475 20.933 1.00 19.71 162 LYS B C 1
ATOM 2802 O O . LYS B 1 162 ? 22.557 -6.211 20.429 1.00 18.41 162 LYS B O 1
ATOM 2808 N N . VAL B 1 163 ? 24.355 -5.583 21.650 1.00 15.99 163 VAL B N 1
ATOM 2809 C CA . VAL B 1 163 ? 23.877 -4.199 21.852 1.00 14.18 163 VAL B CA 1
ATOM 2810 C C . VAL B 1 163 ? 23.748 -3.527 20.468 1.00 16.29 163 VAL B C 1
ATOM 2811 O O . VAL B 1 163 ? 22.732 -2.880 20.185 1.00 15.38 163 VAL B O 1
ATOM 2815 N N . ILE B 1 164 ? 24.782 -3.677 19.599 1.00 14.73 164 ILE B N 1
ATOM 2816 C CA . ILE B 1 164 ? 24.739 -3.096 18.259 1.00 14.61 164 ILE B CA 1
ATOM 2817 C C . ILE B 1 164 ? 23.588 -3.677 17.451 1.00 17.08 164 ILE B C 1
ATOM 2818 O O . ILE B 1 164 ? 22.843 -2.918 16.825 1.00 17.61 164 ILE B O 1
ATOM 2823 N N . GLU B 1 165 ? 23.409 -5.008 17.500 1.00 16.42 165 GLU B N 1
ATOM 2824 C CA . GLU B 1 165 ? 22.290 -5.658 16.805 1.00 18.21 165 GLU B CA 1
ATOM 2825 C C . GLU B 1 165 ? 20.943 -5.099 17.294 1.00 21.00 165 GLU B C 1
ATOM 2826 O O . GLU B 1 165 ? 20.063 -4.862 16.482 1.00 21.25 165 GLU B O 1
ATOM 2832 N N . GLY B 1 166 ? 20.826 -4.829 18.601 1.00 17.49 166 GLY B N 1
ATOM 2833 C CA . GLY B 1 166 ? 19.605 -4.266 19.179 1.00 16.90 166 GLY B CA 1
ATOM 2834 C C . GLY B 1 166 ? 19.332 -2.860 18.675 1.00 19.01 166 GLY B C 1
ATOM 2835 O O . GLY B 1 166 ? 18.208 -2.541 18.260 1.00 17.80 166 GLY B O 1
ATOM 2836 N N . TYR B 1 167 ? 20.382 -2.003 18.666 1.00 16.01 167 TYR B N 1
ATOM 2837 C CA . TYR B 1 167 ? 20.168 -0.672 18.144 1.00 15.14 167 TYR B CA 1
ATOM 2838 C C . TYR B 1 167 ? 19.731 -0.742 16.667 1.00 17.81 167 TYR B C 1
ATOM 2839 O O . TYR B 1 167 ? 18.842 0.001 16.279 1.00 17.78 167 TYR B O 1
ATOM 2848 N N . GLN B 1 168 ? 20.320 -1.649 15.866 1.00 18.09 168 GLN B N 1
ATOM 2849 C CA . GLN B 1 168 ? 19.910 -1.750 14.444 1.00 19.04 168 GLN B CA 1
ATOM 2850 C C . GLN B 1 168 ? 18.448 -2.161 14.301 1.00 21.13 168 GLN B C 1
ATOM 2851 O O . GLN B 1 168 ? 17.758 -1.620 13.449 1.00 20.41 168 GLN B O 1
ATOM 2857 N N . GLU B 1 169 ? 17.958 -3.075 15.156 1.00 18.27 169 GLU B N 1
ATOM 2858 C CA . GLU B 1 169 ? 16.537 -3.473 15.151 1.00 18.93 169 GLU B CA 1
ATOM 2859 C C . GLU B 1 169 ? 15.631 -2.289 15.528 1.00 22.38 169 GLU B C 1
ATOM 2860 O O . GLU B 1 169 ? 14.578 -2.073 14.915 1.00 23.42 169 GLU B O 1
ATOM 2866 N N . ILE B 1 170 ? 16.043 -1.503 16.528 1.00 18.88 170 ILE B N 1
ATOM 2867 C CA . ILE B 1 170 ? 15.269 -0.346 16.956 1.00 18.20 170 ILE B CA 1
ATOM 2868 C C . ILE B 1 170 ? 15.184 0.702 15.846 1.00 21.69 170 ILE B C 1
ATOM 2869 O O . ILE B 1 170 ? 14.094 1.220 15.565 1.00 22.51 170 ILE B O 1
ATOM 2874 N N . ILE B 1 171 ? 16.328 1.025 15.229 1.00 19.70 171 ILE B N 1
ATOM 2875 C CA . ILE B 1 171 ? 16.423 2.024 14.179 1.00 21.86 171 ILE B CA 1
ATOM 2876 C C . ILE B 1 171 ? 15.633 1.596 12.931 1.00 26.79 171 ILE B C 1
ATOM 2877 O O . ILE B 1 171 ? 15.007 2.434 12.278 1.00 26.50 171 ILE B O 1
ATOM 2882 N N . HIS B 1 172 ? 15.602 0.284 12.658 1.00 24.25 172 HIS B N 1
ATOM 2883 C CA . HIS B 1 172 ? 14.847 -0.253 11.536 1.00 25.65 172 HIS B CA 1
ATOM 2884 C C . HIS B 1 172 ? 13.350 -0.037 11.742 1.00 30.59 172 HIS B C 1
ATOM 2885 O O . HIS B 1 172 ? 12.645 0.292 10.786 1.00 29.90 172 HIS B O 1
ATOM 2892 N N . ASN B 1 173 ? 12.871 -0.175 12.995 1.00 27.71 173 ASN B N 1
ATOM 2893 C CA . ASN B 1 173 ? 11.444 -0.023 13.292 1.00 29.09 173 ASN B CA 1
ATOM 2894 C C . ASN B 1 173 ? 10.951 1.404 13.506 1.00 34.44 173 ASN B C 1
ATOM 2895 O O . ASN B 1 173 ? 9.749 1.647 13.365 1.00 35.65 173 ASN B O 1
ATOM 2900 N N . GLU B 1 174 ? 11.850 2.348 13.840 1.00 29.54 174 GLU B N 1
ATOM 2901 C CA . GLU B 1 174 ? 11.457 3.738 14.102 1.00 28.56 174 GLU B CA 1
ATOM 2902 C C . GLU B 1 174 ? 12.396 4.707 13.403 1.00 30.22 174 GLU B C 1
ATOM 2903 O O . GLU B 1 174 ? 12.838 5.695 14.003 1.00 28.72 174 GLU B O 1
ATOM 2909 N N . SER B 1 175 ? 12.678 4.455 12.117 1.00 26.29 175 SER B N 1
ATOM 2910 C CA . SER B 1 175 ? 13.621 5.251 11.329 1.00 26.09 175 SER B CA 1
ATOM 2911 C C . SER B 1 175 ? 13.449 6.768 11.334 1.00 29.39 175 SER B C 1
ATOM 2912 O O . SER B 1 175 ? 14.451 7.490 11.368 1.00 30.53 175 SER B O 1
ATOM 2915 N N . GLN B 1 176 ? 12.191 7.255 11.294 1.00 24.64 176 GLN B N 1
ATOM 2916 C CA . GLN B 1 176 ? 11.870 8.677 11.237 1.00 24.18 176 GLN B CA 1
ATOM 2917 C C . GLN B 1 176 ? 12.360 9.503 12.442 1.00 25.98 176 GLN B C 1
ATOM 2918 O O . GLN B 1 176 ? 12.704 10.662 12.268 1.00 26.63 176 GLN B O 1
ATOM 2920 N N . ARG B 1 177 ? 12.452 8.886 13.624 1.00 21.71 177 ARG B N 1
ATOM 2921 C CA . ARG B 1 177 ? 12.909 9.587 14.844 1.00 19.94 177 ARG B CA 1
ATOM 2922 C C . ARG B 1 177 ? 14.454 9.646 14.923 1.00 21.30 177 ARG B C 1
ATOM 2923 O O . ARG B 1 177 ? 15.011 10.515 15.613 1.00 21.59 177 ARG B O 1
ATOM 2931 N N . PHE B 1 178 ? 15.142 8.725 14.233 1.00 16.31 178 PHE B N 1
ATOM 2932 C CA . PHE B 1 178 ? 16.596 8.626 14.307 1.00 16.58 178 PHE B CA 1
ATOM 2933 C C . PHE B 1 178 ? 17.312 9.269 13.177 1.00 20.59 178 PHE B C 1
ATOM 2934 O O . PHE B 1 178 ? 16.841 9.261 12.022 1.00 20.31 178 PHE B O 1
ATOM 2942 N N . LYS B 1 179 ? 18.521 9.739 13.489 1.00 18.40 179 LYS B N 1
ATOM 2943 C CA . LYS B 1 179 ? 19.479 10.164 12.498 1.00 18.25 179 LYS B CA 1
ATOM 2944 C C . LYS B 1 179 ? 20.752 9.381 12.835 1.00 20.28 179 LYS B C 1
ATOM 2945 O O . LYS B 1 179 ? 21.321 9.565 13.913 1.00 18.56 179 LYS B O 1
ATOM 2951 N N A SER B 1 180 ? 21.156 8.481 11.934 0.56 17.47 180 SER B N 1
ATOM 2952 N N B SER B 1 180 ? 21.154 8.443 11.957 0.44 17.26 180 SER B N 1
ATOM 2953 C CA A SER B 1 180 ? 22.374 7.707 12.101 0.56 16.74 180 SER B CA 1
ATOM 2954 C CA B SER B 1 180 ? 22.356 7.627 12.154 0.44 16.68 180 SER B CA 1
ATOM 2955 C C A SER B 1 180 ? 23.541 8.582 11.659 0.56 20.03 180 SER B C 1
ATOM 2956 C C B SER B 1 180 ? 23.576 8.365 11.605 0.44 19.91 180 SER B C 1
ATOM 2957 O O A SER B 1 180 ? 23.448 9.304 10.656 0.56 19.52 180 SER B O 1
ATOM 2958 O O B SER B 1 180 ? 23.562 8.764 10.442 0.44 19.61 180 SER B O 1
ATOM 2963 N N . VAL B 1 181 ? 24.615 8.574 12.453 1.00 15.11 181 VAL B N 1
ATOM 2964 C CA . VAL B 1 181 ? 25.867 9.285 12.120 1.00 15.58 181 VAL B CA 1
ATOM 2965 C C . VAL B 1 181 ? 26.955 8.207 12.055 1.00 18.37 181 VAL B C 1
ATOM 2966 O O . VAL B 1 181 ? 27.011 7.324 12.922 1.00 16.30 181 VAL B O 1
ATOM 2970 N N . ASN B 1 182 ? 27.803 8.248 11.005 1.00 16.63 182 ASN B N 1
ATOM 2971 C CA . ASN B 1 182 ? 28.879 7.271 10.853 1.00 16.91 182 ASN B CA 1
ATOM 2972 C C . ASN B 1 182 ? 29.926 7.524 11.950 1.00 19.35 182 ASN B C 1
ATOM 2973 O O . ASN B 1 182 ? 30.678 8.505 11.895 1.00 21.07 182 ASN B O 1
ATOM 2978 N N . ALA B 1 183 ? 29.952 6.649 12.951 1.00 14.92 183 ALA B N 1
ATOM 2979 C CA . ALA B 1 183 ? 30.892 6.783 14.059 1.00 15.35 183 ALA B CA 1
ATOM 2980 C C . ALA B 1 183 ? 32.202 6.007 13.866 1.00 19.22 183 ALA B C 1
ATOM 2981 O O . ALA B 1 183 ? 33.037 6.003 14.764 1.00 19.89 183 ALA B O 1
ATOM 2983 N N . ASP B 1 184 ? 32.403 5.440 12.666 1.00 18.97 184 ASP B N 1
ATOM 2984 C CA . ASP B 1 184 ? 33.650 4.760 12.290 1.00 20.07 184 ASP B CA 1
ATOM 2985 C C . ASP B 1 184 ? 34.704 5.793 11.871 1.00 24.58 184 ASP B C 1
ATOM 2986 O O . ASP B 1 184 ? 35.903 5.508 11.913 1.00 24.45 184 ASP B O 1
ATOM 2991 N N . GLN B 1 185 ? 34.258 6.998 11.496 1.00 21.65 185 GLN B N 1
ATOM 2992 C CA . GLN B 1 185 ? 35.128 8.105 11.093 1.00 21.13 185 GLN B CA 1
ATOM 2993 C C . GLN B 1 185 ? 35.965 8.625 12.258 1.00 23.49 185 GLN B C 1
ATOM 2994 O O . GLN B 1 185 ? 35.624 8.371 13.415 1.00 23.61 185 GLN B O 1
ATOM 3000 N N . PRO B 1 186 ? 37.009 9.459 11.998 1.00 22.57 186 PRO B N 1
ATOM 3001 C CA . PRO B 1 186 ? 37.733 10.100 13.105 1.00 22.60 186 PRO B CA 1
ATOM 3002 C C . PRO B 1 186 ? 36.757 10.989 13.882 1.00 26.77 186 PRO B C 1
ATOM 3003 O O . PRO B 1 186 ? 35.821 11.539 13.288 1.00 24.35 186 PRO B O 1
ATOM 3007 N N . LEU B 1 187 ? 36.982 11.150 15.188 1.00 26.63 187 LEU B N 1
ATOM 3008 C CA . LEU B 1 187 ? 36.044 11.892 16.026 1.00 28.24 187 LEU B CA 1
ATOM 3009 C C . LEU B 1 187 ? 35.714 13.328 15.597 1.00 29.08 187 LEU B C 1
ATOM 3010 O O . LEU B 1 187 ? 34.561 13.730 15.724 1.00 25.76 187 LEU B O 1
ATOM 3015 N N . GLU B 1 188 ? 36.673 14.059 14.973 1.00 25.62 188 GLU B N 1
ATOM 3016 C CA . GLU B 1 188 ? 36.415 15.418 14.470 1.00 25.40 188 GLU B CA 1
ATOM 3017 C C . GLU B 1 188 ? 35.300 15.402 13.423 1.00 24.85 188 GLU B C 1
ATOM 3018 O O . GLU B 1 188 ? 34.444 16.299 13.408 1.00 23.37 188 GLU B O 1
ATOM 3020 N N . ASN B 1 189 ? 35.285 14.359 12.563 1.00 20.21 189 ASN B N 1
ATOM 3021 C CA . ASN B 1 189 ? 34.255 14.195 11.532 1.00 19.44 189 ASN B CA 1
ATOM 3022 C C . ASN B 1 189 ? 32.908 13.792 12.151 1.00 20.40 189 ASN B C 1
ATOM 3023 O O . ASN B 1 189 ? 31.851 14.230 11.683 1.00 20.40 189 ASN B O 1
ATOM 3028 N N . VAL B 1 190 ? 32.939 12.890 13.163 1.00 17.77 190 VAL B N 1
ATOM 3029 C CA . VAL B 1 190 ? 31.710 12.450 13.833 1.00 16.64 190 VAL B CA 1
ATOM 3030 C C . VAL B 1 190 ? 31.063 13.668 14.487 1.00 18.84 190 VAL B C 1
ATOM 3031 O O . VAL B 1 190 ? 29.846 13.846 14.387 1.00 17.64 190 VAL B O 1
ATOM 3035 N N . VAL B 1 191 ? 31.884 14.499 15.157 1.00 16.89 191 VAL B N 1
ATOM 3036 C CA . VAL B 1 191 ? 31.399 15.736 15.806 1.00 16.53 191 VAL B CA 1
ATOM 3037 C C . VAL B 1 191 ? 30.761 16.650 14.748 1.00 21.48 191 VAL B C 1
ATOM 3038 O O . VAL B 1 191 ? 29.647 17.141 14.943 1.00 19.81 191 VAL B O 1
ATOM 3042 N N . GLU B 1 192 ? 31.480 16.896 13.635 1.00 19.16 192 GLU B N 1
ATOM 3043 C CA . GLU B 1 192 ? 30.939 17.751 12.596 1.00 19.77 192 GLU B CA 1
ATOM 3044 C C . GLU B 1 192 ? 29.616 17.247 12.040 1.00 18.65 192 GLU B C 1
ATOM 3045 O O . GLU B 1 192 ? 28.656 18.028 11.937 1.00 19.03 192 GLU B O 1
ATOM 3051 N N . ASP B 1 193 ? 29.534 15.935 11.693 1.00 15.75 193 ASP B N 1
ATOM 3052 C CA . ASP B 1 193 ? 28.299 15.373 11.147 1.00 17.06 193 ASP B CA 1
ATOM 3053 C C . ASP B 1 193 ? 27.159 15.475 12.168 1.00 19.81 193 ASP B C 1
ATOM 3054 O O . ASP B 1 193 ? 26.031 15.803 11.793 1.00 20.67 193 ASP B O 1
ATOM 3059 N N . THR B 1 194 ? 27.459 15.216 13.462 1.00 16.88 194 THR B N 1
ATOM 3060 C CA . THR B 1 194 ? 26.439 15.299 14.519 1.00 17.03 194 THR B CA 1
ATOM 3061 C C . THR B 1 194 ? 25.923 16.744 14.672 1.00 19.31 194 THR B C 1
ATOM 3062 O O . THR B 1 194 ? 24.708 16.972 14.701 1.00 18.76 194 THR B O 1
ATOM 3066 N N . TYR B 1 195 ? 26.853 17.702 14.721 1.00 17.20 195 TYR B N 1
ATOM 3067 C CA . TYR B 1 195 ? 26.515 19.116 14.853 1.00 16.50 195 TYR B CA 1
ATOM 3068 C C . TYR B 1 195 ? 25.651 19.554 13.667 1.00 19.78 195 TYR B C 1
ATOM 3069 O O . TYR B 1 195 ? 24.583 20.146 13.872 1.00 17.95 195 TYR B O 1
ATOM 3078 N N . GLN B 1 196 ? 26.081 19.218 12.432 1.00 18.72 196 GLN B N 1
ATOM 3079 C CA . GLN B 1 196 ? 25.304 19.589 11.243 1.00 19.07 196 GLN B CA 1
ATOM 3080 C C . GLN B 1 196 ? 23.917 18.963 11.216 1.00 22.55 196 GLN B C 1
ATOM 3081 O O . GLN B 1 196 ? 22.946 19.638 10.841 1.00 23.36 196 GLN B O 1
ATOM 3087 N N . THR B 1 197 ? 23.792 17.711 11.694 1.00 17.83 197 THR B N 1
ATOM 3088 C CA . THR B 1 197 ? 22.491 17.061 11.725 1.00 16.97 197 THR B CA 1
ATOM 3089 C C . THR B 1 197 ? 21.551 17.831 12.687 1.00 21.12 197 THR B C 1
ATOM 3090 O O . THR B 1 197 ? 20.363 18.028 12.379 1.00 22.43 197 THR B O 1
ATOM 3094 N N . ILE B 1 198 ? 22.086 18.242 13.851 1.00 17.36 198 ILE B N 1
ATOM 3095 C CA . ILE B 1 198 ? 21.299 18.940 14.863 1.00 17.23 198 ILE B CA 1
ATOM 3096 C C . ILE B 1 198 ? 20.863 20.327 14.386 1.00 22.76 198 ILE B C 1
ATOM 3097 O O . ILE B 1 198 ? 19.692 20.650 14.523 1.00 22.65 198 ILE B O 1
ATOM 3102 N N . ILE B 1 199 ? 21.799 21.127 13.825 1.00 22.47 199 ILE B N 1
ATOM 3103 C CA . ILE B 1 199 ? 21.480 22.465 13.302 1.00 23.67 199 ILE B CA 1
ATOM 3104 C C . ILE B 1 199 ? 20.404 22.409 12.210 1.00 27.05 199 ILE B C 1
ATOM 3105 O O . ILE B 1 199 ? 19.507 23.259 12.191 1.00 24.70 199 ILE B O 1
ATOM 3110 N N . LYS B 1 200 ? 20.477 21.400 11.323 1.00 24.78 200 LYS B N 1
ATOM 3111 C CA . LYS B 1 200 ? 19.495 21.206 10.259 1.00 25.51 200 LYS B CA 1
ATOM 3112 C C . LYS B 1 200 ? 18.111 21.042 10.873 1.00 29.91 200 LYS B C 1
ATOM 3113 O O . LYS B 1 200 ? 17.171 21.709 10.441 1.00 29.96 200 LYS B O 1
ATOM 3119 N N . TYR B 1 201 ? 18.000 20.198 11.931 1.00 24.56 201 TYR B N 1
ATOM 3120 C CA . TYR B 1 201 ? 16.741 19.974 12.632 1.00 23.77 201 TYR B CA 1
ATOM 3121 C C . TYR B 1 201 ? 16.261 21.245 13.338 1.00 26.67 201 TYR B C 1
ATOM 3122 O O . TYR B 1 201 ? 15.090 21.602 13.199 1.00 26.14 201 TYR B O 1
ATOM 3131 N N . LEU B 1 202 ? 17.149 21.911 14.109 1.00 21.98 202 LEU B N 1
ATOM 3132 C CA . LEU B 1 202 ? 16.799 23.111 14.874 1.00 21.18 202 LEU B CA 1
ATOM 3133 C C . LEU B 1 202 ? 16.343 24.289 14.012 1.00 28.83 202 LEU B C 1
ATOM 3134 O O . LEU B 1 202 ? 15.482 25.057 14.445 1.00 28.23 202 LEU B O 1
ATOM 3139 N N . GLU B 1 203 ? 16.933 24.445 12.820 1.00 27.58 203 GLU B N 1
ATOM 3140 C CA . GLU B 1 203 ? 16.608 25.570 11.941 1.00 29.43 203 GLU B CA 1
ATOM 3141 C C . GLU B 1 203 ? 15.359 25.358 11.089 1.00 36.89 203 GLU B C 1
ATOM 3142 O O . GLU B 1 203 ? 14.882 26.315 10.471 1.00 38.65 203 GLU B O 1
ATOM 3148 N N . LYS B 1 204 ? 14.816 24.125 11.081 1.00 32.50 204 LYS B N 1
ATOM 3149 C CA . LYS B 1 204 ? 13.621 23.738 10.328 1.00 62.54 204 LYS B CA 1
ATOM 3150 C C . LYS B 1 204 ? 12.540 23.193 11.258 1.00 95.72 204 LYS B C 1
ATOM 3151 O O . LYS B 1 204 ? 11.960 23.942 12.043 1.00 61.69 204 LYS B O 1
#

Foldseek 3Di:
DFFEEEAEFALLCLVVLVVLLQVVCVVPFQEDEAEWLGPQVVRVVLVCVVPVDDPDDLVVVLLSVLQSQLSSCVVPVVVCVVVVYYYYYYDHLLQCLLQSAWLVPPHSVVSNVSNCVSCVPPDGQAYEYSQEDLVSSVVSNVLDDPVVSVSSVRSNVRSCVVCVVPDRRYDYAHSSDPPVRSSVVVSVVVVVSVD/DFEEEEDEFALLCQVVLLVLLVVVCVVPFQEDEAEWLGPQVVRVVLVVCLVPDDPDDLVVNLLSLLQSQLSSCVPPVVVCVVVVYYYYYYDHLLQCLLQSAWLVPPHSVVSVVSNCVSCVPDDGQAYEYSQEDLVSSVVSCVVPHDPSVSSSSVRSNVRSVVVCVVVVVRYDYAHSSDPSVRSSVVVSVVVVVVVVD

Radius of gyration: 24.55 Å; Cα contacts (8 Å, |Δi|>4): 678; chains: 2; bounding box: 62×60×57 Å

Secondary structure (DSSP, 8-state):
-EEEEEE--TTS-HHHHHHHHHHHHTTTS-EEEEESSTT-HHHHHHHHHHHSS----HHHHHHHHHHHHHHHIIIIIHHHHHTT-EEEEE--HHHHIIIIIIITSS-HHHHHHHHHHHHTT---SEEEEEE--HHHHHHHHH---HHHHHHHHHHHHHHHHHHHS--TTEEEEETTS-HHHHHHHHHHHHHHHH-/-EEEEEE--TTS-HHHHHHHHHHHHTTTS-EEEEESSTT-HHHHHHHHHHHH-SS--HHHHHHHHHHHHHHHIIIIIHHHHHTT-EEEEES-HHHIIIIIIIISSS-HHHHHHHHHHHHTT---SEEEEEE--HHHHHHHHHHT--HHHHHHHHHHHHHHHHHHHHSGGGEEEEETTS-HHHHHHHHHHHHHHHHH-

B-factor: mean 26.32, std 14.5, range [10.2, 136.49]

Sequence (392 aa):
SAFITFEGPEGSGKTTVINEVYHRLVKDYDVVIMTREPGGVPTTGEEIRKIVLEGNDMDIRTEAMLFAASRREHLVLKVIPALKEGKVVLCDRYIIDSSSLAYQGYARGIGVEEVRRALNEFAINGLYPDLTIYLNVSAEVGRRERIIKLDQEDLKFHEKVIEGYQEIIHNESQRFKSVNADQPLENVVEDTYQTIIKYLESAFITFEGPEGSGKTTVINEVYHRLVKDYDVIMTREPGGVPTGEEIRKIVLEGNDDMDIRTEAMLFAASRREHLVLKVIPALKEGKVVLCDRYIDSSLAYQGYARGIGVEEVRRALNEFAINGLYPDLTIYLNVSSAEVGRERIIKNSDQEDLKFHEKVIEGYQEIIHNESQRFKSSVNADQPLENVVEDTYQTIIKYLEK

Solvent-accessible surface area: 17990 Å² total; per-residue (Å²): 94,1,1,0,0,0,0,0,1,114,17,1,14,21,98,51,0,3,57,77,0,58,118,70,0,72,164,106,57,81,8,44,70,12,157,33,15,22,55,10,102,23,0,48,72,2,114,88,18,45,109,138,60,66,164,29,41,69,20,0,40,0,0,0,75,0,0,9,5,24,6,0,0,44,105,62,0,44,52,7,30,169,122,42,37,6,0,0,0,25,57,0,2,0,10,1,0,0,44,12,2,71,10,123,55,17,29,15,129,66,0,53,51,2,3,75,8,0,2,81,68,51,68,6,64,3,0,0,2,0,55,1,39,25,104,49,0,83,93,57,74,131,122,70,91,133,76,79,47,111,52,18,77,90,2,11,36,0,0,84,82,4,36,159,76,61,95,159,33,29,83,69,5,83,0,61,46,92,53,146,64,0,1,68,60,0,37,91,33,0,24,100,100,42,155,95,3,2,0,0,0,0,0,2,57,17,1,15,20,70,65,0,0,72,98,0,63,122,71,0,73,145,103,47,93,12,39,35,7,98,33,17,24,53,11,100,10,0,51,79,1,113,95,13,29,118,124,28,140,155,28,32,65,17,0,37,0,0,0,75,0,0,9,5,25,6,0,0,34,110,65,0,40,56,7,29,171,126,43,44,10,0,0,0,6,64,0,3,0,11,2,2,0,48,12,1,56,10,124,55,15,29,35,152,66,0,53,51,2,3,75,8,0,2,85,67,48,62,6,69,6,0,0,1,0,43,0,45,21,101,50,0,81,86,39,74,102,138,125,120,143,84,135,99,75,55,49,17,93,80,4,17,89,0,0,82,83,2,28,144,108,50,77,106,27,12,83,67,6,75,0,56,45,93,63,81,64,0,11,71,59,0,27,90,27,0,36,151,81,35,127,123

InterPro domains:
  IPR018094 Thymidylate kinase [MF_00165] (3-202)
  IPR018094 Thymidylate kinase [TIGR00041] (2-193)
  IPR018095 Thymidylate kinase, conserved site [PS01331] (89-101)
  IPR027417 P-loop containing nucleoside triphosphate hydrolase [G3DSA:3.40.50.300] (1-205)
  IPR027417 P-loop containing nucleoside triphosphate hydrolase [SSF52540] (2-204)
  IPR039430 Thymidylate kinase-like domain [PF02223] (7-193)

CATH classification: 3.40.50.300

Nearest PDB structures (foldseek):
  4hlc-assembly1_A  TM=1.005E+00  e=1.899E-36  Staphylococcus aureus subsp. aureus MRSA252
  4qgf-assembly1_A  TM=9.989E-01  e=5.634E-35  Staphylococcus aureus subsp. aureus MRSA252
  4qgh-assembly1_A  TM=9.953E-01  e=2.161E-34  Staphylococcus aureus subsp. aureus MRSA252
  4qga-assembly1_A  TM=9.954E-01  e=2.575E-34  Staphylococcus aureus subsp. aureus MRSA252
  2ccj-assembly1_A  TM=9.773E-01  e=5.703E-33  Staphylococcus aureus